Protein AF-A0A974Z2E8-F1 (afdb_monomer_lite)

Radius of gyration: 30.6 Å; chains: 1; bounding box: 86×84×100 Å

pLDDT: mean 78.88, std 25.51, range [20.47, 98.88]

Secondary structure (DSSP, 8-state):
-----PPPPHHHHHHHHHHHHHHHHHHHHHHHTTB-TTSPBTTTTT----TTHHHHHHHHT-HHHHHHHHHHHHHHTB-TTSPBPSSHHHHTTSSS-THHHHHHHHHHHHHTT-HHHHHHHHHHIIIIIB-TTT-PBBSS-GGG----EEHHHHHHHHHHHHHTT-HHHHHHHHHHHHHHHHT-SSTTTEEE-EEETTEE--S--GGGHHHHEEETTSSS--THHHHHHHHHHHHHHHHH--HHHHHHHHHHHHHHHHS-GGGG-TTT--GGGHHHHHHHHHHHH-TTSTHHHHHHHHHHHHHHTS-TTS-----TTT-SS--HHHHHHHHHHHHHHHHHHHHHHHHHHHT----TT------TTSSTTTTTS-PEEEEEEEETTEEEEEEEEGGGTEEEEEEE-SS--HHHHHHHHHHHHHHHHTPPPPGGGGTTSSTTS--S------------------------------HHHHHHHHTTS----SPPPEEEEEEEEETTTTEEEEEEEEE-SS-EEEEEEEE-TTS-EEEEEEE-----PPPPPPPP---

Sequence (555 aa):
MGVDQALVPEQEIRAAQESLRKVRARGVRWLLDRVADDGKPGAADIRNGYYRMPWVFAVVGEREVAARVLSWIERTTLTAEGDLREGVPREAFVHRWATYPHSLLAQGAWALERYDTALALVNTMRTTFQDPETGGSYMERPEARSRRQFIFPTAQMGLAALASGQSDVAEGAFGWFDRLWAAQPELPDVLYASGGPQGLRTVADHDDEFIGKVDFRQPRQAFYNPGISAAFLSRCYMVTRNERAKEIATGILKLSAGGTQDQYSWWESRQICKFGWGSAMAAEIDPAGDHIRHVLRMARWYVESQREDGSWVPSGFLVPEPDDSHAIEKTTEHTLWVSLMLTTLAGATGRGPVAAGRRPEPRHDHFGRVARRARRVSHSGGTGGFSAGVTVGHHRGRAVAMLVSNQGSPAFSFRLGHAARLVLGRRRPPARERAGTVASLAHRRRRDRPRISGRARRAGARPAGPGRLAAKITEHHLGRVWTPRLQPTGPAPDITVVHHEIAASGAVVADVAITFTATTQRVRMIVLPSGELGGRWGTGRARRRRAAACTPQAR

Foldseek 3Di:
DDDPPPDDDLVLLVVLLVLLVVLLVLLVVLQVVQADPQLDGHCNQPAPLCLQVLVLCLLVVVLVSSVSVLVVCVVPFADQLQAGDDDRHQPVQAQFLRLVSLLNNLNSCLSNVVLSNNVSSLVCQVPFFQDPQQLFGFGHGPVNGPQKGFQQSLLSSLVSCLSSVVVVSVVSSVSNLLQQVVPDDDPPQKRQGMAGPVGTDPDDDPVCPQRGMAGLADAPHLLLRLLSLLLSLLSVCVVPVPVSSLVSLVRSLVSNVPGDPNCLVLQQAPNNLSSLLSLLSNCVVVVVDPSVVSVSSSSVSSSVQADPSSWHAGHCVVPVPTDVSRRSSRSSVNSRSSSSSSVSSVVNSVVPPPPPPDPPPPPPPDPVVCVPPWDKDKDWWFDAFKTKIWIDGPVVRDIDIDIDGDGGDRVVRVVRSVVRVCVVVPDDPPPVVVPPDPPPPDDDDDDDDDDDDDDDDDDDDDDDDDDDDDDDPDPVVVCVVPPPPDDPPFDAWDWDWDWDAPVVFRKIWIWIWTGTPQAIWIKIWIQGPVRDIDTDGDGDHDDDDDDDDDDDDDD

Structure (mmCIF, N/CA/C/O backbone):
data_AF-A0A974Z2E8-F1
#
_entry.id   AF-A0A974Z2E8-F1
#
loop_
_atom_site.group_PDB
_atom_site.id
_atom_site.type_symbol
_atom_site.label_atom_id
_atom_site.label_alt_id
_atom_site.label_comp_id
_atom_site.label_asym_id
_atom_site.label_entity_id
_atom_site.label_seq_id
_atom_site.pdbx_PDB_ins_code
_atom_site.Cartn_x
_atom_site.Cartn_y
_atom_site.Cartn_z
_atom_site.occupancy
_atom_site.B_iso_or_equiv
_atom_site.auth_seq_id
_atom_site.auth_comp_id
_atom_site.auth_asym_id
_atom_site.auth_atom_id
_atom_site.pdbx_PDB_model_num
ATOM 1 N N . MET A 1 1 ? -33.758 8.779 11.198 1.00 37.53 1 MET A N 1
ATOM 2 C CA . MET A 1 1 ? -34.318 7.860 10.186 1.00 37.53 1 MET A CA 1
ATOM 3 C C . MET A 1 1 ? -33.263 6.811 9.876 1.00 37.53 1 MET A C 1
ATOM 5 O O . MET A 1 1 ? -32.262 7.145 9.258 1.00 37.53 1 MET A O 1
ATOM 9 N N . GLY A 1 2 ? -33.403 5.598 10.417 1.00 46.25 2 GLY A N 1
ATOM 10 C CA . GLY A 1 2 ? -32.494 4.495 10.103 1.00 46.25 2 GLY A CA 1
ATOM 11 C C . GLY A 1 2 ? -32.883 3.921 8.751 1.00 46.25 2 GLY A C 1
ATOM 12 O O . GLY A 1 2 ? -33.928 3.290 8.649 1.00 46.25 2 GLY A O 1
ATOM 13 N N . VAL A 1 3 ? -32.093 4.196 7.714 1.00 48.66 3 VAL A N 1
ATOM 14 C CA . VAL A 1 3 ? -32.220 3.473 6.448 1.00 48.66 3 VAL A CA 1
ATOM 15 C C . VAL A 1 3 ? -31.858 2.029 6.762 1.00 48.66 3 VAL A C 1
ATOM 17 O O . VAL A 1 3 ? -30.734 1.765 7.189 1.00 48.66 3 VAL A O 1
ATOM 20 N N . ASP A 1 4 ? -32.824 1.128 6.622 1.00 56.56 4 ASP A N 1
ATOM 21 C CA . ASP A 1 4 ? -32.619 -0.306 6.774 1.00 56.56 4 ASP A CA 1
ATOM 22 C C . ASP A 1 4 ? -31.625 -0.739 5.687 1.00 56.56 4 ASP A C 1
ATOM 24 O O . ASP A 1 4 ? -31.966 -0.876 4.509 1.00 56.56 4 ASP A O 1
ATOM 28 N N . GLN A 1 5 ? -30.336 -0.792 6.035 1.00 65.81 5 GLN A N 1
ATOM 29 C CA . GLN A 1 5 ? -29.296 -1.170 5.090 1.00 65.81 5 GLN A CA 1
ATOM 30 C C . GLN A 1 5 ? -29.429 -2.668 4.845 1.00 65.81 5 GLN A C 1
ATOM 32 O O . GLN A 1 5 ? -28.865 -3.479 5.575 1.00 65.81 5 GLN A O 1
ATOM 37 N N . ALA A 1 6 ? -30.187 -3.018 3.803 1.00 73.12 6 ALA A N 1
ATOM 38 C CA . ALA A 1 6 ? -30.338 -4.393 3.360 1.00 73.12 6 ALA A CA 1
ATOM 39 C C . ALA A 1 6 ? -28.959 -5.062 3.252 1.00 73.12 6 ALA A C 1
ATOM 41 O O . ALA A 1 6 ? -28.052 -4.544 2.587 1.00 73.12 6 ALA A O 1
ATOM 42 N N . LEU A 1 7 ? -28.801 -6.196 3.936 1.00 83.88 7 LEU A N 1
ATOM 43 C CA . LEU A 1 7 ? -27.583 -6.996 3.876 1.00 83.88 7 LEU A CA 1
ATOM 44 C C . LEU A 1 7 ? -27.275 -7.339 2.415 1.00 83.88 7 LEU A C 1
ATOM 46 O O . LEU A 1 7 ? -28.173 -7.679 1.646 1.00 83.88 7 LEU A O 1
ATOM 50 N N . VAL A 1 8 ? -25.999 -7.261 2.038 1.00 90.06 8 VAL A N 1
ATOM 51 C CA . VAL A 1 8 ? -25.559 -7.691 0.708 1.00 90.06 8 VAL A CA 1
ATOM 52 C C . VAL A 1 8 ? -25.854 -9.189 0.550 1.00 90.06 8 VAL A C 1
ATOM 54 O O . VAL A 1 8 ? -25.394 -9.975 1.387 1.00 90.06 8 VAL A O 1
ATOM 57 N N . PRO A 1 9 ? -26.561 -9.615 -0.513 1.00 92.62 9 PRO A N 1
ATOM 58 C CA . PRO A 1 9 ? -26.794 -11.028 -0.777 1.00 92.62 9 PRO A CA 1
ATOM 59 C C . PRO A 1 9 ? -25.480 -11.808 -0.918 1.00 92.62 9 PRO A C 1
ATOM 61 O O . PRO A 1 9 ? -24.577 -11.411 -1.655 1.00 92.62 9 PRO A O 1
ATOM 64 N N . GLU A 1 10 ? -25.379 -12.970 -0.266 1.00 93.44 10 GLU A N 1
ATOM 65 C CA . GLU A 1 10 ? -24.178 -13.822 -0.320 1.00 93.44 10 GLU A CA 1
ATOM 66 C C . GLU A 1 10 ? -23.791 -14.204 -1.762 1.00 93.44 10 GLU A C 1
ATOM 68 O O . GLU A 1 10 ? -22.608 -14.309 -2.094 1.00 93.44 10 GLU A O 1
ATOM 73 N N . GLN A 1 11 ? -24.785 -14.358 -2.641 1.00 95.50 11 GLN A N 1
ATOM 74 C CA . GLN A 1 11 ? -24.581 -14.633 -4.061 1.00 95.50 11 GLN A CA 1
ATOM 75 C C . GLN A 1 11 ? -23.788 -13.522 -4.767 1.00 95.50 11 GLN A C 1
ATOM 77 O O . GLN A 1 11 ? -22.919 -13.832 -5.581 1.00 95.50 11 GLN A O 1
ATOM 82 N N . GLU A 1 12 ? -24.018 -12.248 -4.425 1.00 96.50 12 GLU A N 1
ATOM 83 C CA . GLU A 1 12 ? -23.267 -11.122 -4.995 1.00 96.50 12 GLU A CA 1
ATOM 84 C C . GLU A 1 12 ? -21.796 -11.172 -4.556 1.00 96.50 12 GLU A C 1
ATOM 86 O O . GLU A 1 12 ? -20.887 -11.002 -5.371 1.00 96.50 12 GLU A O 1
ATOM 91 N N . ILE A 1 13 ? -21.548 -11.503 -3.283 1.00 96.50 13 ILE A N 1
ATOM 92 C CA . ILE A 1 13 ? -20.191 -11.674 -2.747 1.00 96.50 13 ILE A CA 1
ATOM 93 C C . ILE A 1 13 ? -19.462 -12.811 -3.473 1.00 96.50 13 ILE A C 1
ATOM 95 O O . ILE A 1 13 ? -18.313 -12.643 -3.886 1.00 96.50 13 ILE A O 1
ATOM 99 N N . ARG A 1 14 ? -20.121 -13.961 -3.666 1.00 96.94 14 ARG A N 1
ATOM 100 C CA . ARG A 1 14 ? -19.540 -15.115 -4.373 1.00 96.94 14 ARG A CA 1
ATOM 101 C C . ARG A 1 14 ? -19.240 -14.803 -5.839 1.00 96.94 14 ARG A C 1
ATOM 103 O O . ARG A 1 14 ? -18.153 -15.142 -6.308 1.00 96.94 14 ARG A O 1
ATOM 110 N N . ALA A 1 15 ? -20.144 -14.110 -6.533 1.00 97.94 15 ALA A N 1
ATOM 111 C CA . ALA A 1 15 ? -19.923 -13.671 -7.910 1.00 97.94 15 ALA A CA 1
ATOM 112 C C . ALA A 1 15 ? -18.715 -12.722 -8.012 1.00 97.94 15 ALA A C 1
ATOM 114 O O . ALA A 1 15 ? -17.836 -12.915 -8.854 1.00 97.94 15 ALA A O 1
ATOM 115 N N . ALA A 1 16 ? -18.604 -11.750 -7.100 1.00 98.25 16 ALA A N 1
ATOM 116 C CA . ALA A 1 16 ? -17.451 -10.855 -7.044 1.00 98.25 16 ALA A CA 1
ATOM 117 C C . ALA A 1 16 ? -16.140 -11.610 -6.771 1.00 98.25 16 ALA A C 1
ATOM 119 O O . ALA A 1 16 ? -15.129 -11.337 -7.417 1.00 98.25 16 ALA A O 1
ATOM 120 N N . GLN A 1 17 ? -16.141 -12.593 -5.862 1.00 98.38 17 GLN A N 1
ATOM 121 C CA . GLN A 1 17 ? -14.969 -13.437 -5.615 1.00 98.38 17 GLN A CA 1
ATOM 122 C C . GLN A 1 17 ? -14.534 -14.209 -6.862 1.00 98.38 17 GLN A C 1
ATOM 124 O O . GLN A 1 17 ? -13.339 -14.307 -7.132 1.00 98.38 17 GLN A O 1
ATOM 129 N N . GLU A 1 18 ? -15.472 -14.792 -7.607 1.00 98.56 18 GLU A N 1
ATOM 130 C CA . GLU A 1 18 ? -15.153 -15.528 -8.829 1.00 98.56 18 GLU A CA 1
ATOM 131 C C . GLU A 1 18 ? -14.499 -14.616 -9.874 1.00 98.56 18 GLU A C 1
ATOM 133 O O . GLU A 1 18 ? -13.415 -14.928 -10.377 1.00 98.56 18 GLU A O 1
ATOM 138 N N . SER A 1 19 ? -15.101 -13.454 -10.134 1.00 98.62 19 SER A N 1
ATOM 139 C CA . SER A 1 19 ? -14.561 -12.459 -11.065 1.00 98.62 19 SER A CA 1
ATOM 140 C C . SER A 1 19 ? -13.180 -11.960 -10.637 1.00 98.62 19 SER A C 1
ATOM 142 O O . SER A 1 19 ? -12.258 -11.908 -11.453 1.00 98.62 19 SER A O 1
ATOM 144 N N . LEU A 1 20 ? -12.990 -11.682 -9.342 1.00 98.75 20 LEU A N 1
ATOM 145 C CA . LEU A 1 20 ? -11.698 -11.260 -8.804 1.00 98.75 20 LEU A CA 1
ATOM 146 C C . LEU A 1 20 ? -10.622 -12.352 -8.907 1.00 98.75 20 LEU A C 1
ATOM 148 O O . LEU A 1 20 ? -9.468 -12.051 -9.210 1.00 98.75 20 LEU A O 1
ATOM 152 N N . ARG A 1 21 ? -10.971 -13.631 -8.706 1.00 98.75 21 ARG A N 1
ATOM 153 C CA . ARG A 1 21 ? -10.028 -14.747 -8.912 1.00 98.75 21 ARG A CA 1
ATOM 154 C C . ARG A 1 21 ? -9.573 -14.830 -10.368 1.00 98.75 21 ARG A C 1
ATOM 156 O O . ARG A 1 21 ? -8.383 -15.041 -10.598 1.00 98.75 21 ARG A O 1
ATOM 163 N N . LYS A 1 22 ? -10.487 -14.634 -11.326 1.00 98.75 22 LYS A N 1
ATOM 164 C CA . LYS A 1 22 ? -10.184 -14.642 -12.768 1.00 98.75 22 LYS A CA 1
ATOM 165 C C . LYS A 1 22 ? -9.212 -13.519 -13.147 1.00 98.75 22 LYS A C 1
ATOM 167 O O . LYS A 1 22 ? -8.175 -13.802 -13.744 1.00 98.75 22 LYS A O 1
ATOM 172 N N . VAL A 1 23 ? -9.487 -12.271 -12.752 1.00 98.75 23 VAL A N 1
ATOM 173 C CA . VAL A 1 23 ? -8.599 -11.131 -13.076 1.00 98.75 23 VAL A CA 1
ATOM 174 C C . VAL A 1 23 ? -7.251 -11.242 -12.363 1.00 98.75 23 VAL A C 1
ATOM 176 O O . VAL A 1 23 ? -6.219 -10.981 -12.979 1.00 98.75 23 VAL A O 1
ATOM 179 N N . ARG A 1 24 ? -7.226 -11.719 -11.107 1.00 98.81 24 ARG A N 1
ATOM 180 C CA . ARG A 1 24 ? -5.980 -12.005 -10.381 1.00 98.81 24 ARG A CA 1
ATOM 181 C C . ARG A 1 24 ? -5.141 -13.034 -11.127 1.00 98.81 24 ARG A C 1
ATOM 183 O O . ARG A 1 24 ? -3.955 -12.813 -11.304 1.00 98.81 24 ARG A O 1
ATOM 190 N N . ALA A 1 25 ? -5.740 -14.143 -11.565 1.00 98.81 25 ALA A N 1
ATOM 191 C CA . ALA A 1 25 ? -5.017 -15.200 -12.270 1.00 98.81 25 ALA A CA 1
ATOM 192 C C . ALA A 1 25 ? -4.382 -14.697 -13.577 1.00 98.81 25 ALA A C 1
ATOM 194 O O . ALA A 1 25 ? -3.235 -15.034 -13.860 1.00 98.81 25 ALA A O 1
ATOM 195 N N . ARG A 1 26 ? -5.090 -13.850 -14.340 1.00 98.81 26 ARG A N 1
ATOM 196 C CA . ARG A 1 26 ? -4.527 -13.209 -15.539 1.00 98.81 26 ARG A CA 1
ATOM 197 C C . ARG A 1 26 ? -3.375 -12.262 -15.207 1.00 98.81 26 ARG A C 1
ATOM 199 O O . ARG A 1 26 ? -2.328 -12.364 -15.833 1.00 98.81 26 ARG A O 1
ATOM 206 N N . GLY A 1 27 ? -3.540 -11.408 -14.194 1.00 98.81 27 GLY A N 1
ATOM 207 C CA . GLY A 1 27 ? -2.489 -10.486 -13.753 1.00 98.81 27 GLY A CA 1
ATOM 208 C C . GLY A 1 27 ? -1.241 -11.209 -13.248 1.00 98.81 27 GLY A C 1
ATOM 209 O O . GLY A 1 27 ? -0.130 -10.841 -13.609 1.00 98.81 27 GLY A O 1
ATOM 210 N N . VAL A 1 28 ? -1.416 -12.287 -12.474 1.00 98.88 28 VAL A N 1
ATOM 211 C CA . VAL A 1 28 ? -0.308 -13.142 -12.021 1.00 98.88 28 VAL A CA 1
ATOM 212 C C . VAL A 1 28 ? 0.415 -13.762 -13.209 1.00 98.88 28 VAL A C 1
ATOM 214 O O . VAL A 1 28 ? 1.629 -13.631 -13.281 1.00 98.88 28 VAL A O 1
ATOM 217 N N . ARG A 1 29 ? -0.302 -14.379 -14.159 1.00 98.81 29 ARG A N 1
ATOM 218 C CA . ARG A 1 29 ? 0.317 -14.972 -15.357 1.00 98.81 29 ARG A CA 1
ATOM 219 C C . ARG A 1 29 ? 1.151 -13.946 -16.124 1.00 98.81 29 ARG A C 1
ATOM 221 O O . ARG A 1 29 ? 2.324 -14.182 -16.367 1.00 98.81 29 ARG A O 1
ATOM 228 N N . TRP A 1 30 ? 0.567 -12.783 -16.401 1.00 98.75 30 TRP A N 1
ATOM 229 C CA . TRP A 1 30 ? 1.244 -11.704 -17.117 1.00 98.75 30 TRP A CA 1
ATOM 230 C C . TRP A 1 30 ? 2.523 -11.220 -16.407 1.00 98.75 30 TRP A C 1
ATOM 232 O O . TRP A 1 30 ? 3.504 -10.872 -17.067 1.00 98.75 30 TRP A O 1
ATOM 242 N N . LEU A 1 31 ? 2.529 -11.201 -15.065 1.00 98.75 31 LEU A N 1
ATOM 243 C CA . LEU A 1 31 ? 3.706 -10.856 -14.258 1.00 98.75 31 LEU A CA 1
ATOM 244 C C . LEU A 1 31 ? 4.760 -11.968 -14.249 1.00 98.75 31 LEU A C 1
ATOM 246 O O . LEU A 1 31 ? 5.948 -11.659 -14.261 1.00 98.75 31 LEU A O 1
ATOM 250 N N . LEU A 1 32 ? 4.345 -13.238 -14.207 1.00 98.75 32 LEU A N 1
ATOM 251 C CA . LEU A 1 32 ? 5.256 -14.387 -14.237 1.00 98.75 32 LEU A CA 1
ATOM 252 C C . LEU A 1 32 ? 6.060 -14.428 -15.539 1.00 98.75 32 LEU A C 1
ATOM 254 O O . LEU A 1 32 ? 7.265 -14.654 -15.488 1.00 98.75 32 LEU A O 1
ATOM 258 N N . ASP A 1 33 ? 5.433 -14.088 -16.667 1.00 98.50 33 ASP A N 1
ATOM 259 C CA . ASP A 1 33 ? 6.089 -13.997 -17.981 1.00 98.50 33 ASP A CA 1
ATOM 260 C C . ASP A 1 33 ? 7.155 -12.878 -18.057 1.00 98.50 33 ASP A C 1
ATOM 262 O O . ASP A 1 33 ? 7.867 -12.745 -19.051 1.00 98.50 33 ASP A O 1
ATOM 266 N N . ARG A 1 34 ? 7.271 -12.053 -17.008 1.00 98.31 34 ARG A N 1
ATOM 267 C CA . ARG A 1 34 ? 8.210 -10.925 -16.890 1.00 98.31 34 ARG A CA 1
ATOM 268 C C . ARG A 1 34 ? 9.212 -11.097 -15.756 1.00 98.31 34 ARG A C 1
ATOM 270 O O . ARG A 1 34 ? 9.825 -10.121 -15.331 1.00 98.31 34 ARG A O 1
ATOM 277 N N . VAL A 1 35 ? 9.384 -12.308 -15.242 1.00 98.62 35 VAL A N 1
ATOM 278 C CA . VAL A 1 35 ? 10.438 -12.622 -14.276 1.00 98.62 35 VAL A CA 1
ATOM 279 C C . VAL A 1 35 ? 11.363 -13.652 -14.902 1.00 98.62 35 VAL A C 1
ATOM 281 O O . VAL A 1 35 ? 10.932 -14.750 -15.236 1.00 98.62 35 VAL A O 1
ATOM 284 N N . ALA A 1 36 ? 12.638 -13.299 -15.054 1.00 98.56 36 ALA A N 1
ATOM 285 C CA . ALA A 1 36 ? 13.648 -14.225 -15.548 1.00 98.56 36 ALA A CA 1
ATOM 286 C C . ALA A 1 36 ? 13.915 -15.361 -14.543 1.00 98.56 36 ALA A C 1
ATOM 288 O O . ALA A 1 36 ? 13.609 -15.256 -13.350 1.00 98.56 36 ALA A O 1
ATOM 289 N N . ASP A 1 37 ? 14.548 -16.438 -15.010 1.00 98.19 37 ASP A N 1
ATOM 290 C CA . ASP A 1 37 ? 14.834 -17.625 -14.193 1.00 98.19 37 ASP A CA 1
ATOM 291 C C . ASP A 1 37 ? 15.663 -17.312 -12.936 1.00 98.19 37 ASP A C 1
ATOM 293 O O . ASP A 1 37 ? 15.442 -17.908 -11.880 1.00 98.19 37 ASP A O 1
ATOM 297 N N . ASP A 1 38 ? 16.571 -16.334 -13.009 1.00 98.19 38 ASP A N 1
ATOM 298 C CA . ASP A 1 38 ? 17.417 -15.888 -11.893 1.00 98.19 38 ASP A CA 1
ATOM 299 C C . ASP A 1 38 ? 16.704 -14.950 -10.896 1.00 98.19 38 ASP A C 1
ATOM 301 O O . ASP A 1 38 ? 17.294 -14.532 -9.889 1.00 98.19 38 ASP A O 1
ATOM 305 N N . GLY A 1 39 ? 15.434 -14.635 -11.170 1.00 98.50 39 GLY A N 1
ATOM 306 C CA . GLY A 1 39 ? 14.597 -13.724 -10.404 1.00 98.50 39 GLY A CA 1
ATOM 307 C C . GLY A 1 39 ? 14.635 -12.272 -10.873 1.00 98.50 39 GLY A C 1
ATOM 308 O O . GLY A 1 39 ? 13.935 -11.460 -10.269 1.00 98.50 39 GLY A O 1
ATOM 309 N N . LYS A 1 40 ? 15.407 -11.914 -11.910 1.00 98.38 40 LYS A N 1
ATOM 310 C CA . LYS A 1 40 ? 15.447 -10.541 -12.426 1.00 98.38 40 LYS A CA 1
ATOM 311 C C . LYS A 1 40 ? 14.073 -10.130 -12.980 1.00 98.38 40 LYS A C 1
ATOM 313 O O . LYS A 1 40 ? 13.577 -10.773 -13.909 1.00 98.38 40 LYS A O 1
ATOM 318 N N . PRO A 1 41 ? 13.461 -9.052 -12.464 1.00 98.00 41 PRO A N 1
ATOM 319 C CA . PRO A 1 41 ? 12.234 -8.507 -13.033 1.00 98.00 41 PRO A CA 1
ATOM 320 C C . PRO A 1 41 ? 12.458 -7.869 -14.408 1.00 98.00 41 PRO A C 1
ATOM 322 O O . PRO A 1 41 ? 13.507 -7.279 -14.677 1.00 98.00 41 PRO A O 1
ATOM 325 N N . GLY A 1 42 ? 11.434 -7.908 -15.256 1.00 96.94 42 GLY A N 1
ATOM 326 C CA . GLY A 1 42 ? 11.379 -7.148 -16.499 1.00 96.94 42 GLY A CA 1
ATOM 327 C C . GLY A 1 42 ? 11.547 -5.648 -16.243 1.00 96.94 42 GLY A C 1
ATOM 328 O O . GLY A 1 42 ? 11.092 -5.124 -15.224 1.00 96.94 42 GLY A O 1
ATOM 329 N N . ALA A 1 43 ? 12.238 -4.967 -17.160 1.00 96.12 43 ALA A N 1
ATOM 330 C CA . ALA A 1 43 ? 12.554 -3.537 -17.083 1.00 96.12 43 ALA A CA 1
ATOM 331 C C . ALA A 1 43 ? 13.313 -3.083 -15.813 1.00 96.12 43 ALA A C 1
ATOM 333 O O . ALA A 1 43 ? 13.389 -1.883 -15.543 1.00 96.12 43 ALA A O 1
ATOM 334 N N . ALA A 1 44 ? 13.915 -4.006 -15.051 1.00 96.44 44 ALA A N 1
ATOM 335 C CA . ALA A 1 44 ? 14.633 -3.669 -13.820 1.00 96.44 44 ALA A CA 1
ATOM 336 C C . ALA A 1 44 ? 15.842 -2.740 -14.036 1.00 96.44 44 ALA A C 1
ATOM 338 O O . ALA A 1 44 ? 16.208 -2.007 -13.121 1.00 96.44 44 ALA A O 1
ATOM 339 N N . ASP A 1 45 ? 16.425 -2.735 -15.240 1.00 95.00 45 ASP A N 1
ATOM 340 C CA . ASP A 1 45 ? 17.535 -1.842 -15.605 1.00 95.00 45 ASP A CA 1
ATOM 341 C C . ASP A 1 45 ? 17.072 -0.416 -15.946 1.00 95.00 45 ASP A C 1
ATOM 343 O O . ASP A 1 45 ? 17.897 0.478 -16.084 1.00 95.00 45 ASP A O 1
ATOM 347 N N . ILE A 1 46 ? 15.763 -0.199 -16.111 1.00 93.94 46 ILE A N 1
ATOM 348 C CA . ILE A 1 46 ? 15.181 1.084 -16.537 1.00 93.94 46 ILE A CA 1
ATOM 349 C C . ILE A 1 46 ? 14.486 1.766 -15.360 1.00 93.94 46 ILE A C 1
ATOM 351 O O . ILE A 1 46 ? 14.551 2.984 -15.205 1.00 93.94 46 ILE A O 1
ATOM 355 N N . ARG A 1 47 ? 13.804 0.983 -14.516 1.00 93.00 47 ARG A N 1
ATOM 356 C CA . ARG A 1 47 ? 13.008 1.511 -13.408 1.00 93.00 47 ARG A CA 1
ATOM 357 C C . ARG A 1 47 ? 12.876 0.503 -12.278 1.00 93.00 47 ARG A C 1
ATOM 359 O O . ARG A 1 47 ? 12.706 -0.696 -12.489 1.00 93.00 47 ARG A O 1
ATOM 366 N N . ASN A 1 48 ? 12.776 1.021 -11.059 1.00 90.75 48 ASN A N 1
ATOM 367 C CA . ASN A 1 48 ? 12.323 0.252 -9.905 1.00 90.75 48 ASN A CA 1
ATOM 368 C C . ASN A 1 48 ? 10.799 0.020 -9.944 1.00 90.75 48 ASN A C 1
ATOM 370 O O . ASN A 1 48 ? 10.068 0.535 -9.110 1.00 90.75 48 ASN A O 1
ATOM 374 N N . GLY A 1 49 ? 10.277 -0.702 -10.937 1.00 90.88 49 GLY A N 1
ATOM 375 C CA . GLY A 1 49 ? 8.852 -1.074 -10.998 1.00 90.88 49 GLY A CA 1
ATOM 376 C C . GLY A 1 49 ? 8.503 -2.300 -10.141 1.00 90.88 49 GLY A C 1
ATOM 377 O O . GLY A 1 49 ? 7.334 -2.642 -9.963 1.00 90.88 49 GLY A O 1
ATOM 378 N N . TYR A 1 50 ? 9.523 -2.972 -9.602 1.00 95.19 50 TYR A N 1
ATOM 379 C CA . TYR A 1 50 ? 9.445 -4.331 -9.073 1.00 95.19 50 TYR A CA 1
ATOM 380 C C . TYR A 1 50 ? 9.420 -4.426 -7.542 1.00 95.19 50 TYR A C 1
ATOM 382 O O . TYR A 1 50 ? 9.240 -5.518 -7.009 1.00 95.19 50 TYR A O 1
ATOM 390 N N . TYR A 1 51 ? 9.557 -3.323 -6.797 1.00 96.88 51 TYR A N 1
ATOM 391 C CA . TYR A 1 51 ? 9.650 -3.340 -5.324 1.00 96.88 51 TYR A CA 1
ATOM 392 C C . TYR A 1 51 ? 8.438 -3.970 -4.603 1.00 96.88 51 TYR A C 1
ATOM 394 O O . TYR A 1 51 ? 8.523 -4.324 -3.429 1.00 96.88 51 TYR A O 1
ATOM 402 N N . ARG A 1 52 ? 7.300 -4.146 -5.291 1.00 97.81 52 ARG A N 1
ATOM 403 C CA . ARG A 1 52 ? 6.120 -4.872 -4.778 1.00 97.81 52 ARG A CA 1
ATOM 404 C C . ARG A 1 52 ? 6.085 -6.356 -5.150 1.00 97.81 52 ARG A C 1
ATOM 406 O O . ARG A 1 52 ? 5.287 -7.089 -4.568 1.00 97.81 52 ARG A O 1
ATOM 413 N N . MET A 1 53 ? 6.899 -6.804 -6.107 1.00 98.62 53 MET A N 1
ATOM 414 C CA . MET A 1 53 ? 6.828 -8.161 -6.658 1.00 98.62 53 MET A CA 1
ATOM 415 C C . MET A 1 53 ? 7.004 -9.258 -5.602 1.00 98.62 53 MET A C 1
ATOM 417 O O . MET A 1 53 ? 6.168 -10.163 -5.571 1.00 98.62 53 MET A O 1
ATOM 421 N N . PRO A 1 54 ? 7.986 -9.178 -4.676 1.00 98.81 54 PRO A N 1
ATOM 422 C CA . PRO A 1 54 ? 8.094 -10.173 -3.611 1.00 98.81 54 PRO A CA 1
ATOM 423 C C . PRO A 1 54 ? 6.808 -10.292 -2.789 1.00 98.81 54 PRO A C 1
ATOM 425 O O . PRO A 1 54 ? 6.372 -11.394 -2.465 1.00 98.81 54 PRO A O 1
ATOM 428 N N . TRP A 1 55 ? 6.162 -9.160 -2.493 1.00 98.69 55 TRP A N 1
ATOM 429 C CA . TRP A 1 55 ? 4.938 -9.149 -1.704 1.00 98.69 55 TRP A CA 1
ATOM 430 C C . TRP A 1 55 ? 3.751 -9.733 -2.469 1.00 98.69 55 TRP A C 1
ATOM 432 O O . TRP A 1 55 ? 3.059 -10.601 -1.934 1.00 98.69 55 TRP A O 1
ATOM 442 N N . VAL A 1 56 ? 3.526 -9.316 -3.721 1.00 98.69 56 VAL A N 1
ATOM 443 C CA . VAL A 1 56 ? 2.391 -9.837 -4.495 1.00 98.69 56 VAL A CA 1
ATOM 444 C C . VAL A 1 56 ? 2.521 -11.337 -4.726 1.00 98.69 56 VAL A C 1
ATOM 446 O O . VAL A 1 56 ? 1.564 -12.061 -4.459 1.00 98.69 56 VAL A O 1
ATOM 449 N N . PHE A 1 57 ? 3.700 -11.823 -5.128 1.00 98.88 57 PHE A N 1
ATOM 450 C CA . PHE A 1 57 ? 3.916 -13.243 -5.395 1.00 98.88 57 PHE A CA 1
ATOM 451 C C . PHE A 1 57 ? 3.775 -14.080 -4.120 1.00 98.88 57 PHE A C 1
ATOM 453 O O . PHE A 1 57 ? 3.125 -15.124 -4.146 1.00 98.88 57 PHE A O 1
ATOM 460 N N . ALA A 1 58 ? 4.262 -13.587 -2.975 1.00 98.69 58 ALA A N 1
ATOM 461 C CA . ALA A 1 58 ? 4.046 -14.253 -1.693 1.00 98.69 58 ALA A CA 1
ATOM 462 C C . ALA A 1 58 ? 2.552 -14.366 -1.334 1.00 98.69 58 ALA A C 1
ATOM 464 O O . ALA A 1 58 ? 2.111 -15.423 -0.884 1.00 98.69 58 ALA A O 1
ATOM 465 N N . VAL A 1 59 ? 1.770 -13.302 -1.555 1.00 98.12 59 VAL A N 1
ATOM 466 C CA . VAL A 1 59 ? 0.328 -13.262 -1.250 1.00 98.12 59 VAL A CA 1
ATOM 467 C C . VAL A 1 59 ? -0.489 -14.146 -2.194 1.00 98.12 59 VAL A C 1
ATOM 469 O O . VAL A 1 59 ? -1.465 -14.758 -1.757 1.00 98.12 59 VAL A O 1
ATOM 472 N N . VAL A 1 60 ? -0.118 -14.236 -3.474 1.00 98.50 60 VAL A N 1
ATOM 473 C CA . VAL A 1 60 ? -0.848 -15.071 -4.445 1.00 98.50 60 VAL A CA 1
ATOM 474 C C . VAL A 1 60 ? -0.458 -16.549 -4.409 1.00 98.50 60 VAL A C 1
ATOM 476 O O . VAL A 1 60 ? -1.146 -17.357 -5.028 1.00 98.50 60 VAL A O 1
ATOM 479 N N . GLY A 1 61 ? 0.581 -16.910 -3.651 1.00 98.38 61 GLY A N 1
ATOM 480 C CA . GLY A 1 61 ? 1.044 -18.290 -3.481 1.00 98.38 61 GLY A CA 1
ATOM 481 C C . GLY A 1 61 ? 2.242 -18.680 -4.352 1.00 98.38 61 GLY A C 1
ATOM 482 O O . GLY A 1 61 ? 2.764 -19.778 -4.185 1.00 98.38 61 GLY A O 1
ATOM 483 N N . GLU A 1 62 ? 2.746 -17.774 -5.191 1.00 98.69 62 GLU A N 1
ATOM 484 C CA . GLU A 1 62 ? 3.925 -17.959 -6.052 1.00 98.69 62 GLU A CA 1
ATOM 485 C C . GLU A 1 62 ? 5.236 -17.781 -5.260 1.00 98.69 62 GLU A C 1
ATOM 487 O O . GLU A 1 62 ? 6.099 -16.962 -5.585 1.00 98.69 62 GLU A O 1
ATOM 492 N N . ARG A 1 63 ? 5.377 -18.519 -4.150 1.00 98.56 63 ARG A N 1
ATOM 493 C CA . ARG A 1 63 ? 6.437 -18.299 -3.146 1.00 98.56 63 ARG A CA 1
ATOM 494 C C . ARG A 1 63 ? 7.848 -18.516 -3.690 1.00 98.56 63 ARG A C 1
ATOM 496 O O . ARG A 1 63 ? 8.760 -17.809 -3.275 1.00 98.56 63 ARG A O 1
ATOM 503 N N . GLU A 1 64 ? 8.036 -19.464 -4.604 1.00 98.69 64 GLU A N 1
ATOM 504 C CA . GLU A 1 64 ? 9.348 -19.724 -5.208 1.00 98.69 64 GLU A CA 1
ATOM 505 C C . GLU A 1 64 ? 9.798 -18.560 -6.094 1.00 98.69 64 GLU A C 1
ATOM 507 O O . GLU A 1 64 ? 10.931 -18.098 -5.975 1.00 98.69 64 GLU A O 1
ATOM 512 N N . VAL A 1 65 ? 8.897 -18.031 -6.927 1.00 98.81 65 VAL A N 1
ATOM 513 C CA . VAL A 1 65 ? 9.162 -16.848 -7.760 1.00 98.81 65 VAL A CA 1
ATOM 514 C C . VAL A 1 65 ? 9.419 -15.635 -6.870 1.00 98.81 65 VAL A C 1
ATOM 516 O O . VAL A 1 65 ? 10.407 -14.930 -7.058 1.00 98.81 65 VAL A O 1
ATOM 519 N N . ALA A 1 66 ? 8.587 -15.435 -5.844 1.00 98.81 66 ALA A N 1
ATOM 520 C CA . ALA A 1 66 ? 8.755 -14.368 -4.863 1.00 98.81 66 ALA A CA 1
ATOM 521 C C . ALA A 1 66 ? 10.143 -14.404 -4.198 1.00 98.81 66 ALA A C 1
ATOM 523 O O . ALA A 1 66 ? 10.798 -13.368 -4.076 1.00 98.81 66 ALA A O 1
ATOM 524 N N . ALA A 1 67 ? 10.597 -15.597 -3.796 1.00 98.81 67 ALA A N 1
ATOM 525 C CA . ALA A 1 67 ? 11.907 -15.801 -3.194 1.00 98.81 67 ALA A CA 1
ATOM 526 C C . ALA A 1 67 ? 13.042 -15.503 -4.181 1.00 98.81 67 ALA A C 1
ATOM 528 O O . ALA A 1 67 ? 13.981 -14.806 -3.805 1.00 98.81 67 ALA A O 1
ATOM 529 N N . ARG A 1 68 ? 12.946 -15.950 -5.443 1.00 98.81 68 ARG A N 1
ATOM 530 C CA . ARG A 1 68 ? 13.949 -15.631 -6.475 1.00 98.81 68 ARG A CA 1
ATOM 531 C C . ARG A 1 68 ? 14.047 -14.130 -6.727 1.00 98.81 68 ARG A C 1
ATOM 533 O O . ARG A 1 68 ? 15.155 -13.595 -6.709 1.00 98.81 68 ARG A O 1
ATOM 540 N N . VAL A 1 69 ? 12.909 -13.448 -6.879 1.00 98.88 69 VAL A N 1
ATOM 541 C CA . VAL A 1 69 ? 12.865 -11.988 -7.058 1.00 98.88 69 VAL A CA 1
ATOM 542 C C . VAL A 1 69 ? 13.488 -11.280 -5.858 1.00 98.88 69 VAL A C 1
ATOM 544 O O . VAL A 1 69 ? 14.363 -10.438 -6.036 1.00 98.88 69 VAL A O 1
ATOM 547 N N . LEU A 1 70 ? 13.106 -11.639 -4.628 1.00 98.81 70 LEU A N 1
ATOM 548 C CA . LEU A 1 70 ? 13.693 -11.031 -3.432 1.00 98.81 70 LEU A CA 1
ATOM 549 C C . LEU A 1 70 ? 15.203 -11.287 -3.338 1.00 98.81 70 LEU A C 1
ATOM 551 O O . LEU A 1 70 ? 15.957 -10.364 -3.056 1.00 98.81 70 LEU A O 1
ATOM 555 N N . SER A 1 71 ? 15.662 -12.505 -3.623 1.00 98.81 71 SER A N 1
ATOM 556 C CA . SER A 1 71 ? 17.092 -12.817 -3.636 1.00 98.81 71 SER A CA 1
ATOM 557 C C . SER A 1 71 ? 17.850 -12.037 -4.709 1.00 98.81 71 SER A C 1
ATOM 559 O O . SER A 1 71 ? 18.990 -11.646 -4.471 1.00 98.81 71 SER A O 1
ATOM 561 N N . TRP A 1 72 ? 17.256 -11.796 -5.880 1.00 98.75 72 TRP A N 1
ATOM 562 C CA . TRP A 1 72 ? 17.845 -10.908 -6.882 1.00 98.75 72 TRP A CA 1
ATOM 563 C C . TRP A 1 72 ? 17.957 -9.475 -6.339 1.00 98.75 72 TRP A C 1
ATOM 565 O O . TRP A 1 72 ? 19.047 -8.909 -6.363 1.00 98.75 72 TRP A O 1
ATOM 575 N N . ILE A 1 73 ? 16.889 -8.939 -5.737 1.00 98.62 73 ILE A N 1
ATOM 576 C CA . ILE A 1 73 ? 16.863 -7.600 -5.117 1.00 98.62 73 ILE A CA 1
ATOM 577 C C . ILE A 1 73 ? 17.939 -7.461 -4.029 1.00 98.62 73 ILE A C 1
ATOM 579 O O . ILE A 1 73 ? 18.660 -6.467 -4.000 1.00 98.62 73 ILE A O 1
ATOM 583 N N . GLU A 1 74 ? 18.106 -8.456 -3.158 1.00 98.56 74 GLU A N 1
ATOM 584 C CA . GLU A 1 74 ? 19.158 -8.471 -2.130 1.00 98.56 74 GLU A CA 1
ATOM 585 C C . GLU A 1 74 ? 20.564 -8.406 -2.748 1.00 98.56 74 GLU A C 1
ATOM 587 O O . GLU A 1 74 ? 21.435 -7.666 -2.285 1.00 98.56 74 GLU A O 1
ATOM 592 N N . ARG A 1 75 ? 20.792 -9.153 -3.835 1.00 98.12 75 ARG A N 1
ATOM 593 C CA . ARG A 1 75 ? 22.096 -9.205 -4.506 1.00 98.12 75 ARG A CA 1
ATOM 594 C C . ARG A 1 75 ? 22.406 -7.967 -5.330 1.00 98.12 75 ARG A C 1
ATOM 596 O O . ARG A 1 75 ? 23.586 -7.651 -5.445 1.00 98.12 75 ARG A O 1
ATOM 603 N N . THR A 1 76 ? 21.414 -7.286 -5.904 1.00 97.75 76 THR A N 1
ATOM 604 C CA . THR A 1 76 ? 21.637 -6.210 -6.893 1.00 97.75 76 THR A CA 1
ATOM 605 C C . THR A 1 76 ? 21.219 -4.828 -6.406 1.00 97.75 76 THR A C 1
ATOM 607 O O . THR A 1 76 ? 21.884 -3.851 -6.730 1.00 97.75 76 THR A O 1
ATOM 610 N N . THR A 1 77 ? 20.163 -4.742 -5.599 1.00 97.75 77 THR A N 1
ATOM 611 C CA . THR A 1 77 ? 19.452 -3.491 -5.308 1.00 97.75 77 THR A CA 1
ATOM 612 C C . THR A 1 77 ? 19.660 -2.996 -3.876 1.00 97.75 77 THR A C 1
ATOM 614 O O . THR A 1 77 ? 19.688 -1.787 -3.668 1.00 97.75 77 THR A O 1
ATOM 617 N N . LEU A 1 78 ? 19.801 -3.886 -2.888 1.00 98.44 78 LEU A N 1
ATOM 618 C CA . LEU A 1 78 ? 19.862 -3.505 -1.468 1.00 98.44 78 LEU A CA 1
ATOM 619 C C . LEU A 1 78 ? 21.283 -3.489 -0.898 1.00 98.44 78 LEU A C 1
ATOM 621 O O . LEU A 1 78 ? 22.086 -4.379 -1.166 1.00 98.44 78 LEU A O 1
ATOM 625 N N . THR A 1 79 ? 21.604 -2.510 -0.058 1.00 98.38 79 THR A N 1
ATOM 626 C CA . THR A 1 79 ? 22.771 -2.571 0.833 1.00 98.38 79 THR A CA 1
ATOM 627 C C . THR A 1 79 ? 22.552 -3.621 1.929 1.00 98.38 79 THR A C 1
ATOM 629 O O . THR A 1 79 ? 21.438 -4.116 2.118 1.00 98.38 79 THR A O 1
ATOM 632 N N . ALA A 1 80 ? 23.606 -3.968 2.673 1.00 96.56 80 ALA A N 1
ATOM 633 C CA . ALA A 1 80 ? 23.494 -4.907 3.794 1.00 96.56 80 ALA A CA 1
ATOM 634 C C . ALA A 1 80 ? 22.586 -4.366 4.919 1.00 96.56 80 ALA A C 1
ATOM 636 O O . ALA A 1 80 ? 21.928 -5.131 5.619 1.00 96.56 80 ALA A O 1
ATOM 637 N N . GLU A 1 81 ? 22.509 -3.044 5.052 1.00 97.94 81 GLU A N 1
ATOM 638 C CA . GLU A 1 81 ? 21.669 -2.320 6.009 1.00 97.94 81 GLU A CA 1
ATOM 639 C C . GLU A 1 81 ? 20.208 -2.211 5.541 1.00 97.94 81 GLU A C 1
ATOM 641 O O . GLU A 1 81 ? 19.347 -1.749 6.289 1.00 97.94 81 GLU A O 1
ATOM 646 N N . GLY A 1 82 ? 19.904 -2.660 4.320 1.00 97.69 82 GLY A N 1
ATOM 647 C CA . GLY A 1 82 ? 18.560 -2.633 3.755 1.00 97.69 82 GLY A CA 1
ATOM 648 C C . GLY A 1 82 ? 18.156 -1.286 3.153 1.00 97.69 82 GLY A C 1
ATOM 649 O O . GLY A 1 82 ? 16.961 -1.032 3.041 1.00 97.69 82 GLY A O 1
ATOM 650 N N . ASP A 1 83 ? 19.105 -0.431 2.768 1.00 98.06 83 ASP A N 1
ATOM 651 C CA . ASP A 1 83 ? 18.833 0.745 1.927 1.00 98.06 83 ASP A CA 1
ATOM 652 C C . ASP A 1 83 ? 18.991 0.392 0.439 1.00 98.06 83 ASP A C 1
ATOM 654 O O . ASP A 1 83 ? 19.559 -0.638 0.082 1.00 98.06 83 ASP A O 1
ATOM 658 N N . LEU A 1 84 ? 18.496 1.244 -0.454 1.00 97.62 84 LEU A N 1
ATOM 659 C CA . LEU A 1 84 ? 18.707 1.118 -1.894 1.00 97.62 84 LEU A CA 1
ATOM 660 C C . LEU A 1 84 ? 20.126 1.568 -2.276 1.00 97.62 84 LEU A C 1
ATOM 662 O O . LEU A 1 84 ? 20.560 2.673 -1.928 1.00 97.62 84 LEU A O 1
ATOM 666 N N . ARG A 1 85 ? 20.827 0.728 -3.044 1.00 97.06 85 ARG A N 1
ATOM 667 C CA . ARG A 1 85 ? 22.103 1.070 -3.687 1.00 97.06 85 ARG A CA 1
ATOM 668 C C . ARG A 1 85 ? 21.911 2.163 -4.734 1.00 97.06 85 ARG A C 1
ATOM 670 O O . ARG A 1 85 ? 20.815 2.343 -5.259 1.00 97.06 85 ARG A O 1
ATOM 677 N N . GLU A 1 86 ? 22.991 2.881 -5.025 1.00 95.69 86 GLU A N 1
ATOM 678 C CA . GLU A 1 86 ? 23.026 3.882 -6.093 1.00 95.69 86 GLU A CA 1
ATOM 679 C C . GLU A 1 86 ? 22.644 3.297 -7.459 1.00 95.69 86 GLU A C 1
ATOM 681 O O . GLU A 1 86 ? 22.760 2.092 -7.701 1.00 95.69 86 GLU A O 1
ATOM 686 N N . GLY A 1 87 ? 22.170 4.177 -8.340 1.00 94.50 87 GLY A N 1
ATOM 687 C CA . GLY A 1 87 ? 21.641 3.843 -9.655 1.00 94.50 87 GLY A CA 1
ATOM 688 C C . GLY A 1 87 ? 20.115 3.868 -9.715 1.00 94.50 87 GLY A C 1
ATOM 689 O O . GLY A 1 87 ? 19.423 4.342 -8.805 1.00 94.50 87 GLY A O 1
ATOM 690 N N . VAL A 1 88 ? 19.595 3.296 -10.801 1.00 93.56 88 VAL A N 1
ATOM 691 C CA . VAL A 1 88 ? 18.172 3.284 -11.176 1.00 93.56 88 VAL A CA 1
ATOM 692 C C . VAL A 1 88 ? 17.220 2.965 -10.015 1.00 93.56 88 VAL A C 1
ATOM 694 O O . VAL A 1 88 ? 16.203 3.655 -9.883 1.00 93.56 88 VAL A O 1
ATOM 697 N N . PRO A 1 89 ? 17.503 1.984 -9.127 1.00 91.25 89 PRO A N 1
ATOM 698 C CA . PRO A 1 89 ? 16.583 1.674 -8.047 1.00 91.25 89 PRO A CA 1
ATOM 699 C C . PRO A 1 89 ? 16.372 2.807 -7.045 1.00 91.25 89 PRO A C 1
ATOM 701 O O . PRO A 1 89 ? 15.280 2.889 -6.483 1.00 91.25 89 PRO A O 1
ATOM 704 N N . ARG A 1 90 ? 17.395 3.643 -6.815 1.00 95.12 90 ARG A N 1
ATOM 705 C CA . ARG A 1 90 ? 17.420 4.732 -5.826 1.00 95.12 90 ARG A CA 1
ATOM 706 C C . ARG A 1 90 ? 17.085 6.085 -6.438 1.00 95.12 90 ARG A C 1
ATOM 708 O O . ARG A 1 90 ? 16.350 6.845 -5.812 1.00 95.12 90 ARG A O 1
ATOM 715 N N . GLU A 1 91 ? 17.601 6.382 -7.628 1.00 94.62 91 GLU A N 1
ATOM 716 C CA . GLU A 1 91 ? 17.499 7.700 -8.278 1.00 94.62 91 GLU A CA 1
ATOM 717 C C . GLU A 1 91 ? 16.050 8.175 -8.428 1.00 94.62 91 GLU A C 1
ATOM 719 O O . GLU A 1 91 ? 15.728 9.317 -8.098 1.00 94.62 91 GLU A O 1
ATOM 724 N N . ALA A 1 92 ? 15.142 7.265 -8.794 1.00 90.62 92 ALA A N 1
ATOM 725 C CA . ALA A 1 92 ? 13.714 7.557 -8.928 1.00 90.62 92 ALA A CA 1
ATOM 726 C C . ALA A 1 92 ? 13.043 8.037 -7.624 1.00 90.62 92 ALA A C 1
ATOM 728 O O . ALA A 1 92 ? 11.950 8.611 -7.672 1.00 90.62 92 ALA A O 1
ATOM 729 N N . PHE A 1 93 ? 13.683 7.810 -6.471 1.00 94.88 93 PHE A N 1
ATOM 730 C CA . PHE A 1 93 ? 13.131 8.083 -5.147 1.00 94.88 93 PHE A CA 1
ATOM 731 C C . PHE A 1 93 ? 13.927 9.096 -4.319 1.00 94.88 93 PHE A C 1
ATOM 733 O O . PHE A 1 93 ? 13.654 9.256 -3.129 1.00 94.88 93 PHE A O 1
ATOM 740 N N . VAL A 1 94 ? 14.910 9.785 -4.911 1.00 96.12 94 VAL A N 1
ATOM 741 C CA . VAL A 1 94 ? 15.717 10.789 -4.193 1.00 96.12 94 VAL A CA 1
ATOM 742 C C . VAL A 1 94 ? 14.837 11.938 -3.705 1.00 96.12 94 VAL A C 1
ATOM 744 O O . VAL A 1 94 ? 14.809 12.238 -2.512 1.00 96.12 94 VAL A O 1
ATOM 747 N N . HIS A 1 95 ? 14.063 12.526 -4.615 1.00 94.81 95 HIS A N 1
ATOM 748 C CA . HIS A 1 95 ? 13.254 13.721 -4.354 1.00 94.81 95 HIS A CA 1
ATOM 749 C C . HIS A 1 95 ? 11.803 13.419 -3.961 1.00 94.81 95 HIS A C 1
ATOM 751 O O . HIS A 1 95 ? 11.038 14.338 -3.681 1.00 94.81 95 HIS A O 1
ATOM 757 N N . ARG A 1 96 ? 11.390 12.145 -3.978 1.00 93.38 96 ARG A N 1
ATOM 758 C CA . ARG A 1 96 ? 10.020 11.736 -3.649 1.00 93.38 96 ARG A CA 1
ATOM 759 C C . ARG A 1 96 ? 9.912 10.261 -3.302 1.00 93.38 96 ARG A C 1
ATOM 761 O O . ARG A 1 96 ? 10.602 9.432 -3.874 1.00 93.38 96 ARG A O 1
ATOM 768 N N . TRP A 1 97 ? 8.958 9.931 -2.437 1.00 93.62 97 TRP A N 1
ATOM 769 C CA . TRP A 1 97 ? 8.541 8.556 -2.135 1.00 93.62 97 TRP A CA 1
ATOM 770 C C . TRP A 1 97 ? 9.663 7.663 -1.590 1.00 93.62 97 TRP A C 1
ATOM 772 O O . TRP A 1 97 ? 9.607 6.447 -1.755 1.00 93.62 97 TRP A O 1
ATOM 782 N N . ALA A 1 98 ? 10.654 8.239 -0.909 1.00 95.44 98 ALA A N 1
ATOM 783 C CA . ALA A 1 98 ? 11.871 7.538 -0.505 1.00 95.44 98 ALA A CA 1
ATOM 784 C C . ALA A 1 98 ? 11.626 6.272 0.341 1.00 95.44 98 ALA A C 1
ATOM 786 O O . ALA A 1 98 ? 12.265 5.239 0.133 1.00 95.44 98 ALA A O 1
ATOM 787 N N . THR A 1 99 ? 10.658 6.301 1.260 1.00 96.56 99 THR A N 1
ATOM 788 C CA . THR A 1 99 ? 10.296 5.140 2.100 1.00 96.56 99 THR A CA 1
ATOM 789 C C . THR A 1 99 ? 9.464 4.091 1.404 1.00 96.56 99 THR A C 1
ATOM 791 O O . THR A 1 99 ? 9.413 2.944 1.843 1.00 96.56 99 THR A O 1
ATOM 794 N N . TYR A 1 100 ? 8.789 4.472 0.332 1.00 96.56 100 TYR A N 1
ATOM 795 C CA . TYR A 1 100 ? 7.755 3.665 -0.276 1.00 96.56 100 TYR A CA 1
ATOM 796 C C . TYR A 1 100 ? 8.261 2.299 -0.783 1.00 96.56 100 TYR A C 1
ATOM 798 O O . TYR A 1 100 ? 7.665 1.286 -0.397 1.00 96.56 100 TYR A O 1
ATOM 806 N N . PRO A 1 101 ? 9.377 2.200 -1.543 1.00 97.62 101 PRO A N 1
ATOM 807 C CA . PRO A 1 101 ? 9.936 0.898 -1.909 1.00 97.62 101 PRO A CA 1
ATOM 808 C C . PRO A 1 101 ? 10.374 0.085 -0.681 1.00 97.62 101 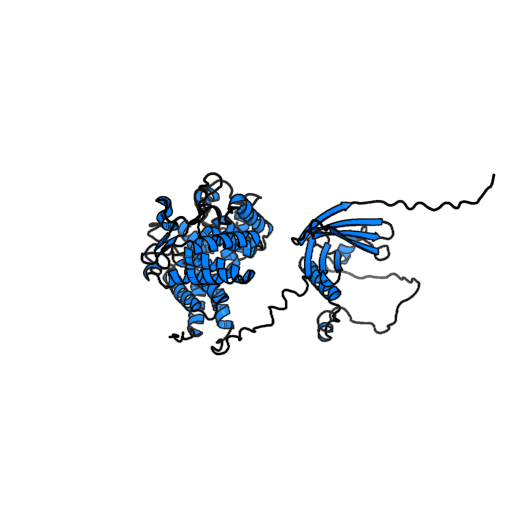PRO A C 1
ATOM 810 O O . PRO A 1 101 ? 10.101 -1.114 -0.626 1.00 97.62 101 PRO A O 1
ATOM 813 N N . HIS A 1 102 ? 10.963 0.721 0.340 1.00 98.44 102 HIS A N 1
ATOM 814 C CA . HIS A 1 102 ? 11.405 0.047 1.567 1.00 98.44 102 HIS A CA 1
ATOM 815 C C . HIS A 1 102 ? 10.241 -0.628 2.301 1.00 98.44 102 HIS A C 1
ATOM 817 O O . HIS A 1 102 ? 10.336 -1.794 2.681 1.00 98.44 102 HIS A O 1
ATOM 823 N N . SER A 1 103 ? 9.110 0.069 2.450 1.00 98.38 103 SER A N 1
ATOM 824 C CA . SER A 1 103 ? 7.925 -0.466 3.132 1.00 98.38 103 SER A CA 1
ATOM 825 C C . SER A 1 103 ? 7.337 -1.693 2.434 1.00 98.38 103 SER A C 1
ATOM 827 O O . SER A 1 103 ? 6.817 -2.604 3.078 1.00 98.38 103 SER A O 1
ATOM 829 N N . LEU A 1 104 ? 7.390 -1.720 1.105 1.00 98.44 104 LEU A N 1
ATOM 830 C CA . LEU A 1 104 ? 6.795 -2.781 0.293 1.00 98.44 104 LEU A CA 1
ATOM 831 C C . LEU A 1 104 ? 7.711 -4.001 0.210 1.00 98.44 104 LEU A C 1
ATOM 833 O O . LEU A 1 104 ? 7.241 -5.132 0.353 1.00 98.44 104 LEU A O 1
ATOM 837 N N . LEU A 1 105 ? 9.019 -3.765 0.097 1.00 98.62 105 LEU A N 1
ATOM 838 C CA . LEU A 1 105 ? 10.030 -4.809 0.217 1.00 98.62 105 LEU A CA 1
ATOM 839 C C . LEU A 1 105 ? 10.011 -5.443 1.608 1.00 98.62 105 LEU A C 1
ATOM 841 O O . LEU A 1 105 ? 10.066 -6.665 1.704 1.00 98.62 105 LEU A O 1
ATOM 845 N N . ALA A 1 106 ? 9.857 -4.651 2.674 1.00 98.75 106 ALA A N 1
ATOM 846 C CA . ALA A 1 106 ? 9.792 -5.170 4.039 1.00 98.75 106 ALA A CA 1
ATOM 847 C C . ALA A 1 106 ? 8.604 -6.125 4.224 1.00 98.75 106 ALA A C 1
ATOM 849 O O . ALA A 1 106 ? 8.760 -7.205 4.792 1.00 98.75 106 ALA A O 1
ATOM 850 N N . GLN A 1 107 ? 7.429 -5.769 3.693 1.00 98.69 107 GLN A N 1
ATOM 851 C CA . GLN A 1 107 ? 6.242 -6.631 3.728 1.00 98.69 107 GLN A CA 1
ATOM 852 C C . GLN A 1 107 ? 6.436 -7.916 2.913 1.00 98.69 107 GLN A C 1
ATOM 854 O O . GLN A 1 107 ? 6.069 -8.998 3.376 1.00 98.69 107 GLN A O 1
ATOM 859 N N . GLY A 1 108 ? 7.053 -7.822 1.732 1.00 98.62 108 GLY A N 1
ATOM 860 C CA . GLY A 1 108 ? 7.382 -8.990 0.916 1.00 98.62 108 GLY A CA 1
ATOM 861 C C . GLY A 1 108 ? 8.389 -9.925 1.586 1.00 98.62 108 GLY A C 1
ATOM 862 O O . GLY A 1 108 ? 8.146 -11.127 1.671 1.00 98.62 108 GLY A O 1
ATOM 863 N N . ALA A 1 109 ? 9.477 -9.378 2.130 1.00 98.75 109 ALA A N 1
ATOM 864 C CA . ALA A 1 109 ? 10.484 -10.132 2.870 1.00 98.75 109 ALA A CA 1
ATOM 865 C C . ALA A 1 109 ? 9.892 -10.811 4.110 1.00 98.75 109 ALA A C 1
ATOM 867 O O . ALA A 1 109 ? 10.142 -11.994 4.344 1.00 98.75 109 ALA A O 1
ATOM 868 N N . TRP A 1 110 ? 9.029 -10.109 4.851 1.00 98.62 110 TRP A N 1
ATOM 869 C CA . TRP A 1 110 ? 8.329 -10.682 5.998 1.00 98.62 110 TRP A CA 1
ATOM 870 C C . TRP A 1 110 ? 7.419 -11.851 5.598 1.00 98.62 110 TRP A C 1
ATOM 872 O O . TRP A 1 110 ? 7.466 -12.910 6.220 1.00 98.62 110 TRP A O 1
ATOM 882 N N . ALA A 1 111 ? 6.633 -11.708 4.524 1.00 98.12 111 ALA A N 1
ATOM 883 C CA . ALA A 1 111 ? 5.752 -12.769 4.020 1.00 98.12 111 ALA A CA 1
ATOM 884 C C . ALA A 1 111 ? 6.511 -14.021 3.523 1.00 98.12 111 ALA A C 1
ATOM 886 O O . ALA A 1 111 ? 5.945 -15.121 3.460 1.00 98.12 111 ALA A O 1
ATOM 887 N N . LEU A 1 112 ? 7.791 -13.857 3.181 1.00 98.38 112 LEU A N 1
ATOM 888 C CA . LEU A 1 112 ? 8.713 -14.920 2.777 1.00 98.38 112 LEU A CA 1
ATOM 889 C C . LEU A 1 112 ? 9.592 -15.435 3.920 1.00 98.38 112 LEU A C 1
ATOM 891 O O . LEU A 1 112 ? 10.457 -16.270 3.679 1.00 98.38 112 LEU A O 1
ATOM 895 N N . GLU A 1 113 ? 9.367 -14.966 5.150 1.00 98.31 113 GLU A N 1
ATOM 896 C CA . GLU A 1 113 ? 10.138 -15.352 6.339 1.00 98.31 113 GLU A CA 1
ATOM 897 C C . GLU A 1 113 ? 11.635 -14.987 6.248 1.00 98.31 113 GLU A C 1
ATOM 899 O O . GLU A 1 113 ? 12.478 -15.537 6.956 1.00 98.31 113 GLU A O 1
ATOM 904 N N . ARG A 1 114 ? 11.973 -14.003 5.403 1.00 98.12 114 ARG A N 1
ATOM 905 C CA . ARG A 1 114 ? 13.303 -13.381 5.297 1.00 98.12 114 ARG A CA 1
ATOM 906 C C . ARG A 1 114 ? 13.414 -12.242 6.307 1.00 98.12 114 ARG A C 1
ATOM 908 O O . ARG A 1 114 ? 13.454 -11.061 5.959 1.00 98.12 114 ARG A O 1
ATOM 915 N N . TYR A 1 115 ? 13.333 -12.611 7.585 1.00 98.38 115 TYR A N 1
ATOM 916 C CA . TYR A 1 115 ? 13.192 -11.663 8.691 1.00 98.38 115 TYR A CA 1
ATOM 917 C C . TYR A 1 115 ? 14.400 -10.738 8.852 1.00 98.38 115 TYR A C 1
ATOM 919 O O . TYR A 1 115 ? 14.227 -9.593 9.249 1.00 98.38 115 TYR A O 1
ATOM 927 N N . ASP A 1 116 ? 15.600 -11.211 8.527 1.00 98.25 116 ASP A N 1
ATOM 928 C CA . ASP A 1 116 ? 16.823 -10.409 8.477 1.00 98.25 116 ASP A CA 1
ATOM 929 C C . ASP A 1 116 ? 16.672 -9.222 7.517 1.00 98.25 116 ASP A C 1
ATOM 931 O O . ASP A 1 116 ? 16.800 -8.069 7.932 1.00 98.25 116 ASP A O 1
ATOM 935 N N . THR A 1 117 ? 16.284 -9.494 6.271 1.00 98.62 117 THR A N 1
ATOM 936 C CA . THR A 1 117 ? 16.053 -8.468 5.249 1.00 98.62 117 THR A CA 1
ATOM 937 C C . THR A 1 117 ? 14.892 -7.552 5.634 1.00 98.62 117 THR A C 1
ATOM 939 O O . THR A 1 117 ? 15.002 -6.329 5.543 1.00 98.62 117 THR A O 1
ATOM 942 N N . ALA A 1 118 ? 13.781 -8.122 6.114 1.00 98.62 118 ALA A N 1
ATOM 943 C CA . ALA A 1 118 ? 12.616 -7.345 6.532 1.00 98.62 118 ALA A CA 1
ATOM 944 C C . ALA A 1 118 ? 12.952 -6.359 7.663 1.00 98.62 118 ALA A C 1
ATOM 946 O O . ALA A 1 118 ? 12.562 -5.193 7.602 1.00 98.62 118 ALA A O 1
ATOM 947 N N . LEU A 1 119 ? 13.693 -6.805 8.681 1.00 98.38 119 LEU A N 1
ATOM 948 C CA . LEU A 1 119 ? 14.082 -5.966 9.812 1.00 98.38 119 LEU A CA 1
ATOM 949 C C . LEU A 1 119 ? 15.137 -4.924 9.426 1.00 98.38 119 LEU A C 1
ATOM 951 O O . LEU A 1 119 ? 15.060 -3.806 9.927 1.00 98.38 119 LEU A O 1
ATOM 955 N N . ALA A 1 120 ? 16.065 -5.236 8.516 1.00 98.69 120 ALA A N 1
ATOM 956 C CA . ALA A 1 120 ? 17.014 -4.257 7.981 1.00 98.69 120 ALA A CA 1
ATOM 957 C C . ALA A 1 120 ? 16.288 -3.104 7.259 1.00 98.69 120 ALA A C 1
ATOM 959 O O . ALA A 1 120 ? 16.492 -1.933 7.581 1.00 98.69 120 ALA A O 1
ATOM 960 N N . LEU A 1 121 ? 15.337 -3.431 6.377 1.00 98.69 121 LEU A N 1
ATOM 961 C CA . LEU A 1 121 ? 14.490 -2.450 5.686 1.00 98.69 121 LEU A CA 1
ATOM 962 C C . LEU A 1 121 ? 13.684 -1.584 6.668 1.00 98.69 121 LEU A C 1
ATOM 964 O O . LEU A 1 121 ? 13.623 -0.363 6.520 1.00 98.69 121 LEU A O 1
ATOM 968 N N . VAL A 1 122 ? 13.074 -2.195 7.690 1.00 98.56 122 VAL A N 1
ATOM 969 C CA . VAL A 1 122 ? 12.305 -1.453 8.705 1.00 98.56 122 VAL A CA 1
ATOM 970 C C . VAL A 1 122 ? 13.202 -0.575 9.569 1.00 98.56 122 VAL A C 1
ATOM 972 O O . VAL A 1 122 ? 12.831 0.560 9.871 1.00 98.56 122 VAL A O 1
ATOM 975 N N . ASN A 1 123 ? 14.399 -1.042 9.916 1.00 98.56 123 ASN A N 1
ATOM 976 C CA . ASN A 1 123 ? 15.372 -0.234 10.639 1.00 98.56 123 ASN A CA 1
ATOM 977 C C . ASN A 1 123 ? 15.826 0.979 9.814 1.00 98.56 123 ASN A C 1
ATOM 979 O O . ASN A 1 123 ? 15.910 2.080 10.353 1.00 98.56 123 ASN A O 1
ATOM 983 N N . THR A 1 124 ? 16.046 0.815 8.508 1.00 98.56 124 THR A N 1
ATOM 984 C CA . THR A 1 124 ? 16.343 1.934 7.603 1.00 98.56 124 THR A CA 1
ATOM 985 C C . THR A 1 124 ? 15.175 2.924 7.532 1.00 98.56 124 THR A C 1
ATOM 987 O O . THR A 1 124 ? 15.390 4.129 7.662 1.00 98.56 124 THR A O 1
ATOM 990 N N . MET A 1 125 ? 13.924 2.453 7.440 1.00 98.25 125 MET A N 1
ATOM 991 C CA . MET A 1 125 ? 12.741 3.328 7.537 1.00 98.25 125 MET A CA 1
ATOM 992 C C . MET A 1 125 ? 12.723 4.141 8.830 1.00 98.25 125 MET A C 1
ATOM 994 O O . MET A 1 125 ? 12.597 5.362 8.783 1.00 98.25 125 MET A O 1
ATOM 998 N N . ARG A 1 126 ? 12.910 3.476 9.971 1.00 98.12 126 ARG A N 1
ATOM 999 C CA . ARG A 1 126 ? 12.897 4.101 11.296 1.00 98.12 126 ARG A CA 1
ATOM 1000 C C . ARG A 1 126 ? 13.999 5.143 11.466 1.00 98.12 126 ARG A C 1
ATOM 1002 O O . ARG A 1 126 ? 13.728 6.236 11.941 1.00 98.12 126 ARG A O 1
ATOM 1009 N N . THR A 1 127 ? 15.236 4.805 11.108 1.00 97.94 127 THR A N 1
ATOM 1010 C CA . THR A 1 127 ? 16.402 5.654 11.404 1.00 97.94 127 THR A CA 1
ATOM 1011 C C . THR A 1 127 ? 16.610 6.755 10.377 1.00 97.94 127 THR A C 1
ATOM 1013 O O . THR A 1 127 ? 17.074 7.838 10.723 1.00 97.94 127 THR A O 1
ATOM 1016 N N . THR A 1 128 ? 16.274 6.496 9.113 1.00 97.81 128 THR A N 1
ATOM 1017 C CA . THR A 1 128 ? 16.558 7.435 8.027 1.00 97.81 128 THR A CA 1
ATOM 1018 C C . THR A 1 128 ? 15.345 8.267 7.673 1.00 97.81 128 THR A C 1
ATOM 1020 O O . THR A 1 128 ? 15.501 9.448 7.365 1.00 97.81 128 THR A O 1
ATOM 1023 N N . PHE A 1 129 ? 14.145 7.690 7.698 1.00 98.00 129 PHE A N 1
ATOM 1024 C CA . PHE A 1 129 ? 13.009 8.289 7.013 1.00 98.00 129 PHE A CA 1
ATOM 1025 C C . PHE A 1 129 ? 11.800 8.626 7.881 1.00 98.00 129 PHE A C 1
ATOM 1027 O O . PHE A 1 129 ? 10.968 9.419 7.444 1.00 98.00 129 PHE A O 1
ATOM 1034 N N . GLN A 1 130 ? 11.680 8.075 9.083 1.00 98.25 130 GLN A N 1
ATOM 1035 C CA . GLN A 1 130 ? 10.685 8.549 10.032 1.00 98.25 130 GLN A CA 1
ATOM 1036 C C . GLN A 1 130 ? 11.186 9.837 10.686 1.00 98.25 130 GLN A C 1
ATOM 1038 O O . GLN A 1 130 ? 12.322 9.919 11.150 1.00 98.25 130 GLN A O 1
ATOM 1043 N N . ASP A 1 131 ? 10.337 10.854 10.728 1.00 98.12 131 ASP A N 1
ATOM 1044 C CA . ASP A 1 131 ? 10.594 12.037 11.533 1.00 98.12 131 ASP A CA 1
ATOM 1045 C C . ASP A 1 131 ? 10.387 11.697 13.016 1.00 98.12 131 ASP A C 1
ATOM 1047 O O . ASP A 1 131 ? 9.270 11.332 13.387 1.00 98.12 131 ASP A O 1
ATOM 1051 N N . PRO A 1 132 ? 11.408 11.810 13.883 1.00 97.19 132 PRO A N 1
ATOM 1052 C CA . PRO A 1 132 ? 11.256 11.491 15.301 1.00 97.19 132 PRO A CA 1
ATOM 1053 C C . PRO A 1 132 ? 10.309 12.446 16.041 1.00 97.19 132 PRO A C 1
ATOM 1055 O O . PRO A 1 132 ? 9.776 12.075 17.082 1.00 97.19 132 PRO A O 1
ATOM 1058 N N . GLU A 1 133 ? 10.095 13.663 15.531 1.00 97.31 133 GLU A N 1
ATOM 1059 C CA . GLU A 1 133 ? 9.240 14.667 16.176 1.00 97.31 133 GLU A CA 1
ATOM 1060 C C . GLU A 1 133 ? 7.757 14.380 15.927 1.00 97.31 133 GLU A C 1
ATOM 1062 O O . GLU A 1 133 ? 6.922 14.423 16.830 1.00 97.31 133 GLU A O 1
ATOM 1067 N N . THR A 1 134 ? 7.423 14.059 14.680 1.00 98.19 134 THR A N 1
ATOM 1068 C CA . THR A 1 134 ? 6.033 13.902 14.254 1.00 98.19 134 THR A CA 1
ATOM 1069 C C . THR A 1 134 ? 5.630 12.440 14.048 1.00 98.19 134 THR A C 1
ATOM 1071 O O . THR A 1 134 ? 4.444 12.122 14.053 1.00 98.19 134 THR A O 1
ATOM 1074 N N . GLY A 1 135 ? 6.573 11.526 13.850 1.00 98.38 135 GLY A N 1
ATOM 1075 C CA . GLY A 1 135 ? 6.307 10.140 13.466 1.00 98.38 135 GLY A CA 1
ATOM 1076 C C . GLY A 1 135 ? 5.887 9.953 12.001 1.00 98.38 135 GLY A C 1
ATOM 1077 O O . GLY A 1 135 ? 5.711 8.810 11.571 1.00 98.38 135 GLY A O 1
ATOM 1078 N N . GLY A 1 136 ? 5.750 11.038 11.228 1.00 98.31 136 GLY A N 1
ATOM 1079 C CA . GLY A 1 136 ? 5.466 10.993 9.794 1.00 98.31 136 GLY A CA 1
ATOM 1080 C C . GLY A 1 136 ? 6.671 10.519 8.983 1.00 98.31 136 GLY A C 1
ATOM 1081 O O . GLY A 1 136 ? 7.816 10.634 9.415 1.00 98.31 136 GLY A O 1
ATOM 1082 N N . SER A 1 137 ? 6.428 9.980 7.790 1.00 98.19 137 SER A N 1
ATOM 1083 C CA . SER A 1 137 ? 7.503 9.599 6.869 1.00 98.19 137 SER A CA 1
ATOM 1084 C C . SER A 1 137 ? 7.936 10.796 6.037 1.00 98.19 137 SER A C 1
ATOM 1086 O O . SER A 1 137 ? 7.112 11.363 5.317 1.00 98.19 137 SER A O 1
ATOM 1088 N N . TYR A 1 138 ? 9.232 11.105 6.038 1.00 97.12 138 TYR A N 1
ATOM 1089 C CA . TYR A 1 138 ? 9.824 12.017 5.068 1.00 97.12 138 TYR A CA 1
ATOM 1090 C C . TYR A 1 138 ? 9.553 11.539 3.643 1.00 97.12 138 TYR A C 1
ATOM 1092 O O . TYR A 1 138 ? 9.556 10.338 3.349 1.00 97.12 138 TYR A O 1
ATOM 1100 N N . MET A 1 139 ? 9.297 12.506 2.770 1.00 94.00 139 MET A N 1
ATOM 1101 C CA . MET A 1 139 ? 9.055 12.283 1.355 1.00 94.00 139 MET A CA 1
ATOM 1102 C C . MET A 1 139 ? 10.355 11.993 0.602 1.00 94.00 139 MET A C 1
ATOM 1104 O O . MET A 1 139 ? 10.379 11.141 -0.285 1.00 94.00 139 MET A O 1
ATOM 1108 N N . GLU A 1 140 ? 11.430 12.684 0.972 1.00 96.12 140 GLU A N 1
ATOM 1109 C CA . GLU A 1 140 ? 12.716 12.637 0.286 1.00 96.12 140 GLU A CA 1
ATOM 1110 C C . GLU A 1 140 ? 13.789 11.894 1.081 1.00 96.12 140 GLU A C 1
ATOM 1112 O O . GLU A 1 140 ? 13.711 11.685 2.303 1.00 96.12 140 GLU A O 1
ATOM 1117 N N . ARG A 1 141 ? 14.851 11.537 0.363 1.00 96.75 141 ARG A N 1
ATOM 1118 C CA . ARG A 1 141 ? 16.082 11.031 0.962 1.00 96.75 141 ARG A CA 1
ATOM 1119 C C . ARG A 1 141 ? 16.824 12.133 1.733 1.00 96.75 141 ARG A C 1
ATOM 1121 O O . ARG A 1 141 ? 16.559 13.311 1.489 1.00 96.75 141 ARG A O 1
ATOM 1128 N N . PRO A 1 142 ? 17.702 11.784 2.698 1.00 96.50 142 PRO A N 1
ATOM 1129 C CA . PRO A 1 142 ? 18.434 12.766 3.504 1.00 96.50 142 PRO A CA 1
ATOM 1130 C C . PRO A 1 142 ? 19.090 13.883 2.684 1.00 96.50 142 PRO A C 1
ATOM 1132 O O . PRO A 1 142 ? 18.993 15.047 3.056 1.00 96.50 142 PRO A O 1
ATOM 1135 N N . GLU A 1 143 ? 19.676 13.528 1.543 1.00 95.69 143 GLU A N 1
ATOM 1136 C CA . GLU A 1 143 ? 20.359 14.429 0.615 1.00 95.69 143 GLU A CA 1
ATOM 1137 C C . GLU A 1 143 ? 19.450 15.485 -0.047 1.00 95.69 143 GLU A C 1
ATOM 1139 O O . GLU A 1 143 ? 19.947 16.510 -0.498 1.00 95.69 143 GLU A O 1
ATOM 1144 N N . ALA A 1 144 ? 18.129 15.275 -0.080 1.00 95.12 144 ALA A N 1
ATOM 1145 C CA . ALA A 1 144 ? 17.152 16.166 -0.719 1.00 95.12 144 ALA A CA 1
ATOM 1146 C C . ALA A 1 144 ? 16.016 16.596 0.233 1.00 95.12 144 ALA A C 1
ATOM 1148 O O . ALA A 1 144 ? 14.934 16.995 -0.201 1.00 95.12 144 ALA A O 1
ATOM 1149 N N . ARG A 1 145 ? 16.224 16.459 1.547 1.00 94.25 145 ARG A N 1
ATOM 1150 C CA . ARG A 1 145 ? 15.162 16.535 2.556 1.00 94.25 145 ARG A CA 1
ATOM 1151 C C . ARG A 1 145 ? 14.570 17.934 2.709 1.00 94.25 145 ARG A C 1
ATOM 1153 O O . ARG A 1 145 ? 15.245 18.853 3.159 1.00 94.25 145 ARG A O 1
ATOM 1160 N N . SER A 1 146 ? 13.258 18.044 2.495 1.00 91.62 146 SER A N 1
ATOM 1161 C CA . SER A 1 146 ? 12.482 19.277 2.730 1.00 91.62 146 SER A CA 1
ATOM 1162 C C . SER A 1 146 ? 11.663 19.252 4.034 1.00 91.62 146 SER A C 1
ATOM 1164 O O . SER A 1 146 ? 10.907 20.174 4.331 1.00 91.62 146 SER A O 1
ATOM 1166 N N . ARG A 1 147 ? 11.767 18.162 4.809 1.00 91.69 147 ARG A N 1
ATOM 1167 C CA . ARG A 1 147 ? 10.904 17.816 5.959 1.00 91.69 147 ARG A CA 1
ATOM 1168 C C . ARG A 1 147 ? 9.416 17.617 5.611 1.00 91.69 147 ARG A C 1
ATOM 1170 O O . ARG A 1 147 ? 8.613 17.446 6.527 1.00 91.69 147 ARG A O 1
ATOM 1177 N N . ARG A 1 148 ? 9.050 17.566 4.322 1.00 93.94 148 ARG A N 1
ATOM 1178 C CA . ARG A 1 148 ? 7.706 17.181 3.863 1.00 93.94 148 ARG A CA 1
ATOM 1179 C C . ARG A 1 148 ? 7.379 15.746 4.239 1.00 93.94 148 ARG A C 1
ATOM 1181 O O . ARG A 1 148 ? 8.209 14.848 4.097 1.00 93.94 148 ARG A O 1
ATOM 1188 N N . GLN A 1 149 ? 6.138 15.536 4.658 1.00 96.94 149 GLN A N 1
ATOM 1189 C CA . GLN A 1 149 ? 5.574 14.227 4.966 1.00 96.94 149 GLN A CA 1
ATOM 1190 C C . GLN A 1 149 ? 4.224 14.088 4.281 1.00 96.94 149 GLN A C 1
ATOM 1192 O O . GLN A 1 149 ? 3.466 15.053 4.198 1.00 96.94 149 GLN A O 1
ATOM 1197 N N . PHE A 1 150 ? 3.915 12.886 3.805 1.00 97.19 150 PHE A N 1
ATOM 1198 C CA . PHE A 1 150 ? 2.685 12.608 3.067 1.00 97.19 150 PHE A CA 1
ATOM 1199 C C . PHE A 1 150 ? 1.943 11.403 3.638 1.00 97.19 150 PHE A C 1
ATOM 1201 O O . PHE A 1 150 ? 2.529 10.536 4.294 1.00 97.19 150 PHE A O 1
ATOM 1208 N N . ILE A 1 151 ? 0.649 11.325 3.329 1.00 97.94 151 ILE A N 1
ATOM 1209 C CA . ILE A 1 151 ? -0.236 10.234 3.742 1.00 97.94 151 ILE A CA 1
ATOM 1210 C C . ILE A 1 151 ? 0.289 8.865 3.290 1.00 97.94 151 ILE A C 1
ATOM 1212 O O . ILE A 1 151 ? 0.475 7.971 4.115 1.00 97.94 151 ILE A O 1
ATOM 1216 N N . PHE A 1 152 ? 0.525 8.663 1.990 1.00 96.50 152 PHE A N 1
ATOM 1217 C CA . PHE A 1 152 ? 0.763 7.310 1.474 1.00 96.50 152 PHE A CA 1
ATOM 1218 C C . PHE A 1 152 ? 2.135 6.709 1.858 1.00 96.50 152 PHE A C 1
ATOM 1220 O O . PHE A 1 152 ? 2.148 5.504 2.126 1.00 96.50 152 PHE A O 1
ATOM 1227 N N . PRO A 1 153 ? 3.265 7.450 1.960 1.00 97.25 153 PRO A N 1
ATOM 1228 C CA . PRO A 1 153 ? 4.506 6.886 2.489 1.00 97.25 153 PRO A CA 1
ATOM 1229 C C . PRO A 1 153 ? 4.379 6.582 3.986 1.00 97.25 153 PRO A C 1
ATOM 1231 O O . PRO A 1 153 ? 4.775 5.506 4.426 1.00 97.25 153 PRO A O 1
ATOM 1234 N N . THR A 1 154 ? 3.737 7.470 4.758 1.00 98.69 154 THR A N 1
ATOM 1235 C CA . THR A 1 154 ? 3.521 7.270 6.201 1.00 98.69 154 THR A CA 1
ATOM 1236 C C . THR A 1 154 ? 2.640 6.050 6.476 1.00 98.69 154 THR A C 1
ATOM 1238 O O . THR A 1 154 ? 2.971 5.229 7.329 1.00 98.69 154 THR A O 1
ATOM 1241 N N . ALA A 1 155 ? 1.558 5.869 5.712 1.00 98.69 155 ALA A N 1
ATOM 1242 C CA . ALA A 1 155 ? 0.688 4.700 5.825 1.00 98.69 155 ALA A CA 1
ATOM 1243 C C . ALA A 1 155 ? 1.423 3.389 5.507 1.00 98.69 155 ALA A C 1
ATOM 1245 O O . ALA A 1 155 ? 1.262 2.410 6.234 1.00 98.69 155 ALA A O 1
ATOM 1246 N N . GLN A 1 156 ? 2.239 3.350 4.446 1.00 98.31 156 GLN A N 1
ATOM 1247 C CA . GLN A 1 156 ? 2.995 2.137 4.115 1.00 98.31 156 GLN A CA 1
ATOM 1248 C C . GLN A 1 156 ? 4.070 1.813 5.148 1.00 98.31 156 GLN A C 1
ATOM 1250 O O . GLN A 1 156 ? 4.209 0.650 5.526 1.00 98.31 156 GLN A O 1
ATOM 1255 N N . MET A 1 157 ? 4.788 2.825 5.641 1.00 98.62 157 MET A N 1
ATOM 1256 C CA . MET A 1 157 ? 5.754 2.650 6.722 1.00 98.62 157 MET A CA 1
ATOM 1257 C C . MET A 1 157 ? 5.065 2.076 7.966 1.00 98.62 157 MET A C 1
ATOM 1259 O O . MET A 1 157 ? 5.534 1.090 8.531 1.00 98.62 157 MET A O 1
ATOM 1263 N N . GLY A 1 158 ? 3.903 2.624 8.336 1.00 98.69 158 GLY A N 1
ATOM 1264 C CA . GLY A 1 158 ? 3.092 2.119 9.441 1.00 98.69 158 GLY A CA 1
ATOM 1265 C C . GLY A 1 158 ? 2.617 0.675 9.235 1.00 98.69 158 GLY A C 1
ATOM 1266 O O . GLY A 1 158 ? 2.690 -0.133 10.158 1.00 98.69 158 GLY A O 1
ATOM 1267 N N . LEU A 1 159 ? 2.184 0.304 8.026 1.00 98.62 159 LEU A N 1
ATOM 1268 C CA . LEU A 1 159 ? 1.801 -1.076 7.692 1.00 98.62 159 LEU A CA 1
ATOM 1269 C C . LEU A 1 159 ? 2.976 -2.052 7.810 1.00 98.62 159 LEU A C 1
ATOM 1271 O O . LEU A 1 159 ? 2.828 -3.115 8.413 1.00 98.62 159 LEU A O 1
ATOM 1275 N N . ALA A 1 160 ? 4.144 -1.691 7.277 1.00 98.56 160 ALA A N 1
ATOM 1276 C CA . ALA A 1 160 ? 5.348 -2.510 7.374 1.00 98.56 160 ALA A CA 1
ATOM 1277 C C . ALA A 1 160 ? 5.819 -2.669 8.831 1.00 98.56 160 ALA A C 1
ATOM 1279 O O . ALA A 1 160 ? 6.203 -3.765 9.248 1.00 98.56 160 ALA A O 1
ATOM 1280 N N . ALA A 1 161 ? 5.725 -1.603 9.627 1.00 98.56 161 ALA A N 1
ATOM 1281 C CA . ALA A 1 161 ? 6.017 -1.626 11.055 1.00 98.56 161 ALA A CA 1
ATOM 1282 C C . ALA A 1 161 ? 5.059 -2.550 11.826 1.00 98.56 161 ALA A C 1
ATOM 1284 O O . ALA A 1 161 ? 5.511 -3.390 12.602 1.00 98.56 161 ALA A O 1
ATOM 1285 N N . LEU A 1 162 ? 3.749 -2.478 11.557 1.00 98.31 162 LEU A N 1
ATOM 1286 C CA . LEU A 1 162 ? 2.765 -3.384 12.164 1.00 98.31 162 LEU A CA 1
ATOM 1287 C C . LEU A 1 162 ? 3.026 -4.846 11.785 1.00 98.31 162 LEU A C 1
ATOM 1289 O O . LEU A 1 162 ? 2.978 -5.717 12.651 1.00 98.31 162 LEU A O 1
ATOM 1293 N N . ALA A 1 163 ? 3.321 -5.119 10.510 1.00 96.69 163 ALA A N 1
ATOM 1294 C CA . ALA A 1 163 ? 3.613 -6.471 10.037 1.00 96.69 163 ALA A CA 1
ATOM 1295 C C . ALA A 1 163 ? 4.846 -7.073 10.735 1.00 96.69 163 ALA A C 1
ATOM 1297 O O . ALA A 1 163 ? 4.835 -8.251 11.080 1.00 96.69 163 ALA A O 1
ATOM 1298 N N . SER A 1 164 ? 5.870 -6.253 10.986 1.00 96.75 164 SER A N 1
ATOM 1299 C CA . SER A 1 164 ? 7.145 -6.653 11.602 1.00 96.75 164 SER A CA 1
ATOM 1300 C C . SER A 1 164 ? 7.196 -6.506 13.130 1.00 96.75 164 SER A C 1
ATOM 1302 O O . SER A 1 164 ? 8.243 -6.726 13.743 1.00 96.75 164 SER A O 1
ATOM 1304 N N . GLY A 1 165 ? 6.080 -6.132 13.763 1.00 96.44 165 GLY A N 1
ATOM 1305 C CA . GLY A 1 165 ? 5.986 -5.966 15.215 1.00 96.44 165 GLY A CA 1
ATOM 1306 C C . GLY A 1 165 ? 6.755 -4.765 15.781 1.00 96.44 165 GLY A C 1
ATOM 1307 O O . GLY A 1 165 ? 7.025 -4.739 16.979 1.00 96.44 165 GLY A O 1
ATOM 1308 N N . GLN A 1 166 ? 7.110 -3.778 14.952 1.00 97.56 166 GLN A N 1
ATOM 1309 C CA . GLN A 1 166 ? 7.743 -2.526 15.385 1.00 97.56 166 GLN A CA 1
ATOM 1310 C C . GLN A 1 166 ? 6.673 -1.520 15.825 1.00 97.56 166 GLN A C 1
ATOM 1312 O O . GLN A 1 166 ? 6.341 -0.569 15.113 1.00 97.56 166 GLN A O 1
ATOM 1317 N N . SER A 1 167 ? 6.066 -1.783 16.984 1.00 96.19 167 SER A N 1
ATOM 1318 C CA . SER A 1 167 ? 4.905 -1.028 17.469 1.00 96.19 167 SER A CA 1
ATOM 1319 C C . SER A 1 167 ? 5.175 0.465 17.631 1.00 96.19 167 SER A C 1
ATOM 1321 O O . SER A 1 167 ? 4.295 1.255 17.322 1.00 96.19 167 SER A O 1
ATOM 1323 N N . ASP A 1 168 ? 6.374 0.868 18.045 1.00 97.19 168 ASP A N 1
ATOM 1324 C CA . ASP A 1 168 ? 6.724 2.278 18.240 1.00 97.19 168 ASP A CA 1
ATOM 1325 C C . ASP A 1 168 ? 6.724 3.067 16.918 1.00 97.19 168 ASP A C 1
ATOM 1327 O O . ASP A 1 168 ? 6.184 4.171 16.850 1.00 97.19 168 ASP A O 1
ATOM 1331 N N . VAL A 1 169 ? 7.235 2.470 15.834 1.00 98.31 169 VAL A N 1
ATOM 1332 C CA . VAL A 1 169 ? 7.217 3.072 14.491 1.00 98.31 169 VAL A CA 1
ATOM 1333 C C . VAL A 1 169 ? 5.776 3.225 14.006 1.00 98.31 169 VAL A C 1
ATOM 1335 O O . VAL A 1 169 ? 5.402 4.274 13.475 1.00 98.31 169 VAL A O 1
ATOM 1338 N N . ALA A 1 170 ? 4.947 2.197 14.217 1.00 98.62 170 ALA A N 1
ATOM 1339 C CA . ALA A 1 170 ? 3.532 2.219 13.858 1.00 98.62 170 ALA A CA 1
ATOM 1340 C C . ALA A 1 170 ? 2.721 3.227 14.693 1.00 98.62 170 ALA A C 1
ATOM 1342 O O . ALA A 1 170 ? 1.846 3.903 14.152 1.00 98.62 170 ALA A O 1
ATOM 1343 N N . GLU A 1 171 ? 3.013 3.351 15.988 1.00 98.50 171 GLU A N 1
ATOM 1344 C CA . GLU A 1 171 ? 2.410 4.339 16.888 1.00 98.50 171 GLU A CA 1
ATOM 1345 C C . GLU A 1 171 ? 2.786 5.765 16.478 1.00 98.50 171 GLU A C 1
ATOM 1347 O O . GLU A 1 171 ? 1.907 6.625 16.418 1.00 98.50 171 GLU A O 1
ATOM 1352 N N . GLY A 1 172 ? 4.047 6.008 16.103 1.00 98.56 172 GLY A N 1
ATOM 1353 C CA . GLY A 1 172 ? 4.484 7.287 15.541 1.00 98.56 172 GLY A CA 1
ATOM 1354 C C . GLY A 1 172 ? 3.717 7.652 14.267 1.00 98.56 172 GLY A C 1
ATOM 1355 O O . GLY A 1 172 ? 3.169 8.751 14.163 1.00 98.56 172 GLY A O 1
ATOM 1356 N N . ALA A 1 173 ? 3.591 6.706 13.330 1.00 98.81 173 ALA A N 1
ATOM 1357 C CA . ALA A 1 173 ? 2.808 6.905 12.112 1.00 98.81 173 ALA A CA 1
ATOM 1358 C C . ALA A 1 173 ? 1.325 7.188 12.420 1.00 98.81 173 ALA A C 1
ATOM 1360 O O . ALA A 1 173 ? 0.732 8.087 11.827 1.00 98.81 173 ALA A O 1
ATOM 1361 N N . PHE A 1 174 ? 0.719 6.471 13.373 1.00 98.88 174 PHE A N 1
ATOM 1362 C CA . PHE A 1 174 ? -0.651 6.745 13.813 1.00 98.88 174 PHE A CA 1
ATOM 1363 C C . PHE A 1 174 ? -0.793 8.147 14.427 1.00 98.88 174 PHE A C 1
ATOM 1365 O O . PHE A 1 174 ? -1.715 8.875 14.063 1.00 98.88 174 PHE A O 1
ATOM 1372 N N . GLY A 1 175 ? 0.124 8.549 15.312 1.00 98.69 175 GLY A N 1
ATOM 1373 C CA . GLY A 1 175 ? 0.108 9.874 15.933 1.00 98.69 175 GLY A CA 1
ATOM 1374 C C . GLY A 1 175 ? 0.201 11.004 14.906 1.00 98.69 175 GLY A C 1
ATOM 1375 O O . GLY A 1 175 ? -0.458 12.033 15.055 1.00 98.69 175 GLY A O 1
ATOM 1376 N N . TRP A 1 176 ? 0.961 10.798 13.827 1.00 98.75 176 TRP A N 1
ATOM 1377 C CA . TRP A 1 176 ? 0.974 11.704 12.682 1.00 98.75 176 TRP A CA 1
ATOM 1378 C C . TRP A 1 176 ? -0.400 11.810 12.004 1.00 98.75 176 TRP A C 1
ATOM 1380 O O . TRP A 1 176 ? -0.891 12.920 11.800 1.00 98.75 176 TRP A O 1
ATOM 1390 N N . PHE A 1 177 ? -1.048 10.676 11.709 1.00 98.81 177 PHE A N 1
ATOM 1391 C CA . PHE A 1 177 ? -2.383 10.648 11.094 1.00 98.81 177 PHE A CA 1
ATOM 1392 C C . PHE A 1 177 ? -3.445 11.339 11.950 1.00 98.81 177 PHE A C 1
ATOM 1394 O O . PHE A 1 177 ? -4.273 12.065 11.407 1.00 98.81 177 PHE A O 1
ATOM 1401 N N . ASP A 1 178 ? -3.430 11.132 13.268 1.00 98.75 178 ASP A N 1
ATOM 1402 C CA . ASP A 1 178 ? -4.405 11.745 14.174 1.00 98.75 178 ASP A CA 1
ATOM 1403 C C . ASP A 1 178 ? -4.294 13.277 14.176 1.00 98.75 178 ASP A C 1
ATOM 1405 O O . ASP A 1 178 ? -5.301 13.971 14.024 1.00 98.75 178 ASP A O 1
ATOM 1409 N N . ARG A 1 179 ? -3.065 13.814 14.229 1.00 98.62 179 ARG A N 1
ATOM 1410 C CA . ARG A 1 179 ? -2.834 15.265 14.127 1.00 98.62 179 ARG A CA 1
ATOM 1411 C C . ARG A 1 179 ? -3.192 15.819 12.752 1.00 98.62 179 ARG A C 1
ATOM 1413 O O . ARG A 1 179 ? -3.838 16.859 12.676 1.00 98.62 179 ARG A O 1
ATOM 1420 N N . LEU A 1 180 ? -2.809 15.126 11.677 1.00 98.44 180 LEU A N 1
ATOM 1421 C CA . LEU A 1 180 ? -3.146 15.533 10.311 1.00 98.44 180 LEU A CA 1
ATOM 1422 C C . LEU A 1 180 ? -4.665 15.588 10.107 1.00 98.44 180 LEU A C 1
ATOM 1424 O O . LEU A 1 180 ? -5.169 16.530 9.503 1.00 98.44 180 LEU A O 1
ATOM 1428 N N . TRP A 1 181 ? -5.388 14.583 10.608 1.00 98.56 181 TRP A N 1
ATOM 1429 C CA . TRP A 1 181 ? -6.842 14.494 10.506 1.00 98.56 181 TRP A CA 1
ATOM 1430 C C . TRP A 1 181 ? -7.542 15.587 11.316 1.00 98.56 181 TRP A C 1
ATOM 1432 O O . TRP A 1 181 ? -8.459 16.229 10.812 1.00 98.56 181 TRP A O 1
ATOM 1442 N N . ALA A 1 182 ? -7.093 15.836 12.550 1.00 98.44 182 ALA A N 1
ATOM 1443 C CA . ALA A 1 182 ? -7.653 16.880 13.407 1.00 98.44 182 ALA A CA 1
ATOM 1444 C C . ALA A 1 182 ? -7.458 18.300 12.846 1.00 98.44 182 ALA A C 1
ATOM 1446 O O . ALA A 1 182 ? -8.237 19.191 13.167 1.00 98.44 182 ALA A O 1
ATOM 1447 N N . ALA A 1 183 ? -6.433 18.505 12.017 1.00 98.38 183 ALA A N 1
ATOM 1448 C CA . ALA A 1 183 ? -6.097 19.804 11.448 1.00 98.38 183 ALA A CA 1
ATOM 1449 C C . ALA A 1 183 ? -6.818 20.128 10.125 1.00 98.38 183 ALA A C 1
ATOM 1451 O O . ALA A 1 183 ? -6.620 21.223 9.605 1.00 98.38 183 ALA A O 1
ATOM 1452 N N . GLN A 1 184 ? -7.608 19.210 9.550 1.00 98.44 184 GLN A N 1
ATOM 1453 C CA . GLN A 1 184 ? -8.231 19.417 8.235 1.00 98.44 184 GLN A CA 1
ATOM 1454 C C . GLN A 1 184 ? -9.299 20.529 8.274 1.00 98.44 184 GLN A C 1
ATOM 1456 O O . GLN A 1 184 ? -10.293 20.374 8.986 1.00 98.44 184 GLN A O 1
ATOM 1461 N N . PRO A 1 185 ? -9.159 21.614 7.489 1.00 98.00 185 PRO A N 1
ATOM 1462 C CA . PRO A 1 185 ? -10.087 22.745 7.547 1.00 98.00 185 PRO A CA 1
ATOM 1463 C C . PRO A 1 185 ? -11.331 22.587 6.658 1.00 98.00 185 PRO A C 1
ATOM 1465 O O . PRO A 1 185 ? -12.328 23.260 6.890 1.00 98.00 185 PRO A O 1
ATOM 1468 N N . GLU A 1 186 ? -11.283 21.720 5.641 1.00 98.00 186 GLU A N 1
ATOM 1469 C CA . GLU A 1 186 ? -12.241 21.720 4.517 1.00 98.00 186 GLU A CA 1
ATOM 1470 C C . GLU A 1 186 ? -12.909 20.358 4.278 1.00 98.00 186 GLU A C 1
ATOM 1472 O O . GLU A 1 186 ? -13.386 20.056 3.182 1.00 98.00 186 GLU A O 1
ATOM 1477 N N . LEU A 1 187 ? -12.969 19.505 5.302 1.00 98.00 187 LEU A N 1
ATOM 1478 C CA . LEU A 1 187 ? -13.754 18.275 5.208 1.00 98.00 187 LEU A CA 1
ATOM 1479 C C . LEU A 1 187 ? -15.260 18.601 5.127 1.00 98.00 187 LEU A C 1
ATOM 1481 O O . LEU A 1 187 ? -15.725 19.489 5.843 1.00 98.00 187 LEU A O 1
ATOM 1485 N N . PRO A 1 188 ? -16.047 17.853 4.330 1.00 97.94 188 PRO A N 1
ATOM 1486 C CA . PRO A 1 188 ? -15.665 16.633 3.611 1.00 97.94 188 PRO A CA 1
ATOM 1487 C C . PRO A 1 188 ? -15.124 16.850 2.185 1.00 97.94 188 PRO A C 1
ATOM 1489 O O . PRO A 1 188 ? -14.768 15.870 1.533 1.00 97.94 188 PRO A O 1
ATOM 1492 N N . ASP A 1 189 ? -15.070 18.087 1.695 1.00 98.25 189 ASP A N 1
ATOM 1493 C CA . ASP A 1 189 ? -14.824 18.387 0.280 1.00 98.25 189 ASP A CA 1
ATOM 1494 C C . ASP A 1 189 ? -13.356 18.221 -0.127 1.00 98.25 189 ASP A C 1
ATOM 1496 O O . ASP A 1 189 ? -13.075 17.737 -1.225 1.00 98.25 189 ASP A O 1
ATOM 1500 N N . VAL A 1 190 ? -12.413 18.596 0.744 1.00 98.25 190 VAL A N 1
ATOM 1501 C CA . VAL A 1 190 ? -10.975 18.572 0.442 1.00 98.25 190 VAL A CA 1
ATOM 1502 C C . VAL A 1 190 ? -10.199 17.856 1.542 1.00 98.25 190 VAL A C 1
ATOM 1504 O O . VAL A 1 190 ? -10.284 18.210 2.716 1.00 98.25 190 VAL A O 1
ATOM 1507 N N . LEU A 1 191 ? -9.392 16.865 1.152 1.00 98.31 191 LEU A N 1
ATOM 1508 C CA . LEU A 1 191 ? -8.390 16.238 2.017 1.00 98.31 191 LEU A CA 1
ATOM 1509 C C . LEU A 1 191 ? -6.999 16.759 1.661 1.00 98.31 191 LEU A C 1
ATOM 1511 O O . LEU A 1 191 ? -6.466 16.438 0.599 1.00 98.31 191 LEU A O 1
ATOM 1515 N N . TYR A 1 192 ? -6.374 17.474 2.587 1.00 98.06 192 TYR A N 1
ATOM 1516 C CA . TYR A 1 192 ? -4.963 17.831 2.509 1.00 98.06 192 TYR A CA 1
ATOM 1517 C C . TYR A 1 192 ? -4.106 16.648 2.962 1.00 98.06 192 TYR A C 1
ATOM 1519 O O . TYR A 1 192 ? -4.256 16.129 4.070 1.00 98.06 192 TYR A O 1
ATOM 1527 N N . ALA A 1 193 ? -3.227 16.186 2.077 1.00 97.25 193 ALA A N 1
ATOM 1528 C CA . ALA A 1 193 ? -2.522 14.913 2.207 1.00 97.25 193 ALA A CA 1
ATOM 1529 C C . ALA A 1 193 ? -1.067 15.051 2.679 1.00 97.25 193 ALA A C 1
ATOM 1531 O O . ALA A 1 193 ? -0.355 14.040 2.751 1.00 97.25 193 ALA A O 1
ATOM 1532 N N . SER A 1 194 ? -0.627 16.271 2.995 1.00 96.69 194 SER A N 1
ATOM 1533 C CA . SER A 1 194 ? 0.743 16.572 3.401 1.00 96.69 194 SER A CA 1
ATOM 1534 C C . SER A 1 194 ? 0.825 17.387 4.692 1.00 96.69 194 SER A C 1
ATOM 1536 O O . SER A 1 194 ? -0.075 18.140 5.062 1.00 96.69 194 SER A O 1
ATOM 1538 N N . GLY A 1 195 ? 1.936 17.217 5.399 1.00 96.19 195 GLY A N 1
ATOM 1539 C CA . GLY A 1 195 ? 2.229 17.916 6.641 1.00 96.19 195 GLY A CA 1
ATOM 1540 C C . GLY A 1 195 ? 3.713 17.863 6.982 1.00 96.19 195 GLY A C 1
ATOM 1541 O O . GLY A 1 195 ? 4.549 17.483 6.158 1.00 96.19 195 GLY A O 1
ATOM 1542 N N . GLY A 1 196 ? 4.036 18.244 8.211 1.00 95.88 196 GLY A N 1
ATOM 1543 C CA . GLY A 1 196 ? 5.381 18.174 8.766 1.00 95.88 196 GLY A CA 1
ATOM 1544 C C . GLY A 1 196 ? 5.424 18.689 10.206 1.00 95.88 196 GLY A C 1
ATOM 1545 O O . GLY A 1 196 ? 4.379 18.795 10.851 1.00 95.88 196 GLY A O 1
ATOM 1546 N N . PRO A 1 197 ? 6.613 19.059 10.710 1.00 95.44 197 PRO A N 1
ATOM 1547 C CA . PRO A 1 197 ? 6.785 19.633 12.051 1.00 95.44 197 PRO A CA 1
ATOM 1548 C C . PRO A 1 197 ? 5.934 20.882 12.307 1.00 95.44 197 PRO A C 1
ATOM 1550 O O . PRO A 1 197 ? 5.465 21.109 13.414 1.00 95.44 197 PRO A O 1
ATOM 1553 N N . GLN A 1 198 ? 5.681 21.672 11.260 1.00 95.19 198 GLN A N 1
ATOM 1554 C CA . GLN A 1 198 ? 4.851 22.879 11.325 1.00 95.19 198 GLN A CA 1
ATOM 1555 C C . GLN A 1 198 ? 3.339 22.589 11.253 1.00 95.19 198 GLN A C 1
ATOM 1557 O O . GLN A 1 198 ? 2.537 23.518 11.257 1.00 95.19 198 GLN A O 1
ATOM 1562 N N . GLY A 1 199 ? 2.934 21.317 11.194 1.00 96.00 199 GLY A N 1
ATOM 1563 C CA . GLY A 1 199 ? 1.538 20.901 11.087 1.00 96.00 199 GLY A CA 1
ATOM 1564 C C . GLY A 1 199 ? 1.094 20.602 9.655 1.00 96.00 199 GLY A C 1
ATOM 1565 O O . GLY A 1 199 ? 1.895 20.199 8.806 1.00 96.00 199 GLY A O 1
ATOM 1566 N N . LEU A 1 200 ? -0.213 20.727 9.416 1.00 97.50 200 LEU A N 1
ATOM 1567 C CA . LEU A 1 200 ? -0.843 20.485 8.117 1.00 97.50 200 LEU A CA 1
ATOM 1568 C C . LEU A 1 200 ? -0.366 21.510 7.082 1.00 97.50 200 LEU A C 1
ATOM 1570 O O . LEU A 1 200 ? -0.293 22.700 7.378 1.00 97.50 200 LEU A O 1
ATOM 1574 N N . ARG A 1 201 ? -0.102 21.064 5.852 1.00 95.62 201 ARG A N 1
ATOM 1575 C CA . ARG A 1 201 ? 0.190 21.957 4.726 1.00 95.62 201 ARG A CA 1
ATOM 1576 C C . ARG A 1 201 ? -1.042 22.064 3.829 1.00 95.62 201 ARG A C 1
ATOM 1578 O O . ARG A 1 201 ? -1.447 21.083 3.215 1.00 95.62 201 ARG A O 1
ATOM 1585 N N . THR A 1 202 ? -1.627 23.259 3.755 1.00 95.56 202 THR A N 1
ATOM 1586 C CA . THR A 1 202 ? -2.795 23.552 2.900 1.00 95.56 202 THR A CA 1
ATOM 1587 C C . THR A 1 202 ? -2.422 24.217 1.577 1.00 95.56 202 THR A C 1
ATOM 1589 O O . THR A 1 202 ? -3.179 24.166 0.613 1.00 95.56 202 THR A O 1
ATOM 1592 N N . VAL A 1 203 ? -1.225 24.798 1.493 1.00 88.69 203 VAL A N 1
ATOM 1593 C CA . VAL A 1 203 ? -0.668 25.326 0.247 1.00 88.69 203 VAL A CA 1
ATOM 1594 C C . VAL A 1 203 ? 0.261 24.267 -0.332 1.00 88.69 203 VAL A C 1
ATOM 1596 O O . VAL A 1 203 ? 1.282 23.926 0.275 1.00 88.69 203 VAL A O 1
ATOM 1599 N N . ALA A 1 204 ? -0.128 23.708 -1.476 1.00 75.81 204 ALA A N 1
ATOM 1600 C CA . ALA A 1 204 ? 0.740 22.823 -2.233 1.00 75.81 204 ALA A CA 1
ATOM 1601 C C . ALA A 1 204 ? 1.748 23.663 -3.021 1.00 75.81 204 ALA A C 1
ATOM 1603 O O . ALA A 1 204 ? 1.373 24.644 -3.665 1.00 75.81 204 ALA A O 1
ATOM 1604 N N . ASP A 1 205 ? 3.013 23.253 -2.984 1.00 78.44 205 ASP A N 1
ATOM 1605 C CA . ASP A 1 205 ? 3.993 23.726 -3.958 1.00 78.44 205 ASP A CA 1
ATOM 1606 C C . ASP A 1 205 ? 3.527 23.258 -5.350 1.00 78.44 205 ASP A C 1
ATOM 1608 O O . ASP A 1 205 ? 2.866 22.220 -5.455 1.00 78.44 205 ASP A O 1
ATOM 1612 N N . HIS A 1 206 ? 3.833 24.003 -6.417 1.00 73.44 206 HIS A N 1
ATOM 1613 C CA . HIS A 1 206 ? 3.329 23.692 -7.766 1.00 73.44 206 HIS A CA 1
ATOM 1614 C C . HIS A 1 206 ? 3.614 22.234 -8.179 1.00 73.44 206 HIS A C 1
ATOM 1616 O O . HIS A 1 206 ? 2.735 21.548 -8.699 1.00 73.44 206 HIS A O 1
ATOM 1622 N N . ASP A 1 207 ? 4.797 21.726 -7.826 1.00 77.25 207 ASP A N 1
ATOM 1623 C CA . ASP A 1 207 ? 5.235 20.357 -8.122 1.00 77.25 207 ASP A CA 1
ATOM 1624 C C . ASP A 1 207 ? 4.473 19.271 -7.336 1.00 77.25 207 ASP A C 1
ATOM 1626 O O . ASP A 1 207 ? 4.472 18.098 -7.720 1.00 77.25 207 ASP A O 1
ATOM 1630 N N . ASP A 1 208 ? 3.806 19.650 -6.244 1.00 83.69 208 ASP A N 1
ATOM 1631 C CA . ASP A 1 208 ? 3.090 18.750 -5.343 1.00 83.69 208 ASP A CA 1
ATOM 1632 C C . ASP A 1 208 ? 1.570 18.835 -5.492 1.00 83.69 208 ASP A C 1
ATOM 1634 O O . ASP A 1 208 ? 0.873 18.084 -4.810 1.00 83.69 208 ASP A O 1
ATOM 1638 N N . GLU A 1 209 ? 1.025 19.715 -6.340 1.00 87.44 209 GLU A N 1
ATOM 1639 C CA . GLU A 1 209 ? -0.414 20.017 -6.338 1.00 87.44 209 GLU A CA 1
ATOM 1640 C C . GLU A 1 209 ? -1.283 18.753 -6.427 1.00 87.44 209 GLU A C 1
ATOM 1642 O O . GLU A 1 209 ? -2.218 18.584 -5.641 1.00 87.44 209 GLU A O 1
ATOM 1647 N N . PHE A 1 210 ? -0.916 17.820 -7.309 1.00 92.69 210 PHE A N 1
ATOM 1648 C CA . PHE A 1 210 ? -1.636 16.560 -7.488 1.00 92.69 210 PHE A CA 1
ATOM 1649 C C . PHE A 1 210 ? -1.613 15.654 -6.243 1.00 92.69 210 PHE A C 1
ATOM 1651 O O . PHE A 1 210 ? -2.586 14.948 -5.979 1.00 92.69 210 PHE A O 1
ATOM 1658 N N . ILE A 1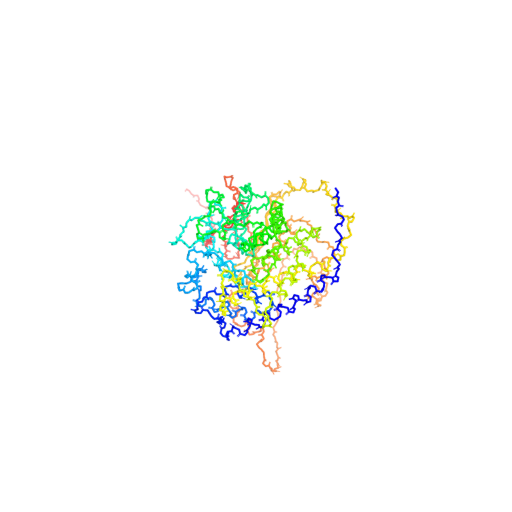 211 ? -0.512 15.633 -5.486 1.00 92.19 211 ILE A N 1
ATOM 1659 C CA . ILE A 1 211 ? -0.332 14.729 -4.336 1.00 92.19 211 ILE A CA 1
ATOM 1660 C C . ILE A 1 211 ? -0.615 15.393 -2.984 1.00 92.19 211 ILE A C 1
ATOM 1662 O O . ILE A 1 211 ? -0.807 14.681 -1.997 1.00 92.19 211 ILE A O 1
ATOM 1666 N N . GLY A 1 212 ? -0.611 16.726 -2.927 1.00 94.19 212 GLY A N 1
ATOM 1667 C CA . GLY A 1 212 ? -0.740 17.535 -1.716 1.00 94.19 212 GLY A CA 1
ATOM 1668 C C . GLY A 1 212 ? -2.177 17.718 -1.242 1.00 94.19 212 GLY A C 1
ATOM 1669 O O . GLY A 1 212 ? -2.398 17.880 -0.043 1.00 94.19 212 GLY A O 1
ATOM 1670 N N . LYS A 1 213 ? -3.158 17.622 -2.144 1.00 95.75 213 LYS A N 1
ATOM 1671 C CA . LYS A 1 213 ? -4.587 17.686 -1.813 1.00 95.75 213 LYS A CA 1
ATOM 1672 C C . LYS A 1 213 ? -5.409 16.730 -2.677 1.00 95.75 213 LYS A C 1
ATOM 1674 O O . LYS A 1 213 ? -4.975 16.294 -3.738 1.00 95.75 213 LYS A O 1
ATOM 1679 N N . VAL A 1 214 ? -6.608 16.409 -2.210 1.00 97.62 214 VAL A N 1
ATOM 1680 C CA . VAL A 1 214 ? -7.626 15.658 -2.949 1.00 97.62 214 VAL A CA 1
ATOM 1681 C C . VAL A 1 214 ? -8.937 16.427 -2.826 1.00 97.62 214 VAL A C 1
ATOM 1683 O O . VAL A 1 214 ? -9.528 16.423 -1.749 1.00 97.62 214 VAL A O 1
ATOM 1686 N N . ASP A 1 215 ? -9.381 17.088 -3.899 1.00 97.62 215 ASP A N 1
ATOM 1687 C CA . ASP A 1 215 ? -10.715 17.710 -3.963 1.00 97.62 215 ASP A CA 1
ATOM 1688 C C . ASP A 1 215 ? -11.735 16.682 -4.467 1.00 97.62 215 ASP A C 1
ATOM 1690 O O . ASP A 1 215 ? -11.756 16.317 -5.643 1.00 97.62 215 ASP A O 1
ATOM 1694 N N . PHE A 1 216 ? -12.603 16.198 -3.582 1.00 97.88 216 PHE A N 1
ATOM 1695 C CA . PHE A 1 216 ? -13.557 15.137 -3.899 1.00 97.88 216 PHE A CA 1
ATOM 1696 C C . PHE A 1 216 ? -14.661 15.560 -4.870 1.00 97.88 216 PHE A C 1
ATOM 1698 O O . PHE A 1 216 ? -15.436 14.704 -5.296 1.00 97.88 216 PHE A O 1
ATOM 1705 N N . ARG A 1 217 ? -14.734 16.833 -5.265 1.00 97.50 217 ARG A N 1
ATOM 1706 C CA . ARG A 1 217 ? -15.693 17.341 -6.257 1.00 97.50 217 ARG A CA 1
ATOM 1707 C C . ARG A 1 217 ? -15.119 17.354 -7.673 1.00 97.50 217 ARG A C 1
ATOM 1709 O O . ARG A 1 217 ? -15.872 17.535 -8.623 1.00 97.50 217 ARG A O 1
ATOM 1716 N N . GLN A 1 218 ? -13.809 17.159 -7.823 1.00 96.12 218 GLN A N 1
ATOM 1717 C CA . GLN A 1 218 ? -13.112 17.260 -9.105 1.00 96.12 218 GLN A CA 1
ATOM 1718 C C . GLN A 1 218 ? -12.634 15.892 -9.603 1.00 96.12 218 GLN A C 1
ATOM 1720 O O . GLN A 1 218 ? -12.274 15.033 -8.798 1.00 96.12 218 GLN A O 1
ATOM 1725 N N . PRO A 1 219 ? -12.567 15.660 -10.924 1.00 95.56 219 PRO A N 1
ATOM 1726 C CA . PRO A 1 219 ? -11.952 14.455 -11.464 1.00 95.56 219 PRO A CA 1
ATOM 1727 C C . PRO A 1 219 ? -10.418 14.493 -11.309 1.00 95.56 219 PRO A C 1
ATOM 1729 O O . PRO A 1 219 ? -9.823 15.494 -10.905 1.00 95.56 219 PRO A O 1
ATOM 1732 N N . ARG A 1 220 ? -9.757 13.382 -11.667 1.00 95.00 220 ARG A N 1
ATOM 1733 C CA . ARG A 1 220 ? -8.284 13.287 -11.817 1.00 95.00 220 ARG A CA 1
ATOM 1734 C C . ARG A 1 220 ? -7.460 13.676 -10.577 1.00 95.00 220 ARG A C 1
ATOM 1736 O O . ARG A 1 220 ? -6.334 14.137 -10.706 1.00 95.00 220 ARG A O 1
ATOM 1743 N N . GLN A 1 221 ? -7.978 13.414 -9.380 1.00 96.62 221 GLN A N 1
ATOM 1744 C CA . GLN A 1 221 ? -7.258 13.634 -8.120 1.00 96.62 221 GLN A CA 1
ATOM 1745 C C . GLN A 1 221 ? -6.484 12.389 -7.656 1.00 96.62 221 GLN A C 1
ATOM 1747 O O . GLN A 1 221 ? -6.723 11.273 -8.133 1.00 96.62 221 GLN A O 1
ATOM 1752 N N . ALA A 1 222 ? -5.608 12.553 -6.659 1.00 96.62 222 ALA A N 1
ATOM 1753 C CA . ALA A 1 222 ? -4.903 11.472 -5.961 1.00 96.62 222 ALA A CA 1
ATOM 1754 C C . ALA A 1 222 ? -5.818 10.662 -5.012 1.00 96.62 222 ALA A C 1
ATOM 1756 O O . ALA A 1 222 ? -5.550 10.488 -3.819 1.00 96.62 222 ALA A O 1
ATOM 1757 N N . PHE A 1 223 ? -6.898 10.097 -5.558 1.00 98.00 223 PHE A N 1
ATOM 1758 C CA . PHE A 1 223 ? -7.921 9.329 -4.835 1.00 98.00 223 PHE A CA 1
ATOM 1759 C C . PHE A 1 223 ? -7.419 8.052 -4.134 1.00 98.00 223 PHE A C 1
ATOM 1761 O O . PHE A 1 223 ? -8.186 7.364 -3.461 1.00 98.00 223 PHE A O 1
ATOM 1768 N N . TYR A 1 224 ? -6.133 7.717 -4.242 1.00 97.81 224 TYR A N 1
ATOM 1769 C CA . TYR A 1 224 ? -5.546 6.598 -3.512 1.00 97.81 224 TYR A CA 1
ATOM 1770 C C . TYR A 1 224 ? -5.307 6.922 -2.029 1.00 97.81 224 TYR A C 1
ATOM 1772 O O . TYR A 1 224 ? -5.197 5.988 -1.230 1.00 97.81 224 TYR A O 1
ATOM 1780 N N . ASN A 1 225 ? -5.209 8.208 -1.659 1.00 98.19 225 ASN A N 1
ATOM 1781 C CA . ASN A 1 225 ? -4.870 8.649 -0.302 1.00 98.19 225 ASN A CA 1
ATOM 1782 C C . ASN A 1 225 ? -5.870 8.139 0.757 1.00 98.19 225 ASN A C 1
ATOM 1784 O O . ASN A 1 225 ? -5.424 7.542 1.742 1.00 98.19 225 ASN A O 1
ATOM 1788 N N . PRO A 1 226 ? -7.200 8.248 0.567 1.00 98.38 226 PRO A N 1
ATOM 1789 C CA . PRO A 1 226 ? -8.157 7.686 1.521 1.00 98.38 226 PRO A CA 1
ATOM 1790 C C . PRO A 1 226 ? -8.020 6.176 1.709 1.00 98.38 226 PRO A C 1
ATOM 1792 O O . PRO A 1 226 ? -7.975 5.681 2.835 1.00 98.38 226 PRO A O 1
ATOM 1795 N N . GLY A 1 227 ? -7.889 5.438 0.605 1.00 98.56 227 GLY A N 1
ATOM 1796 C CA . GLY A 1 227 ? -7.814 3.980 0.629 1.00 98.56 227 GLY A CA 1
ATOM 1797 C C . GLY A 1 227 ? -6.602 3.443 1.389 1.00 98.56 227 GLY A C 1
ATOM 1798 O O . GLY A 1 227 ? -6.739 2.562 2.238 1.00 98.56 227 GLY A O 1
ATOM 1799 N N . ILE A 1 228 ? -5.414 3.999 1.133 1.00 98.62 228 ILE A N 1
ATOM 1800 C CA . ILE A 1 228 ? -4.188 3.558 1.813 1.00 98.62 228 ILE A CA 1
ATOM 1801 C C . ILE A 1 228 ? -4.164 3.948 3.292 1.00 98.62 228 ILE A C 1
ATOM 1803 O O . ILE A 1 228 ? -3.713 3.163 4.126 1.00 98.62 228 ILE A O 1
ATOM 1807 N N . SER A 1 229 ? -4.713 5.119 3.625 1.00 98.75 229 SER A N 1
ATOM 1808 C CA . SER A 1 229 ? -4.866 5.567 5.012 1.00 98.75 229 SER A CA 1
ATOM 1809 C C . SER A 1 229 ? -5.754 4.610 5.791 1.00 98.75 229 SER A C 1
ATOM 1811 O O . SER A 1 229 ? -5.370 4.115 6.848 1.00 98.75 229 SER A O 1
ATOM 1813 N N . ALA A 1 230 ? -6.925 4.293 5.237 1.00 98.81 230 ALA A N 1
ATOM 1814 C CA . ALA A 1 230 ? -7.876 3.395 5.867 1.00 98.81 230 ALA A CA 1
ATOM 1815 C C . ALA A 1 230 ? -7.313 1.981 6.035 1.00 98.81 230 ALA A C 1
ATOM 1817 O O . ALA A 1 230 ? -7.573 1.344 7.056 1.00 98.81 230 ALA A O 1
ATOM 1818 N N . ALA A 1 231 ? -6.503 1.500 5.086 1.00 98.69 231 ALA A N 1
ATOM 1819 C CA . ALA A 1 231 ? -5.832 0.213 5.217 1.00 98.69 231 ALA A CA 1
ATOM 1820 C C . ALA A 1 231 ? -4.872 0.178 6.418 1.00 98.69 231 ALA A C 1
ATOM 1822 O O . ALA A 1 231 ? -4.960 -0.735 7.243 1.00 98.69 231 ALA A O 1
ATOM 1823 N N . PHE A 1 232 ? -4.002 1.186 6.551 1.00 98.81 232 PHE A N 1
ATOM 1824 C CA . PHE A 1 232 ? -3.105 1.313 7.703 1.00 98.81 232 PHE A CA 1
ATOM 1825 C C . PHE A 1 232 ? -3.879 1.446 9.017 1.00 98.81 232 PHE A C 1
ATOM 1827 O O . PHE A 1 232 ? -3.689 0.644 9.930 1.00 98.81 232 PHE A O 1
ATOM 1834 N N . LEU A 1 233 ? -4.785 2.418 9.102 1.00 98.88 233 LEU A N 1
ATOM 1835 C CA . LEU A 1 233 ? -5.517 2.739 10.324 1.00 98.88 233 LEU A CA 1
ATOM 1836 C C . LEU A 1 233 ? -6.414 1.582 10.787 1.00 98.88 233 LEU A C 1
ATOM 1838 O O . LEU A 1 233 ? -6.513 1.319 11.985 1.00 98.88 233 LEU A O 1
ATOM 1842 N N . SER A 1 234 ? -6.990 0.816 9.854 1.00 98.81 234 SER A N 1
ATOM 1843 C CA . SER A 1 234 ? -7.757 -0.383 10.205 1.00 98.81 234 SER A CA 1
ATOM 1844 C C . SER A 1 234 ? -6.873 -1.471 10.811 1.00 98.81 234 SER A C 1
ATOM 1846 O O . SER A 1 234 ? -7.226 -2.066 11.829 1.00 98.81 234 SER A O 1
ATOM 1848 N N . ARG A 1 235 ? -5.685 -1.714 10.241 1.00 98.44 235 ARG A N 1
ATOM 1849 C CA . ARG A 1 235 ? -4.715 -2.659 10.818 1.00 98.44 235 ARG A CA 1
ATOM 1850 C C . ARG A 1 235 ? -4.175 -2.160 12.159 1.00 98.44 235 ARG A C 1
ATOM 1852 O O . ARG A 1 235 ? -4.053 -2.959 13.087 1.00 98.44 235 ARG A O 1
ATOM 1859 N N . CYS A 1 236 ? -3.944 -0.855 12.297 1.00 98.69 236 CYS A N 1
ATOM 1860 C CA . CYS A 1 236 ? -3.582 -0.229 13.565 1.00 98.69 236 CYS A CA 1
ATOM 1861 C C . CYS A 1 236 ? -4.649 -0.513 14.632 1.00 98.69 236 CYS A C 1
ATOM 1863 O O . CYS A 1 236 ? -4.313 -1.008 15.708 1.00 98.69 236 CYS A O 1
ATOM 1865 N N . TYR A 1 237 ? -5.937 -0.326 14.318 1.00 98.69 237 TYR A N 1
ATOM 1866 C CA . TYR A 1 237 ? -7.037 -0.689 15.216 1.00 98.69 237 TYR A CA 1
ATOM 1867 C C . TYR A 1 237 ? -7.037 -2.179 15.584 1.00 98.69 237 TYR A C 1
ATOM 1869 O O . TYR A 1 237 ? -7.214 -2.527 16.749 1.00 98.69 237 TYR A O 1
ATOM 1877 N N . MET A 1 238 ? -6.820 -3.083 14.626 1.00 97.62 238 MET A N 1
ATOM 1878 C CA . MET A 1 238 ? -6.808 -4.526 14.910 1.00 97.62 238 MET A CA 1
ATOM 1879 C C . MET A 1 238 ? -5.739 -4.919 15.934 1.00 97.62 238 MET A C 1
ATOM 1881 O O . MET A 1 238 ? -5.997 -5.788 16.773 1.00 97.62 238 MET A O 1
ATOM 1885 N N . VAL A 1 239 ? -4.565 -4.287 15.859 1.00 97.31 239 VAL A N 1
ATOM 1886 C CA . VAL A 1 239 ? -3.420 -4.561 16.738 1.00 97.31 239 VAL A CA 1
ATOM 1887 C C . VAL A 1 239 ? -3.569 -3.858 18.088 1.00 97.31 239 VAL A C 1
ATOM 1889 O O . VAL A 1 239 ? -3.384 -4.486 19.127 1.00 97.31 239 VAL A O 1
ATOM 1892 N N . THR A 1 240 ? -3.936 -2.577 18.087 1.00 96.94 240 THR A N 1
ATOM 1893 C CA . THR A 1 240 ? -3.895 -1.715 19.284 1.00 96.94 240 THR A CA 1
ATOM 1894 C C . THR A 1 240 ? -5.238 -1.580 19.999 1.00 96.94 240 THR A C 1
ATOM 1896 O O . THR A 1 240 ? -5.274 -1.227 21.174 1.00 96.94 240 THR A O 1
ATOM 1899 N N . ARG A 1 241 ? -6.350 -1.849 19.303 1.00 97.00 241 ARG A N 1
ATOM 1900 C CA . ARG A 1 241 ? -7.726 -1.519 19.723 1.00 97.00 241 ARG A CA 1
ATOM 1901 C C . ARG A 1 241 ? -7.953 -0.029 19.981 1.00 97.00 241 ARG A C 1
ATOM 1903 O O . ARG A 1 241 ? -8.873 0.335 20.705 1.00 97.00 241 ARG A O 1
ATOM 1910 N N . ASN A 1 242 ? -7.144 0.832 19.366 1.00 97.75 242 ASN A N 1
ATOM 1911 C CA . ASN A 1 242 ? -7.329 2.271 19.436 1.00 97.75 242 ASN A CA 1
ATOM 1912 C C . ASN A 1 242 ? -8.545 2.701 18.598 1.00 97.75 242 ASN A C 1
ATOM 1914 O O . ASN A 1 242 ? -8.448 2.810 17.376 1.00 97.75 242 ASN A O 1
ATOM 1918 N N . GLU A 1 243 ? -9.683 2.949 19.250 1.00 98.25 243 GLU A N 1
ATOM 1919 C CA . GLU A 1 243 ? -10.934 3.357 18.588 1.00 98.25 243 GLU A CA 1
ATOM 1920 C C . GLU A 1 243 ? -10.761 4.607 17.717 1.00 98.25 243 GLU A C 1
ATOM 1922 O O . GLU A 1 243 ? -11.354 4.686 16.642 1.00 98.25 243 GLU A O 1
ATOM 1927 N N . ARG A 1 244 ? -9.849 5.519 18.078 1.00 98.56 244 ARG A N 1
ATOM 1928 C CA . ARG A 1 244 ? -9.539 6.687 17.250 1.00 98.56 244 ARG A CA 1
ATOM 1929 C C . ARG A 1 244 ? -9.006 6.298 15.868 1.00 98.56 244 ARG A C 1
ATOM 1931 O O . ARG A 1 244 ? -9.370 6.913 14.871 1.00 98.56 244 ARG A O 1
ATOM 1938 N N . ALA A 1 245 ? -8.201 5.238 15.770 1.00 98.69 245 ALA A N 1
ATOM 1939 C CA . ALA A 1 245 ? -7.736 4.727 14.479 1.00 98.69 245 ALA A CA 1
ATOM 1940 C C . ALA A 1 245 ? -8.900 4.213 13.619 1.00 98.69 245 ALA A C 1
ATOM 1942 O O . ALA A 1 245 ? -8.958 4.498 12.423 1.00 98.69 245 ALA A O 1
ATOM 1943 N N . LYS A 1 246 ? -9.865 3.511 14.228 1.00 98.62 246 LYS A N 1
ATOM 1944 C CA . LYS A 1 246 ? -11.084 3.057 13.543 1.00 98.62 246 LYS A CA 1
ATOM 1945 C C . LYS A 1 246 ? -11.956 4.231 13.089 1.00 98.62 246 LYS A C 1
ATOM 1947 O O . LYS A 1 246 ? -12.451 4.213 11.960 1.00 98.62 246 LYS A O 1
ATOM 1952 N N . GLU A 1 247 ? -12.128 5.245 13.935 1.00 98.62 247 GLU A N 1
ATOM 1953 C CA . GLU A 1 247 ? -12.867 6.468 13.603 1.00 98.62 247 GLU A CA 1
ATOM 1954 C C . GLU A 1 247 ? -12.275 7.163 12.375 1.00 98.62 247 GLU A C 1
ATOM 1956 O O . GLU A 1 247 ? -13.005 7.418 11.417 1.00 98.62 247 GLU A O 1
ATOM 1961 N N . ILE A 1 248 ? -10.958 7.405 12.362 1.00 98.75 248 ILE A N 1
ATOM 1962 C CA . ILE A 1 248 ? -10.279 8.063 11.235 1.00 98.75 248 ILE A CA 1
ATOM 1963 C C . ILE A 1 248 ? -10.349 7.185 9.979 1.00 98.75 248 ILE A C 1
ATOM 1965 O O . ILE A 1 248 ? -10.674 7.690 8.906 1.00 98.75 248 ILE A O 1
ATOM 1969 N N . ALA A 1 249 ? -10.120 5.869 10.090 1.00 98.69 249 ALA A N 1
ATOM 1970 C CA . ALA A 1 249 ? -10.232 4.945 8.955 1.00 98.69 249 ALA A CA 1
ATOM 1971 C C . ALA A 1 249 ? -11.621 5.001 8.298 1.00 98.69 249 ALA A C 1
ATOM 1973 O O . ALA A 1 249 ? -11.746 5.024 7.074 1.00 98.69 249 ALA A O 1
ATOM 1974 N N . THR A 1 250 ? -12.671 5.048 9.117 1.00 98.44 250 THR A N 1
ATOM 1975 C CA . THR A 1 250 ? -14.056 5.122 8.641 1.00 98.44 250 THR A CA 1
ATOM 1976 C C . THR A 1 250 ? -14.365 6.504 8.065 1.00 98.44 250 THR A C 1
ATOM 1978 O O . THR A 1 250 ? -14.975 6.608 7.002 1.00 98.44 250 THR A O 1
ATOM 1981 N N . GLY A 1 251 ? -13.936 7.569 8.748 1.00 98.31 251 GLY A N 1
ATOM 1982 C CA . GLY A 1 251 ? -14.131 8.955 8.326 1.00 98.31 251 GLY A CA 1
ATOM 1983 C C . GLY A 1 251 ? -13.476 9.253 6.982 1.00 98.31 251 GLY A C 1
ATOM 1984 O O . GLY A 1 251 ? -14.118 9.822 6.105 1.00 98.31 251 GLY A O 1
ATOM 1985 N N . ILE A 1 252 ? -12.243 8.792 6.773 1.00 98.38 252 ILE A N 1
ATOM 1986 C CA . ILE A 1 252 ? -11.516 9.068 5.534 1.00 98.38 252 ILE A CA 1
ATOM 1987 C C . ILE A 1 252 ? -12.101 8.310 4.333 1.00 98.38 252 ILE A C 1
ATOM 1989 O O . ILE A 1 252 ? -12.178 8.868 3.242 1.00 98.38 252 ILE A O 1
ATOM 1993 N N . LEU A 1 253 ? -12.600 7.078 4.516 1.00 98.44 253 LEU A N 1
ATOM 1994 C CA . LEU A 1 253 ? -13.305 6.352 3.447 1.00 98.44 253 LEU A CA 1
ATOM 1995 C C . LEU A 1 253 ? -14.623 7.025 3.057 1.00 98.44 253 LEU A C 1
ATOM 1997 O O . LEU A 1 253 ? -14.995 6.982 1.884 1.00 98.44 253 LEU A O 1
ATOM 2001 N N . LYS A 1 254 ? -15.318 7.660 4.011 1.00 98.19 254 LYS A N 1
ATOM 2002 C CA . LYS A 1 254 ? -16.549 8.408 3.720 1.00 98.19 254 LYS A CA 1
ATOM 2003 C C . LYS A 1 254 ? -16.306 9.574 2.763 1.00 98.19 254 LYS A C 1
ATOM 2005 O O . LYS A 1 254 ? -17.203 9.864 1.982 1.00 98.19 254 LYS A O 1
ATOM 2010 N N . LEU A 1 255 ? -15.112 10.175 2.764 1.00 98.19 255 LEU A N 1
ATOM 2011 C CA . LEU A 1 255 ? -14.757 11.234 1.811 1.00 98.19 255 LEU A CA 1
ATOM 2012 C C . LEU A 1 255 ? -14.814 10.717 0.366 1.00 98.19 255 LEU A C 1
ATOM 2014 O O . LEU A 1 255 ? -15.551 11.246 -0.458 1.00 98.19 255 LEU A O 1
ATOM 2018 N N . SER A 1 256 ? -14.137 9.598 0.078 1.00 96.88 256 SER A N 1
ATOM 2019 C CA . SER A 1 256 ? -14.225 8.941 -1.235 1.00 96.88 256 SER A CA 1
ATOM 2020 C C . SER A 1 256 ? -15.637 8.451 -1.552 1.00 96.88 256 SER A C 1
ATOM 2022 O O . SER A 1 256 ? -16.097 8.596 -2.680 1.00 96.88 256 SER A O 1
ATOM 2024 N N . ALA A 1 257 ? -16.356 7.880 -0.583 1.00 96.56 257 ALA A N 1
ATOM 2025 C CA . ALA A 1 257 ? -17.719 7.404 -0.817 1.00 96.56 257 ALA A CA 1
ATOM 2026 C C . ALA A 1 257 ? -18.702 8.542 -1.160 1.00 96.56 257 ALA A C 1
ATOM 2028 O O . ALA A 1 257 ? -19.623 8.316 -1.943 1.00 96.56 257 ALA A O 1
ATOM 2029 N N . GLY A 1 258 ? -18.495 9.736 -0.592 1.00 96.75 258 GLY A N 1
ATOM 2030 C CA . GLY A 1 258 ? -19.299 10.939 -0.829 1.00 96.75 258 GLY A CA 1
ATOM 2031 C C . GLY A 1 258 ? -18.818 11.834 -1.977 1.00 96.75 258 GLY A C 1
ATOM 2032 O O . GLY A 1 258 ? -19.512 12.786 -2.314 1.00 96.75 258 GLY A O 1
ATOM 2033 N N . GLY A 1 259 ? -17.657 11.547 -2.571 1.00 96.81 259 GLY A N 1
ATOM 2034 C CA . GLY A 1 259 ? -17.097 12.324 -3.679 1.00 96.81 259 GLY A CA 1
ATOM 2035 C C . GLY A 1 259 ? -17.747 12.067 -5.044 1.00 96.81 259 GLY A C 1
ATOM 2036 O O . GLY A 1 259 ? -18.664 11.255 -5.197 1.00 96.81 259 GLY A O 1
ATOM 2037 N N . THR A 1 260 ? -17.211 12.730 -6.072 1.00 96.69 260 THR A N 1
ATOM 2038 C CA . THR A 1 260 ? -17.639 12.610 -7.473 1.00 96.69 260 THR A CA 1
ATOM 2039 C C . THR A 1 260 ? -17.598 11.163 -7.968 1.00 96.69 260 THR A C 1
ATOM 2041 O O . THR A 1 260 ? -16.728 10.376 -7.587 1.00 96.69 260 THR A O 1
ATOM 2044 N N . GLN A 1 261 ? -18.519 10.793 -8.861 1.00 96.00 261 GLN A N 1
ATOM 2045 C CA . GLN A 1 261 ? -18.482 9.479 -9.507 1.00 96.00 261 GLN A CA 1
ATOM 2046 C C . GLN A 1 261 ? -17.301 9.338 -10.479 1.00 96.00 261 GLN A C 1
ATOM 2048 O O . GLN A 1 261 ? -16.849 8.214 -10.706 1.00 96.00 261 GLN A O 1
ATOM 2053 N N . ASP A 1 262 ? -16.732 10.450 -10.957 1.00 94.75 262 ASP A N 1
ATOM 2054 C CA . ASP A 1 262 ? -15.600 10.458 -11.893 1.00 94.75 262 ASP A CA 1
ATOM 2055 C C . ASP A 1 262 ? -14.346 9.801 -11.313 1.00 94.75 262 ASP A C 1
ATOM 2057 O O . ASP A 1 262 ? -13.508 9.285 -12.052 1.00 94.75 262 ASP A O 1
ATOM 2061 N N . GLN A 1 263 ? -14.227 9.727 -9.981 1.00 95.38 263 GLN A N 1
ATOM 2062 C CA . GLN A 1 263 ? -13.130 8.999 -9.340 1.00 95.38 263 GLN A CA 1
ATOM 2063 C C . GLN A 1 263 ? -13.106 7.510 -9.738 1.00 95.38 263 GLN A C 1
ATOM 2065 O O . GLN A 1 263 ? -12.048 6.890 -9.686 1.00 95.38 263 GLN A O 1
ATOM 2070 N N . TYR A 1 264 ? -14.241 6.942 -10.167 1.00 96.19 264 TYR A N 1
ATOM 2071 C CA . TYR A 1 264 ? -14.374 5.549 -10.606 1.00 96.19 264 TYR A CA 1
ATOM 2072 C C . TYR A 1 264 ? -14.287 5.367 -12.128 1.00 96.19 264 TYR A C 1
ATOM 2074 O O . TYR A 1 264 ? -14.323 4.229 -12.596 1.00 96.19 264 TYR A O 1
ATOM 2082 N N . SER A 1 265 ? -14.141 6.446 -12.899 1.00 93.44 265 SER A N 1
ATOM 2083 C CA . SER A 1 265 ? -13.945 6.391 -14.349 1.00 93.44 265 SER A CA 1
ATOM 2084 C C . SER A 1 265 ? -12.542 5.867 -14.666 1.00 93.44 265 SER A C 1
ATOM 2086 O O . SER A 1 265 ? -11.575 6.623 -14.689 1.00 93.44 265 SER A O 1
ATOM 2088 N N . TRP A 1 266 ? -12.387 4.552 -14.861 1.00 88.50 266 TRP A N 1
ATOM 2089 C CA . TRP A 1 266 ? -11.060 3.933 -14.991 1.00 88.50 266 TRP A CA 1
ATOM 2090 C C . TRP A 1 266 ? -10.298 4.351 -16.255 1.00 88.50 266 TRP A C 1
ATOM 2092 O O . TRP A 1 266 ? -9.070 4.234 -16.276 1.00 88.50 266 TRP A O 1
ATOM 2102 N N . TRP A 1 267 ? -10.994 4.813 -17.300 1.00 85.94 267 TRP A N 1
ATOM 2103 C CA . TRP A 1 267 ? -10.357 5.323 -18.516 1.00 85.94 267 TRP A CA 1
ATOM 2104 C C . TRP A 1 267 ? -9.724 6.699 -18.279 1.00 85.94 267 TRP A C 1
ATOM 2106 O O . TRP A 1 267 ? -8.638 6.962 -18.793 1.00 85.94 267 TRP A O 1
ATOM 2116 N N . GLU A 1 268 ? -10.334 7.538 -17.436 1.00 84.44 268 GLU A N 1
ATOM 2117 C CA . GLU A 1 268 ? -9.770 8.833 -17.047 1.00 84.44 268 GLU A CA 1
ATOM 2118 C C . GLU A 1 268 ? -8.804 8.724 -15.873 1.00 84.44 268 GLU A C 1
ATOM 2120 O O . GLU A 1 268 ? -7.710 9.278 -15.918 1.00 84.44 268 GLU A O 1
ATOM 2125 N N . SER A 1 269 ? -9.172 8.014 -14.807 1.00 90.56 269 SER A N 1
ATOM 2126 C CA . SER A 1 269 ? -8.401 7.950 -13.573 1.00 90.56 269 SER A CA 1
ATOM 2127 C C . SER A 1 269 ? -8.384 6.555 -12.960 1.00 90.56 269 SER A C 1
ATOM 2129 O O . SER A 1 269 ? -9.400 5.967 -12.602 1.00 90.56 269 SER A O 1
ATOM 2131 N N . ARG A 1 270 ? -7.172 6.049 -12.728 1.00 95.12 270 ARG A N 1
ATOM 2132 C CA . ARG A 1 270 ? -6.910 4.814 -11.977 1.00 95.12 270 ARG A CA 1
ATOM 2133 C C . ARG A 1 270 ? -6.418 5.074 -10.556 1.00 95.12 270 ARG A C 1
ATOM 2135 O O . ARG A 1 270 ? -5.856 4.186 -9.908 1.00 95.12 270 ARG A O 1
ATOM 2142 N N . GLN A 1 271 ? -6.620 6.297 -10.066 1.00 96.31 271 GLN A N 1
ATOM 2143 C CA . GLN A 1 271 ? -6.129 6.731 -8.761 1.00 96.31 271 GLN A CA 1
ATOM 2144 C C . GLN A 1 271 ? -6.986 6.195 -7.610 1.00 96.31 271 GLN A C 1
ATOM 2146 O O . GLN A 1 271 ? -6.449 5.945 -6.540 1.00 96.31 271 GLN A O 1
ATOM 2151 N N . ILE A 1 272 ? -8.267 5.875 -7.829 1.00 97.56 272 ILE A N 1
ATOM 2152 C CA . ILE A 1 272 ? -9.152 5.303 -6.794 1.00 97.56 272 ILE A CA 1
ATOM 2153 C C . ILE A 1 272 ? -8.781 3.873 -6.370 1.00 97.56 272 ILE A C 1
ATOM 2155 O O . ILE A 1 272 ? -9.335 3.344 -5.413 1.00 97.56 272 ILE A O 1
ATOM 2159 N N . CYS A 1 273 ? -7.835 3.224 -7.055 1.00 96.69 273 CYS A N 1
ATOM 2160 C CA . CYS A 1 273 ? -7.505 1.805 -6.886 1.00 96.69 273 CYS A CA 1
ATOM 2161 C C . CYS A 1 273 ? -7.359 1.345 -5.418 1.00 96.69 273 CYS A C 1
ATOM 2163 O O . CYS A 1 273 ? -7.836 0.277 -5.049 1.00 96.69 273 CYS A O 1
ATOM 2165 N N . LYS A 1 274 ? -6.775 2.159 -4.531 1.00 98.12 274 LYS A N 1
ATOM 2166 C CA . LYS A 1 274 ? -6.569 1.770 -3.124 1.00 98.12 274 LYS A CA 1
ATOM 2167 C C . LYS A 1 274 ? -7.844 1.829 -2.274 1.00 98.12 274 LYS A C 1
ATOM 2169 O O . LYS A 1 274 ? -7.845 1.289 -1.171 1.00 98.12 274 LYS A O 1
ATOM 2174 N N . PHE A 1 275 ? -8.930 2.432 -2.760 1.00 98.50 275 PHE A N 1
ATOM 2175 C CA . PHE A 1 275 ? -10.210 2.507 -2.049 1.00 98.50 275 PHE A CA 1
ATOM 2176 C C . PHE A 1 275 ? -10.808 1.122 -1.779 1.00 98.50 275 PHE A C 1
ATOM 2178 O O . PHE A 1 275 ? -11.315 0.877 -0.685 1.00 98.50 275 PHE A O 1
ATOM 2185 N N . GLY A 1 276 ? -10.680 0.188 -2.730 1.00 98.25 276 GLY A N 1
ATOM 2186 C CA . GLY A 1 276 ? -11.134 -1.196 -2.554 1.00 98.25 276 GLY A CA 1
ATOM 2187 C C . GLY A 1 276 ? -10.363 -1.922 -1.454 1.00 98.25 276 GLY A C 1
ATOM 2188 O O . GLY A 1 276 ? -10.962 -2.591 -0.615 1.00 98.25 276 GLY A O 1
ATOM 2189 N N . TRP A 1 277 ? -9.044 -1.717 -1.402 1.00 98.38 277 TRP A N 1
ATOM 2190 C CA . TRP A 1 277 ? -8.191 -2.254 -0.342 1.00 98.38 277 TRP A CA 1
ATOM 2191 C C . TRP A 1 277 ? -8.523 -1.650 1.029 1.00 98.38 277 TRP A C 1
ATOM 2193 O O . TRP A 1 277 ? -8.757 -2.399 1.976 1.00 98.38 277 TRP A O 1
ATOM 2203 N N . GLY A 1 278 ? -8.613 -0.321 1.136 1.00 98.69 278 GLY A N 1
ATOM 2204 C CA . GLY A 1 278 ? -8.994 0.353 2.380 1.00 98.69 278 GLY A CA 1
ATOM 2205 C C . GLY A 1 278 ? -10.363 -0.093 2.895 1.00 98.69 278 GLY A C 1
ATOM 2206 O O . GLY A 1 278 ? -10.497 -0.440 4.067 1.00 98.69 278 GLY A O 1
ATOM 2207 N N . SER A 1 279 ? -11.355 -0.178 2.004 1.00 98.69 279 SER A N 1
ATOM 2208 C CA . SER A 1 279 ? -12.703 -0.667 2.327 1.00 98.69 279 SER A CA 1
ATOM 2209 C C . SER A 1 279 ? -12.695 -2.123 2.788 1.00 98.69 279 SER A C 1
ATOM 2211 O O . SER A 1 279 ? -13.400 -2.474 3.730 1.00 98.69 279 SER A O 1
ATOM 2213 N N . ALA A 1 280 ? -11.868 -2.973 2.176 1.00 98.50 280 ALA A N 1
ATOM 2214 C CA . ALA A 1 280 ? -11.730 -4.364 2.589 1.00 98.50 280 ALA A CA 1
ATOM 2215 C C . ALA A 1 280 ? -11.192 -4.476 4.027 1.00 98.50 280 ALA A C 1
ATOM 2217 O O . ALA A 1 280 ? -11.751 -5.201 4.848 1.00 98.50 280 ALA A O 1
ATOM 2218 N N . MET A 1 281 ? -10.167 -3.695 4.379 1.00 98.31 281 MET A N 1
ATOM 2219 C CA . MET A 1 281 ? -9.641 -3.679 5.750 1.00 98.31 281 MET A CA 1
ATOM 2220 C C . MET A 1 281 ? -10.649 -3.089 6.748 1.00 98.31 281 MET A C 1
ATOM 2222 O O . MET A 1 281 ? -10.795 -3.616 7.851 1.00 98.31 281 MET A O 1
ATOM 2226 N N . ALA A 1 282 ? -11.385 -2.045 6.358 1.00 98.38 282 ALA A N 1
ATOM 2227 C CA . ALA A 1 282 ? -12.426 -1.452 7.195 1.00 98.38 282 ALA A CA 1
ATOM 2228 C C . ALA A 1 282 ? -13.573 -2.442 7.479 1.00 98.38 282 ALA A C 1
ATOM 2230 O O . ALA A 1 282 ? -14.041 -2.543 8.612 1.00 98.38 282 ALA A O 1
ATOM 2231 N N . ALA A 1 283 ? -13.962 -3.260 6.496 1.00 97.62 283 ALA A N 1
ATOM 2232 C CA . ALA A 1 283 ? -14.974 -4.303 6.674 1.00 97.62 283 ALA A CA 1
ATOM 2233 C C . ALA A 1 283 ? -14.564 -5.384 7.698 1.00 97.62 283 ALA A C 1
ATOM 2235 O O . ALA A 1 283 ? -15.422 -6.012 8.321 1.00 97.62 283 ALA A O 1
ATOM 2236 N N . GLU A 1 284 ? -13.262 -5.617 7.910 1.00 96.50 284 GLU A N 1
ATOM 2237 C CA . GLU A 1 284 ? -12.793 -6.560 8.935 1.00 96.50 284 GLU A CA 1
ATOM 2238 C C . GLU A 1 284 ? -13.032 -6.037 10.360 1.00 96.50 284 GLU A C 1
ATOM 2240 O O . GLU A 1 284 ? -13.310 -6.838 11.261 1.00 96.50 284 GLU A O 1
ATOM 2245 N N . ILE A 1 285 ? -12.942 -4.716 10.559 1.00 97.19 285 ILE A N 1
ATOM 2246 C CA . ILE A 1 285 ? -13.049 -4.048 11.869 1.00 97.19 285 ILE A CA 1
ATOM 2247 C C . ILE A 1 285 ? -14.442 -3.476 12.154 1.00 97.19 285 ILE A C 1
ATOM 2249 O O . ILE A 1 285 ? -14.782 -3.199 13.310 1.00 97.19 285 ILE A O 1
ATOM 2253 N N . ASP A 1 286 ? -15.243 -3.300 11.109 1.00 95.94 286 ASP A N 1
ATOM 2254 C CA . ASP A 1 286 ? -16.643 -2.908 11.171 1.00 95.94 286 ASP A CA 1
ATOM 2255 C C . ASP A 1 286 ? -17.490 -3.728 10.181 1.00 95.94 286 ASP A C 1
ATOM 2257 O O . ASP A 1 286 ? -17.922 -3.226 9.143 1.00 95.94 286 ASP A O 1
ATOM 2261 N N . PRO A 1 287 ? -17.734 -5.018 10.478 1.00 92.12 287 PRO A N 1
ATOM 2262 C CA . PRO A 1 287 ? -18.481 -5.900 9.581 1.00 92.12 287 PRO A CA 1
ATOM 2263 C C . PRO A 1 287 ? -19.968 -5.542 9.456 1.00 92.12 287 PRO A C 1
ATOM 2265 O O . PRO A 1 287 ? -20.642 -6.100 8.597 1.00 92.12 287 PRO A O 1
ATOM 2268 N N . ALA A 1 288 ? -20.485 -4.668 10.326 1.00 89.50 288 ALA A N 1
ATOM 2269 C CA . ALA A 1 288 ? -21.856 -4.168 10.263 1.00 89.50 288 ALA A CA 1
ATOM 2270 C C . ALA A 1 288 ? -21.981 -2.877 9.433 1.00 89.50 288 ALA A C 1
ATOM 2272 O O . ALA A 1 288 ? -23.099 -2.434 9.181 1.00 89.50 288 ALA A O 1
ATOM 2273 N N . GLY A 1 289 ? -20.858 -2.261 9.047 1.00 91.00 289 GLY A N 1
ATOM 2274 C CA . GLY A 1 289 ? -20.833 -1.078 8.194 1.00 91.00 289 GLY A CA 1
ATOM 2275 C C . GLY A 1 289 ? -21.007 -1.409 6.709 1.00 91.00 289 GLY A C 1
ATOM 2276 O O . GLY A 1 289 ? -20.962 -2.565 6.288 1.00 91.00 289 GLY A O 1
ATOM 2277 N N . ASP A 1 290 ? -21.126 -0.369 5.881 1.00 93.81 290 ASP A N 1
ATOM 2278 C CA . ASP A 1 290 ? -21.397 -0.505 4.439 1.00 93.81 290 ASP A CA 1
ATOM 2279 C C . ASP A 1 290 ? -20.143 -0.814 3.588 1.00 93.81 290 ASP A C 1
ATOM 2281 O O . ASP A 1 290 ? -20.146 -0.784 2.356 1.00 93.81 290 ASP A O 1
ATOM 2285 N N . HIS A 1 291 ? -19.019 -1.120 4.241 1.00 96.94 291 HIS A N 1
ATOM 2286 C CA . HIS A 1 291 ? -17.723 -1.271 3.580 1.00 96.94 291 HIS A CA 1
ATOM 2287 C C . HIS A 1 291 ? -17.697 -2.403 2.547 1.00 96.94 291 HIS A C 1
ATOM 2289 O O . HIS A 1 291 ? -17.035 -2.273 1.518 1.00 96.94 291 HIS A O 1
ATOM 2295 N N . ILE A 1 292 ? -18.450 -3.488 2.765 1.00 97.19 292 ILE A N 1
ATOM 2296 C CA . ILE A 1 292 ? -18.537 -4.590 1.796 1.00 97.19 292 ILE A CA 1
ATOM 2297 C C . ILE A 1 292 ? -19.118 -4.116 0.461 1.00 97.19 292 ILE A C 1
ATOM 2299 O O . ILE A 1 292 ? -18.602 -4.516 -0.581 1.00 97.19 292 ILE A O 1
ATOM 2303 N N . ARG A 1 293 ? -20.105 -3.209 0.443 1.00 96.81 293 ARG A N 1
ATOM 2304 C CA . ARG A 1 293 ? -20.641 -2.680 -0.822 1.00 96.81 293 ARG A CA 1
ATOM 2305 C C . ARG A 1 293 ? -19.581 -1.925 -1.618 1.00 96.81 293 ARG A C 1
ATOM 2307 O O . ARG A 1 293 ? -19.503 -2.073 -2.838 1.00 96.81 293 ARG A O 1
ATOM 2314 N N . HIS A 1 294 ? -18.707 -1.184 -0.940 1.00 97.94 294 HIS A N 1
ATOM 2315 C CA . HIS A 1 294 ? -17.570 -0.527 -1.586 1.00 97.94 294 HIS A CA 1
ATOM 2316 C C . HIS A 1 294 ? -16.550 -1.532 -2.137 1.00 97.94 294 HIS A C 1
ATOM 2318 O O . HIS A 1 294 ? -16.039 -1.336 -3.241 1.00 97.94 294 HIS A O 1
ATOM 2324 N N . VAL A 1 295 ? -16.303 -2.646 -1.436 1.00 98.50 295 VAL A N 1
ATOM 2325 C CA . VAL A 1 295 ? -15.457 -3.738 -1.953 1.00 98.50 295 VAL A CA 1
ATOM 2326 C C . VAL A 1 295 ? -16.058 -4.343 -3.226 1.00 98.50 295 VAL A C 1
ATOM 2328 O O . VAL A 1 295 ? -15.326 -4.560 -4.188 1.00 98.50 295 VAL A O 1
ATOM 2331 N N . LEU A 1 296 ? -17.374 -4.567 -3.282 1.00 98.38 296 LEU A N 1
ATOM 2332 C CA . LEU A 1 296 ? -18.052 -5.125 -4.465 1.00 98.38 296 LEU A CA 1
ATOM 2333 C C . LEU A 1 296 ? -18.051 -4.160 -5.650 1.00 98.38 296 LEU A C 1
ATOM 2335 O O . LEU A 1 296 ? -17.795 -4.569 -6.783 1.00 98.38 296 LEU A O 1
ATOM 2339 N N . ARG A 1 297 ? -18.265 -2.866 -5.393 1.00 97.94 297 ARG A N 1
ATOM 2340 C CA . ARG A 1 297 ? -18.104 -1.819 -6.408 1.00 97.94 297 ARG A CA 1
ATOM 2341 C C . ARG A 1 297 ? -16.697 -1.851 -7.000 1.00 97.94 297 ARG A C 1
ATOM 2343 O O . ARG A 1 297 ? -16.540 -1.880 -8.217 1.00 97.94 297 ARG A O 1
ATOM 2350 N N . MET A 1 298 ? -15.680 -1.888 -6.142 1.00 98.56 298 MET A N 1
ATOM 2351 C CA . MET A 1 298 ? -14.291 -1.936 -6.591 1.00 98.56 298 MET A CA 1
ATOM 2352 C C . MET A 1 298 ? -13.934 -3.264 -7.260 1.00 98.56 298 MET A C 1
ATOM 2354 O O . MET A 1 298 ? -13.083 -3.279 -8.142 1.00 98.56 298 MET A O 1
ATOM 2358 N N . ALA A 1 299 ? -14.600 -4.369 -6.914 1.00 98.69 299 ALA A N 1
ATOM 2359 C CA . ALA A 1 299 ? -14.422 -5.638 -7.608 1.00 98.69 299 ALA A CA 1
ATOM 2360 C C . ALA A 1 299 ? -14.809 -5.528 -9.090 1.00 98.69 299 ALA A C 1
ATOM 2362 O O . ALA A 1 299 ? -14.035 -5.952 -9.945 1.00 98.69 299 ALA A O 1
ATOM 2363 N N . ARG A 1 300 ? -15.952 -4.895 -9.395 1.00 98.44 300 ARG A N 1
ATOM 2364 C CA . ARG A 1 300 ? -16.359 -4.596 -10.780 1.00 98.44 300 ARG A CA 1
ATOM 2365 C C . ARG A 1 300 ? -15.357 -3.674 -11.473 1.00 98.44 300 ARG A C 1
ATOM 2367 O O . ARG A 1 300 ? -14.866 -4.014 -12.542 1.00 98.44 300 ARG A O 1
ATOM 2374 N N . TRP A 1 301 ? -14.950 -2.597 -10.801 1.00 98.44 301 TRP A N 1
ATOM 2375 C CA . TRP A 1 301 ? -13.948 -1.659 -11.318 1.00 98.44 301 TRP A CA 1
ATOM 2376 C C . TRP A 1 301 ? -12.628 -2.345 -11.716 1.00 98.44 301 TRP A C 1
ATOM 2378 O O . TRP A 1 301 ? -12.061 -2.057 -12.768 1.00 98.44 301 TRP A O 1
ATOM 2388 N N . TYR A 1 302 ? -12.127 -3.286 -10.908 1.00 98.62 302 TYR A N 1
ATOM 2389 C CA . TYR A 1 302 ? -10.907 -4.038 -11.231 1.00 98.62 302 TYR A CA 1
ATOM 2390 C C . TYR A 1 302 ? -11.066 -4.956 -12.440 1.00 98.62 302 TYR A C 1
ATOM 2392 O O . TYR A 1 302 ? -10.113 -5.115 -13.202 1.00 98.62 302 TYR A O 1
ATOM 2400 N N . VAL A 1 303 ? -12.246 -5.559 -12.597 1.00 98.50 303 VAL A N 1
ATOM 2401 C CA . VAL A 1 303 ? -12.570 -6.418 -13.741 1.00 98.50 303 VAL A CA 1
ATOM 2402 C C . VAL A 1 303 ? -12.627 -5.597 -15.021 1.00 98.50 303 VAL A C 1
ATOM 2404 O O . VAL A 1 303 ? -11.986 -5.969 -15.996 1.00 98.50 303 VAL A O 1
ATOM 2407 N N . GLU A 1 304 ? -13.342 -4.475 -14.996 1.00 97.88 304 GLU A N 1
ATOM 2408 C CA . GLU A 1 304 ? -13.542 -3.599 -16.155 1.00 97.88 304 GLU A CA 1
ATOM 2409 C C . GLU A 1 304 ? -12.262 -2.863 -16.572 1.00 97.88 304 GLU A C 1
ATOM 2411 O O . GLU A 1 304 ? -12.051 -2.608 -17.752 1.00 97.88 304 GLU A O 1
ATOM 2416 N N . SER A 1 305 ? -11.388 -2.531 -15.619 1.00 97.50 305 SER A N 1
ATOM 2417 C CA . SER A 1 305 ? -10.159 -1.773 -15.891 1.00 97.50 305 SER A CA 1
ATOM 2418 C C . SER A 1 305 ? -8.961 -2.623 -16.328 1.00 97.50 305 SER A C 1
ATOM 2420 O O . SER A 1 305 ? -7.919 -2.049 -16.665 1.00 97.50 305 SER A O 1
ATOM 2422 N N . GLN A 1 306 ? -9.063 -3.958 -16.280 1.00 98.38 306 GLN A N 1
ATOM 2423 C CA . GLN A 1 306 ? -7.994 -4.858 -16.722 1.00 98.38 306 GLN A CA 1
ATOM 2424 C C . GLN A 1 306 ? -8.003 -4.980 -18.246 1.00 98.38 306 GLN A C 1
ATOM 2426 O O . GLN A 1 306 ? -9.051 -5.189 -18.852 1.00 98.38 306 GLN A O 1
ATOM 2431 N N . ARG A 1 307 ? -6.825 -4.897 -18.866 1.00 97.94 307 ARG A N 1
ATOM 2432 C CA . ARG A 1 307 ? -6.658 -5.141 -20.302 1.00 97.94 307 ARG A CA 1
ATOM 2433 C C . ARG A 1 307 ? -6.829 -6.629 -20.617 1.00 97.94 307 ARG A C 1
ATOM 2435 O O . ARG A 1 307 ? -6.693 -7.487 -19.744 1.00 97.94 307 ARG A O 1
ATOM 2442 N N . GLU A 1 308 ? -7.098 -6.938 -21.881 1.00 98.00 308 GLU A N 1
ATOM 2443 C CA . GLU A 1 308 ? -7.322 -8.315 -22.345 1.00 98.00 308 GLU A CA 1
ATOM 2444 C C . GLU A 1 308 ? -6.123 -9.242 -22.088 1.00 98.00 308 GLU A C 1
ATOM 2446 O O . GLU A 1 308 ? -6.308 -10.409 -21.742 1.00 98.00 308 GLU A O 1
ATOM 2451 N N . ASP A 1 309 ? -4.900 -8.709 -22.164 1.00 98.19 309 ASP A N 1
ATOM 2452 C CA . ASP A 1 309 ? -3.655 -9.434 -21.881 1.00 98.19 309 ASP A CA 1
ATOM 2453 C C . ASP A 1 309 ? -3.439 -9.733 -20.384 1.00 98.19 309 ASP A C 1
ATOM 2455 O O . ASP A 1 309 ? -2.521 -10.463 -20.021 1.00 98.19 309 ASP A O 1
ATOM 2459 N N . GLY A 1 310 ? -4.291 -9.200 -19.503 1.00 98.50 310 GLY A N 1
ATOM 2460 C CA . GLY A 1 310 ? -4.193 -9.362 -18.055 1.00 98.50 310 GLY A CA 1
ATOM 2461 C C . GLY A 1 310 ? -3.459 -8.233 -17.333 1.00 98.50 310 GLY A C 1
ATOM 2462 O O . GLY A 1 310 ? -3.436 -8.228 -16.099 1.00 98.50 310 GLY A O 1
ATOM 2463 N N . SER A 1 311 ? -2.905 -7.261 -18.055 1.00 98.44 311 SER A N 1
ATOM 2464 C CA . SER A 1 311 ? -2.215 -6.125 -17.448 1.00 98.44 311 SER A CA 1
ATOM 2465 C C . SER A 1 311 ? -3.167 -5.027 -16.971 1.00 98.44 311 SER A C 1
ATOM 2467 O O . SER A 1 311 ? -4.323 -4.910 -17.390 1.00 98.44 311 SER A O 1
ATOM 2469 N N . TRP A 1 312 ? -2.645 -4.165 -16.104 1.00 98.31 312 TRP A N 1
ATOM 2470 C CA . TRP A 1 312 ? -3.181 -2.834 -15.854 1.00 98.31 312 TRP A CA 1
ATOM 2471 C C . TRP A 1 312 ? -2.103 -1.792 -16.145 1.00 98.31 312 TRP A C 1
ATOM 2473 O O . TRP A 1 312 ? -0.922 -2.024 -15.913 1.00 98.31 312 TRP A O 1
ATOM 2483 N N . VAL A 1 313 ? -2.525 -0.610 -16.587 1.00 96.69 313 VAL A N 1
ATOM 2484 C CA . VAL A 1 313 ? -1.652 0.537 -16.892 1.00 96.69 313 VAL A CA 1
ATOM 2485 C C . VAL A 1 313 ? -2.008 1.732 -15.998 1.00 96.69 313 VAL A C 1
ATOM 2487 O O . VAL A 1 313 ? -3.095 1.736 -15.417 1.00 96.69 313 VAL A O 1
ATOM 2490 N N . PRO A 1 314 ? -1.126 2.728 -15.805 1.00 95.56 314 PRO A N 1
ATOM 2491 C CA . PRO A 1 314 ? -1.425 3.936 -15.021 1.00 95.56 314 PRO A CA 1
ATOM 2492 C C . PRO A 1 314 ? -2.547 4.806 -15.626 1.00 95.56 314 PRO A C 1
ATOM 2494 O O . PRO A 1 314 ? -3.114 4.493 -16.672 1.00 95.56 314 PRO A O 1
ATOM 2497 N N . SER A 1 315 ? -2.925 5.888 -14.935 1.00 94.62 315 SER A N 1
ATOM 2498 C CA . SER A 1 315 ? -3.854 6.888 -15.489 1.00 94.62 315 SER A CA 1
ATOM 2499 C C . SER A 1 315 ? -3.230 7.585 -16.700 1.00 94.62 315 SER A C 1
ATOM 2501 O O . SER A 1 315 ? -2.112 8.085 -16.585 1.00 94.62 315 SER A O 1
ATOM 2503 N N . GLY A 1 316 ? -3.975 7.709 -17.802 1.00 92.44 316 GLY A N 1
ATOM 2504 C CA . GLY A 1 316 ? -3.478 8.349 -19.026 1.00 92.44 316 GLY A CA 1
ATOM 2505 C C . GLY A 1 316 ? -3.087 9.819 -18.840 1.00 92.44 316 GLY A C 1
ATOM 2506 O O . GLY A 1 316 ? -2.117 10.268 -19.424 1.00 92.44 316 GLY A O 1
ATOM 2507 N N . PHE A 1 317 ? -3.762 10.570 -17.960 1.00 93.50 317 PHE A N 1
ATOM 2508 C CA . PHE A 1 317 ? -3.389 11.974 -17.712 1.00 93.50 317 PHE A CA 1
ATOM 2509 C C . PHE A 1 317 ? -2.064 12.150 -16.951 1.00 93.50 317 PHE A C 1
ATOM 2511 O O . PHE A 1 317 ? -1.513 13.242 -16.961 1.00 93.50 317 PHE A O 1
ATOM 2518 N N . LEU A 1 318 ? -1.575 11.108 -16.265 1.00 92.06 318 LEU A N 1
ATOM 2519 C CA . LEU A 1 318 ? -0.268 11.135 -15.594 1.00 92.06 318 LEU A CA 1
ATOM 2520 C C . LEU A 1 318 ? 0.825 10.535 -16.473 1.00 92.06 318 LEU A C 1
ATOM 2522 O O . LEU A 1 318 ? 1.964 10.983 -16.438 1.00 92.06 318 LEU A O 1
ATOM 2526 N N . VAL A 1 319 ? 0.477 9.484 -17.215 1.00 93.88 319 VAL A N 1
ATOM 2527 C CA . VAL A 1 319 ? 1.382 8.769 -18.111 1.00 93.88 319 VAL A CA 1
ATOM 2528 C C . VAL A 1 319 ? 0.609 8.493 -19.404 1.00 93.88 319 VAL A C 1
ATOM 2530 O O . VAL A 1 319 ? -0.051 7.454 -19.495 1.00 93.88 319 VAL A O 1
ATOM 2533 N N . PRO A 1 320 ? 0.629 9.432 -20.370 1.00 93.62 320 PRO A N 1
ATOM 2534 C CA . PRO A 1 320 ? -0.131 9.307 -21.618 1.00 93.62 320 PRO A CA 1
ATOM 2535 C C . PRO A 1 320 ? 0.280 8.091 -22.447 1.00 93.62 320 PRO A C 1
ATOM 2537 O O . PRO A 1 320 ? -0.568 7.426 -23.037 1.00 93.62 320 PRO A O 1
ATOM 2540 N N . GLU A 1 321 ? 1.570 7.763 -22.417 1.00 94.88 321 GLU A N 1
ATOM 2541 C CA . GLU A 1 321 ? 2.177 6.681 -23.188 1.00 94.88 321 GLU A CA 1
ATOM 2542 C C . GLU A 1 321 ? 2.869 5.696 -22.234 1.00 94.88 321 GLU A C 1
ATOM 2544 O O . GLU A 1 321 ? 4.086 5.744 -22.045 1.00 94.88 321 GLU A O 1
ATOM 2549 N N . PRO A 1 322 ? 2.104 4.836 -21.535 1.00 94.69 322 PRO A N 1
ATOM 2550 C CA . PRO A 1 322 ? 2.689 3.893 -20.598 1.00 94.69 322 PRO A CA 1
ATOM 2551 C C . PRO A 1 322 ? 3.442 2.789 -21.342 1.00 94.69 322 PRO A C 1
ATOM 2553 O O . PRO A 1 322 ? 2.857 2.050 -22.134 1.00 94.69 322 PRO A O 1
ATOM 2556 N N . ASP A 1 323 ? 4.727 2.644 -21.029 1.00 95.12 323 ASP A N 1
ATOM 2557 C CA . ASP A 1 323 ? 5.540 1.503 -21.455 1.00 95.12 323 ASP A CA 1
ATOM 2558 C C . ASP A 1 323 ? 5.308 0.246 -20.584 1.00 95.12 323 ASP A C 1
ATOM 2560 O O . ASP A 1 323 ? 4.516 0.234 -19.632 1.00 95.12 323 ASP A O 1
ATOM 2564 N N . ASP A 1 324 ? 6.034 -0.831 -20.895 1.00 95.00 324 ASP A N 1
ATOM 2565 C CA . ASP A 1 324 ? 5.931 -2.101 -20.171 1.00 95.00 324 ASP A CA 1
ATOM 2566 C C . ASP A 1 324 ? 6.347 -1.981 -18.693 1.00 95.00 324 ASP A C 1
ATOM 2568 O O . ASP A 1 324 ? 5.753 -2.626 -17.831 1.00 95.00 324 ASP A O 1
ATOM 2572 N N . SER A 1 325 ? 7.293 -1.096 -18.353 1.00 95.69 325 SER A N 1
ATOM 2573 C CA . SER A 1 325 ? 7.708 -0.868 -16.960 1.00 95.69 325 SER A CA 1
ATOM 2574 C C . SER A 1 325 ? 6.577 -0.258 -16.122 1.00 95.69 325 SER A C 1
ATOM 2576 O O . SER A 1 325 ? 6.357 -0.652 -14.971 1.00 95.69 325 SER A O 1
ATOM 2578 N N . HIS A 1 326 ? 5.793 0.645 -16.720 1.00 96.31 326 HIS A N 1
ATOM 2579 C CA . HIS A 1 326 ? 4.601 1.214 -16.097 1.00 96.31 326 HIS A CA 1
ATOM 2580 C C . HIS A 1 326 ? 3.512 0.155 -15.904 1.00 96.31 326 HIS A C 1
ATOM 2582 O O . HIS A 1 326 ? 2.852 0.123 -14.858 1.00 96.31 326 HIS A O 1
ATOM 2588 N N . ALA A 1 327 ? 3.328 -0.721 -16.896 1.00 97.25 327 ALA A N 1
ATOM 2589 C CA . ALA A 1 327 ? 2.392 -1.835 -16.809 1.00 97.25 327 ALA A CA 1
ATOM 2590 C C . ALA A 1 327 ? 2.814 -2.847 -15.730 1.00 97.25 327 ALA A C 1
ATOM 2592 O O . ALA A 1 327 ? 1.966 -3.309 -14.967 1.00 97.25 327 ALA A O 1
ATOM 2593 N N . ILE A 1 328 ? 4.114 -3.134 -15.588 1.00 98.06 328 ILE A N 1
ATOM 2594 C CA . ILE A 1 328 ? 4.662 -3.991 -14.528 1.00 98.06 328 ILE A CA 1
ATOM 2595 C C . ILE A 1 328 ? 4.321 -3.438 -13.153 1.00 98.06 328 ILE A C 1
ATOM 2597 O O . ILE A 1 328 ? 3.726 -4.143 -12.330 1.00 98.06 328 ILE A O 1
ATOM 2601 N N . GLU A 1 329 ? 4.651 -2.171 -12.905 1.00 97.31 329 GLU A N 1
ATOM 2602 C CA . GLU A 1 329 ? 4.411 -1.544 -11.609 1.00 97.31 329 GLU A CA 1
ATOM 2603 C C . GLU A 1 329 ? 2.919 -1.583 -11.248 1.00 97.31 329 GLU A C 1
ATOM 2605 O O . GLU A 1 329 ? 2.536 -1.976 -10.137 1.00 97.31 329 GLU A O 1
ATOM 2610 N N . LYS A 1 330 ? 2.060 -1.217 -12.205 1.00 97.88 330 LYS A N 1
ATOM 2611 C CA . LYS A 1 330 ? 0.622 -1.104 -11.966 1.00 97.88 330 LYS A CA 1
ATOM 2612 C C . LYS A 1 330 ? -0.076 -2.460 -11.876 1.00 97.88 330 LYS A C 1
ATOM 2614 O O . LYS A 1 330 ? -0.945 -2.629 -11.019 1.00 97.88 330 LYS A O 1
ATOM 2619 N N . THR A 1 331 ? 0.334 -3.441 -12.677 1.00 98.62 331 THR A N 1
ATOM 2620 C CA . THR A 1 331 ? -0.183 -4.817 -12.608 1.00 98.62 331 THR A CA 1
ATOM 2621 C C . THR A 1 331 ? 0.207 -5.485 -11.294 1.00 98.62 331 THR A C 1
ATOM 2623 O O . THR A 1 331 ? -0.633 -6.129 -10.661 1.00 98.62 331 THR A O 1
ATOM 2626 N N . THR A 1 332 ? 1.439 -5.262 -10.826 1.00 98.56 332 THR A N 1
ATOM 2627 C CA . THR A 1 332 ? 1.906 -5.724 -9.509 1.00 98.56 332 THR A CA 1
ATOM 2628 C C . THR A 1 332 ? 1.059 -5.114 -8.387 1.00 98.56 332 THR A C 1
ATOM 2630 O O . THR A 1 332 ? 0.578 -5.828 -7.507 1.00 98.56 332 THR A O 1
ATOM 2633 N N . GLU A 1 333 ? 0.815 -3.800 -8.439 1.00 98.25 333 GLU A N 1
ATOM 2634 C CA . GLU A 1 333 ? -0.017 -3.086 -7.466 1.00 98.25 333 GLU A CA 1
ATOM 2635 C C . GLU A 1 333 ? -1.468 -3.604 -7.440 1.00 98.25 333 GLU A C 1
ATOM 2637 O O . GLU A 1 333 ? -2.005 -3.915 -6.376 1.00 98.25 333 GLU A O 1
ATOM 2642 N N . HIS A 1 334 ? -2.122 -3.712 -8.595 1.00 98.62 334 HIS A N 1
ATOM 2643 C CA . HIS A 1 334 ? -3.527 -4.114 -8.668 1.00 98.62 334 HIS A CA 1
ATOM 2644 C C . HIS A 1 334 ? -3.753 -5.584 -8.311 1.00 98.62 334 HIS A C 1
ATOM 2646 O O . HIS A 1 334 ? -4.703 -5.893 -7.590 1.00 98.62 334 HIS A O 1
ATOM 2652 N N . THR A 1 335 ? -2.856 -6.478 -8.732 1.00 98.81 335 THR A N 1
ATOM 2653 C CA . THR A 1 335 ? -2.919 -7.902 -8.369 1.00 98.81 335 THR A CA 1
ATOM 2654 C C . THR A 1 335 ? -2.857 -8.088 -6.851 1.00 98.81 335 THR A C 1
ATOM 2656 O O . THR A 1 335 ? -3.590 -8.911 -6.289 1.00 98.81 335 THR A O 1
ATOM 2659 N N . LEU A 1 336 ? -2.040 -7.284 -6.165 1.00 98.62 336 LEU A N 1
ATOM 2660 C CA . LEU A 1 336 ? -1.961 -7.286 -4.710 1.00 98.62 336 LEU A CA 1
ATOM 2661 C C . LEU A 1 336 ? -3.287 -6.850 -4.070 1.00 98.62 336 LEU A C 1
ATOM 2663 O O . LEU A 1 336 ? -3.827 -7.575 -3.235 1.00 98.62 336 LEU A O 1
ATOM 2667 N N . TRP A 1 337 ? -3.855 -5.713 -4.481 1.00 98.38 337 TRP A N 1
ATOM 2668 C CA . TRP A 1 337 ? -5.110 -5.210 -3.904 1.00 98.38 337 TRP A CA 1
ATOM 2669 C C . TRP A 1 337 ? -6.288 -6.151 -4.135 1.00 98.38 337 TRP A C 1
ATOM 2671 O O . TRP A 1 337 ? -7.022 -6.441 -3.189 1.00 98.38 337 TRP A O 1
ATOM 2681 N N . VAL A 1 338 ? -6.413 -6.711 -5.341 1.00 98.81 338 VAL A N 1
ATOM 2682 C CA . VAL A 1 338 ? -7.407 -7.749 -5.645 1.00 98.81 338 VAL A CA 1
ATOM 2683 C C . VAL A 1 338 ? -7.264 -8.943 -4.695 1.00 98.81 338 VAL A C 1
ATOM 2685 O O . VAL A 1 338 ? -8.259 -9.464 -4.188 1.00 98.81 338 VAL A O 1
ATOM 2688 N N . SER A 1 339 ? -6.034 -9.367 -4.405 1.00 98.62 339 SER A N 1
ATOM 2689 C CA . SER A 1 339 ? -5.772 -10.504 -3.514 1.00 98.62 339 SER A CA 1
ATOM 2690 C C . SER A 1 339 ? -6.146 -10.221 -2.057 1.00 98.62 339 SER A C 1
ATOM 2692 O O . SER A 1 339 ? -6.700 -11.089 -1.375 1.00 98.62 339 SER A O 1
ATOM 2694 N N . LEU A 1 340 ? -5.913 -8.994 -1.584 1.00 97.81 340 LEU A N 1
ATOM 2695 C CA . LEU A 1 340 ? -6.333 -8.578 -0.245 1.00 97.81 340 LEU A CA 1
ATOM 2696 C C . LEU A 1 340 ? -7.862 -8.462 -0.147 1.00 97.81 340 LEU A C 1
ATOM 2698 O O . LEU A 1 340 ? -8.445 -8.958 0.816 1.00 97.81 340 LEU A O 1
ATOM 2702 N N . MET A 1 341 ? -8.529 -7.919 -1.171 1.00 98.69 341 MET A N 1
ATOM 2703 C CA . MET A 1 341 ? -9.998 -7.880 -1.241 1.00 98.69 341 MET A CA 1
ATOM 2704 C C . MET A 1 341 ? -10.612 -9.287 -1.226 1.00 98.69 341 MET A C 1
ATOM 2706 O O . MET A 1 341 ? -11.586 -9.528 -0.513 1.00 98.69 341 MET A O 1
ATOM 2710 N N . LEU A 1 342 ? -10.025 -10.241 -1.961 1.00 98.62 342 LEU A N 1
ATOM 2711 C CA . LEU A 1 342 ? -10.464 -11.642 -1.963 1.00 98.62 342 LEU A CA 1
ATOM 2712 C C . LEU A 1 342 ? -10.435 -12.269 -0.564 1.00 98.62 342 LEU A C 1
ATOM 2714 O O . LEU A 1 342 ? -11.364 -12.997 -0.208 1.00 98.62 342 LEU A O 1
ATOM 2718 N N . THR A 1 343 ? -9.403 -11.969 0.231 1.00 97.19 343 THR A N 1
ATOM 2719 C CA . THR A 1 343 ? -9.285 -12.450 1.618 1.00 97.19 343 THR A CA 1
ATOM 2720 C C . THR A 1 343 ? -10.449 -11.954 2.474 1.00 97.19 343 THR A C 1
ATOM 2722 O O . THR A 1 343 ? -11.106 -12.745 3.153 1.00 97.19 343 THR A O 1
ATOM 2725 N N . THR A 1 344 ? -10.768 -10.662 2.392 1.00 96.69 344 THR A N 1
ATOM 2726 C CA . THR A 1 344 ? -11.888 -10.074 3.135 1.00 96.69 344 THR A CA 1
ATOM 2727 C C . THR A 1 344 ? -13.233 -10.653 2.694 1.00 96.69 344 THR A C 1
ATOM 2729 O O . THR A 1 344 ? -14.032 -11.047 3.545 1.00 96.69 344 THR A O 1
ATOM 2732 N N . LEU A 1 345 ? -13.488 -10.768 1.384 1.00 97.06 345 LEU A N 1
ATOM 2733 C CA . LEU A 1 345 ? -14.742 -11.341 0.878 1.00 97.06 345 LEU A CA 1
ATOM 2734 C C . LEU A 1 345 ? -14.915 -12.799 1.328 1.00 97.06 345 LEU A C 1
ATOM 2736 O O . LEU A 1 345 ? -16.021 -13.213 1.665 1.00 97.06 345 LEU A O 1
ATOM 2740 N N . ALA A 1 346 ? -13.831 -13.584 1.374 1.00 96.12 346 ALA A N 1
ATOM 2741 C CA . ALA A 1 346 ? -13.866 -14.946 1.914 1.00 96.12 346 ALA A CA 1
ATOM 2742 C C . ALA A 1 346 ? -14.270 -14.958 3.395 1.00 96.12 346 ALA A C 1
ATOM 2744 O O . ALA A 1 346 ? -15.151 -15.724 3.794 1.00 96.12 346 ALA A O 1
ATOM 2745 N N . GLY A 1 347 ? -13.701 -14.048 4.189 1.00 94.25 347 GLY A N 1
ATOM 2746 C CA . GLY A 1 347 ? -14.092 -13.845 5.582 1.00 94.25 347 GLY A CA 1
ATOM 2747 C C . GLY A 1 347 ? -15.563 -13.450 5.753 1.00 94.25 347 GLY A C 1
ATOM 2748 O O . GLY A 1 347 ? -16.201 -13.918 6.693 1.00 94.25 347 GLY A O 1
ATOM 2749 N N . ALA A 1 348 ? -16.116 -12.644 4.842 1.00 91.94 348 ALA A N 1
ATOM 2750 C CA . ALA A 1 348 ? -17.523 -12.243 4.867 1.00 91.94 348 ALA A CA 1
ATOM 2751 C C . ALA A 1 348 ? -18.468 -13.430 4.613 1.00 91.94 348 ALA A C 1
ATOM 2753 O O . ALA A 1 348 ? -19.415 -13.622 5.372 1.00 91.94 348 ALA A O 1
ATOM 2754 N N . THR A 1 349 ? -18.171 -14.286 3.625 1.00 89.62 349 THR A N 1
ATOM 2755 C CA . THR A 1 349 ? -18.987 -15.488 3.344 1.00 89.62 349 THR A CA 1
ATOM 2756 C C . THR A 1 349 ? -18.984 -16.510 4.485 1.00 89.62 349 THR A C 1
ATOM 2758 O O . THR A 1 349 ? -19.978 -17.192 4.707 1.00 89.62 349 THR A O 1
ATOM 2761 N N . GLY A 1 350 ? -17.887 -16.614 5.245 1.00 84.75 350 GLY A N 1
ATOM 2762 C CA . GLY A 1 350 ? -17.755 -17.606 6.318 1.00 84.75 350 GLY A CA 1
ATOM 2763 C C . GLY A 1 350 ? -18.481 -17.258 7.622 1.00 84.75 350 GLY A C 1
ATOM 2764 O O . GLY A 1 350 ? -18.644 -18.132 8.470 1.00 84.75 350 GLY A O 1
ATOM 2765 N N . ARG A 1 351 ? -18.904 -16.000 7.818 1.00 79.50 351 ARG A N 1
ATOM 2766 C CA . ARG A 1 351 ? -19.538 -15.549 9.074 1.00 79.50 351 ARG A CA 1
ATOM 2767 C C . ARG A 1 351 ? -21.043 -15.840 9.147 1.00 79.50 351 ARG A C 1
ATOM 2769 O O . ARG A 1 351 ? -21.609 -15.709 10.230 1.00 79.50 351 ARG A O 1
ATOM 2776 N N . GLY A 1 352 ? -21.668 -16.266 8.044 1.00 69.12 352 GLY A N 1
ATOM 2777 C CA . GLY A 1 352 ? -23.124 -16.399 7.932 1.00 69.12 352 GLY A CA 1
ATOM 2778 C C . GLY A 1 352 ? -23.850 -15.049 8.065 1.00 69.12 352 GLY A C 1
ATOM 2779 O O . GLY A 1 352 ? -23.215 -14.027 8.345 1.00 69.12 352 GLY A O 1
ATOM 2780 N N . PRO A 1 353 ? -25.180 -15.002 7.867 1.00 62.81 353 PRO A N 1
ATOM 2781 C CA . PRO A 1 353 ? -25.955 -13.804 8.156 1.00 62.81 353 PRO A CA 1
ATOM 2782 C C . PRO A 1 353 ? -25.830 -13.491 9.649 1.00 62.81 353 PRO A C 1
ATOM 2784 O O . PRO A 1 353 ? -26.336 -14.219 10.505 1.00 62.81 353 PRO A O 1
ATOM 2787 N N . VAL A 1 354 ? -25.125 -12.407 9.977 1.00 53.50 354 VAL A N 1
ATOM 2788 C CA . VAL A 1 354 ? -25.108 -11.874 11.339 1.00 53.50 354 VAL A CA 1
ATOM 2789 C C . VAL A 1 354 ? -26.528 -11.400 11.612 1.00 53.50 354 VAL A C 1
ATOM 2791 O O . VAL A 1 354 ? -26.958 -10.393 11.055 1.00 53.50 354 VAL A O 1
ATOM 2794 N N . ALA A 1 355 ? -27.285 -12.155 12.412 1.00 48.38 355 ALA A N 1
ATOM 2795 C CA . ALA A 1 355 ? -28.639 -11.777 12.785 1.00 48.38 355 ALA A CA 1
ATOM 2796 C C . ALA A 1 355 ? -28.616 -10.340 13.328 1.00 48.38 355 ALA A C 1
ATOM 2798 O O . ALA A 1 355 ? -28.001 -10.075 14.364 1.00 48.38 355 ALA A O 1
ATOM 2799 N N . ALA A 1 356 ? -29.291 -9.423 12.631 1.00 50.00 356 ALA A N 1
ATOM 2800 C CA . ALA A 1 356 ? -29.288 -7.983 12.900 1.00 50.00 356 ALA A CA 1
ATOM 2801 C C . ALA A 1 356 ? -29.820 -7.594 14.302 1.00 50.00 356 ALA A C 1
ATOM 2803 O O . ALA A 1 356 ? -29.839 -6.422 14.660 1.00 50.00 356 ALA A O 1
ATOM 2804 N N . GLY A 1 357 ? -30.232 -8.564 15.125 1.00 42.69 357 GLY A N 1
ATOM 2805 C CA . GLY A 1 357 ? -30.947 -8.350 16.383 1.00 42.69 357 GLY A CA 1
ATOM 2806 C C . GLY A 1 357 ? -30.144 -8.502 17.675 1.00 42.69 357 GLY A C 1
ATOM 2807 O O . GLY A 1 357 ? -30.715 -8.321 18.745 1.00 42.69 357 GLY A O 1
ATOM 2808 N N . ARG A 1 358 ? -28.848 -8.833 17.647 1.00 39.62 358 ARG A N 1
ATOM 2809 C CA . ARG A 1 358 ? -28.028 -8.828 18.873 1.00 39.62 358 ARG A CA 1
ATOM 2810 C C . ARG A 1 358 ? -26.686 -8.164 18.621 1.00 39.62 358 ARG A C 1
ATOM 2812 O O . ARG A 1 358 ? -25.662 -8.834 18.504 1.00 39.62 358 ARG A O 1
ATOM 2819 N N . ARG A 1 359 ? -26.670 -6.823 18.650 1.00 44.00 359 ARG A N 1
ATOM 2820 C CA . ARG A 1 359 ? -25.493 -6.153 19.221 1.00 44.00 359 ARG A CA 1
ATOM 2821 C C . ARG A 1 359 ? -25.292 -6.818 20.586 1.00 44.00 359 ARG A C 1
ATOM 2823 O O . ARG A 1 359 ? -26.259 -6.845 21.349 1.00 44.00 359 ARG A O 1
ATOM 2830 N N . PRO A 1 360 ? -24.136 -7.433 20.890 1.00 40.12 360 PRO A N 1
ATOM 2831 C CA . PRO A 1 360 ? -23.870 -7.789 22.271 1.00 40.12 360 PRO A CA 1
ATOM 2832 C C . PRO A 1 360 ? -24.074 -6.494 23.050 1.00 40.12 360 PRO A C 1
ATOM 2834 O O . PRO A 1 360 ? -23.417 -5.501 22.729 1.00 40.12 360 PRO A O 1
ATOM 2837 N N . GLU A 1 361 ? -25.049 -6.470 23.968 1.00 32.16 361 GLU A N 1
ATOM 2838 C CA . GLU A 1 361 ? -25.198 -5.335 24.872 1.00 32.16 361 GLU A CA 1
ATOM 2839 C C . GLU A 1 361 ? -23.795 -4.994 25.364 1.00 32.16 361 GLU A C 1
ATOM 2841 O O . GLU A 1 361 ? -23.038 -5.930 25.685 1.00 32.16 361 GLU A O 1
ATOM 2846 N N . PRO A 1 362 ? -23.397 -3.708 25.363 1.00 38.72 362 PRO A N 1
ATOM 2847 C CA . PRO A 1 362 ? -22.178 -3.333 26.041 1.00 38.72 362 PRO A CA 1
ATOM 2848 C C . PRO A 1 362 ? -22.337 -3.920 27.433 1.00 38.72 362 PRO A C 1
ATOM 2850 O O . PRO A 1 362 ? -23.234 -3.530 28.178 1.00 38.72 362 PRO A O 1
ATOM 2853 N N . ARG A 1 363 ? -21.541 -4.949 27.744 1.00 34.97 363 ARG A N 1
ATOM 2854 C CA . ARG A 1 363 ? -21.465 -5.487 29.092 1.00 34.97 363 ARG A CA 1
ATOM 2855 C C . ARG A 1 363 ? -20.852 -4.367 29.911 1.00 34.97 363 ARG A C 1
ATOM 2857 O O . ARG A 1 363 ? -19.636 -4.323 30.102 1.00 34.97 363 ARG A O 1
ATOM 2864 N N . HIS A 1 364 ? -21.696 -3.428 30.318 1.00 40.78 364 HIS A N 1
ATOM 2865 C CA . HIS A 1 364 ? -21.390 -2.475 31.344 1.00 40.78 364 HIS A CA 1
ATOM 2866 C C . HIS A 1 364 ? -20.991 -3.324 32.550 1.00 40.78 364 HIS A C 1
ATOM 2868 O O . HIS A 1 364 ? -21.724 -4.193 33.016 1.00 40.78 364 HIS A O 1
ATOM 2874 N N . ASP A 1 365 ? -19.751 -3.102 32.968 1.00 43.75 365 ASP A N 1
ATOM 2875 C CA . ASP A 1 365 ? -19.183 -3.560 34.229 1.00 43.75 365 ASP A CA 1
ATOM 2876 C C . ASP A 1 365 ? -18.588 -4.986 34.332 1.00 43.75 365 ASP A C 1
ATOM 2878 O O . ASP A 1 365 ? -18.731 -5.681 35.340 1.00 43.75 365 ASP A O 1
ATOM 2882 N N . HIS A 1 366 ? -17.764 -5.399 33.353 1.00 34.75 366 HIS A N 1
ATOM 2883 C CA . HIS A 1 366 ? -16.740 -6.437 33.625 1.00 34.75 366 HIS A CA 1
ATOM 2884 C C . HIS A 1 366 ? -15.284 -6.101 33.264 1.00 34.75 366 HIS A C 1
ATOM 2886 O O . HIS A 1 366 ? -14.379 -6.812 33.702 1.00 34.75 366 HIS A O 1
ATOM 2892 N N . PHE A 1 367 ? -15.018 -4.996 32.558 1.00 35.41 367 PHE A N 1
ATOM 2893 C CA . PHE A 1 367 ? -13.645 -4.583 32.213 1.00 35.41 367 PHE A CA 1
ATOM 2894 C C . PHE A 1 367 ? -13.094 -3.411 33.047 1.00 35.41 367 PHE A C 1
ATOM 2896 O O . PHE A 1 367 ? -11.877 -3.297 33.188 1.00 35.41 367 PHE A O 1
ATOM 2903 N N . GLY A 1 368 ? -13.946 -2.630 33.726 1.00 28.62 368 GLY A N 1
ATOM 2904 C CA . GLY A 1 368 ? -13.518 -1.526 34.603 1.00 28.62 368 GLY A CA 1
ATOM 2905 C C . GLY A 1 368 ? -12.836 -1.963 35.910 1.00 28.62 368 GLY A C 1
ATOM 2906 O O . GLY A 1 368 ? -12.031 -1.225 36.470 1.00 28.62 368 GLY A O 1
ATOM 2907 N N . ARG A 1 369 ? -13.071 -3.200 36.379 1.00 29.98 369 ARG A N 1
ATOM 2908 C CA . ARG A 1 369 ? -12.443 -3.746 37.606 1.00 29.98 369 ARG A CA 1
ATOM 2909 C C . ARG A 1 369 ? -11.245 -4.670 37.352 1.00 29.98 369 ARG A C 1
ATOM 2911 O O . ARG A 1 369 ? -10.614 -5.128 38.305 1.00 29.98 369 ARG A O 1
ATOM 2918 N N . VAL A 1 370 ? -10.881 -4.926 36.091 1.00 35.97 370 VAL A N 1
ATOM 2919 C CA . VAL A 1 370 ? -9.707 -5.753 35.735 1.00 35.97 370 VAL A CA 1
ATOM 2920 C C . VAL A 1 370 ? -8.448 -4.904 35.509 1.00 35.97 370 VAL A C 1
ATOM 2922 O O . VAL A 1 370 ? -7.344 -5.403 35.716 1.00 35.97 370 VAL A O 1
ATOM 2925 N N . ALA A 1 371 ? -8.578 -3.596 35.264 1.00 34.78 371 ALA A N 1
ATOM 2926 C CA . ALA A 1 371 ? -7.443 -2.668 35.168 1.00 34.78 371 ALA A CA 1
ATOM 2927 C C . ALA A 1 371 ? -6.689 -2.432 36.503 1.00 34.78 371 ALA A C 1
ATOM 2929 O O . ALA A 1 371 ? -5.631 -1.809 36.516 1.00 34.78 371 ALA A O 1
ATOM 2930 N N . ARG A 1 372 ? -7.169 -2.997 37.624 1.00 36.34 372 ARG A N 1
ATOM 2931 C CA . ARG A 1 372 ? -6.435 -3.093 38.905 1.00 36.34 372 ARG A CA 1
ATOM 2932 C C . ARG A 1 372 ? -6.117 -4.535 39.337 1.00 36.34 372 ARG A C 1
ATOM 2934 O O . ARG A 1 372 ? -5.754 -4.769 40.487 1.00 36.34 372 ARG A O 1
ATOM 2941 N N . ARG A 1 373 ? -6.200 -5.527 38.438 1.00 39.72 373 ARG A N 1
ATOM 2942 C CA . ARG A 1 373 ? -5.731 -6.902 38.704 1.00 39.72 373 ARG A CA 1
ATOM 2943 C C . ARG A 1 373 ? -4.368 -7.161 38.058 1.00 39.72 373 ARG A C 1
ATOM 2945 O O . ARG A 1 373 ? -4.278 -7.587 36.917 1.00 39.72 373 ARG A O 1
ATOM 2952 N N . ALA A 1 374 ? -3.330 -6.956 38.872 1.00 51.94 374 ALA A N 1
ATOM 2953 C CA . ALA A 1 374 ? -2.014 -7.601 38.838 1.00 51.94 374 ALA A CA 1
ATOM 2954 C C . ALA A 1 374 ? -1.381 -7.817 37.447 1.00 51.94 374 ALA A C 1
ATOM 2956 O O . ALA A 1 374 ? -1.554 -8.873 36.832 1.00 51.94 374 ALA A O 1
ATOM 2957 N N . ARG A 1 375 ? -0.550 -6.856 37.012 1.00 58.34 375 ARG A N 1
ATOM 2958 C CA . ARG A 1 375 ? 0.348 -7.016 35.858 1.00 58.34 375 ARG A CA 1
ATOM 2959 C C . ARG A 1 375 ? 1.200 -8.278 36.050 1.00 58.34 375 ARG A C 1
ATOM 2961 O O . ARG A 1 375 ? 1.982 -8.379 36.996 1.00 58.34 375 ARG A O 1
ATOM 2968 N N . ARG A 1 376 ? 1.021 -9.261 35.166 1.00 69.50 376 ARG A N 1
ATOM 2969 C CA . ARG A 1 376 ? 1.990 -10.340 34.950 1.00 69.50 376 ARG A CA 1
ATOM 2970 C C . ARG A 1 376 ? 2.752 -10.003 33.687 1.00 69.50 376 ARG A C 1
ATOM 2972 O O . ARG A 1 376 ? 2.135 -9.871 32.636 1.00 69.50 376 ARG A O 1
ATOM 2979 N N . VAL A 1 377 ? 4.065 -9.909 33.792 1.00 68.31 377 VAL A N 1
ATOM 2980 C CA . VAL A 1 377 ? 4.938 -9.641 32.651 1.00 68.31 377 VAL A CA 1
ATOM 2981 C C . VAL A 1 377 ? 5.598 -10.960 32.266 1.00 68.31 377 VAL A C 1
ATOM 2983 O O . VAL A 1 377 ? 6.121 -11.661 33.132 1.00 68.31 377 VAL A O 1
ATOM 2986 N N . SER A 1 378 ? 5.492 -11.359 30.998 1.00 69.62 378 SER A N 1
ATOM 2987 C CA . SER A 1 378 ? 6.082 -12.603 30.486 1.00 69.62 378 SER A CA 1
ATOM 2988 C C . SER A 1 378 ? 6.968 -12.290 29.292 1.00 69.62 378 SER A C 1
ATOM 2990 O O . SER A 1 378 ? 6.498 -11.675 28.344 1.00 69.62 378 SER A O 1
ATOM 2992 N N . HIS A 1 379 ? 8.201 -12.779 29.321 1.00 70.38 379 HIS A N 1
ATOM 2993 C CA . HIS A 1 379 ? 9.143 -12.703 28.213 1.00 70.38 379 HIS A CA 1
ATOM 2994 C C . HIS A 1 379 ? 9.643 -14.101 27.879 1.00 70.38 379 HIS A C 1
ATOM 2996 O O . HIS A 1 379 ? 9.876 -14.923 28.766 1.00 70.38 379 HIS A O 1
ATOM 3002 N N . SER A 1 380 ? 9.816 -14.381 26.595 1.00 74.12 380 SER A N 1
ATOM 3003 C CA . SER A 1 380 ? 10.423 -15.621 26.129 1.00 74.12 380 SER A CA 1
ATOM 3004 C C . SER A 1 380 ? 11.275 -15.345 24.903 1.00 74.12 380 SER A C 1
ATOM 3006 O O . SER A 1 380 ? 10.842 -14.606 24.027 1.00 74.12 380 SER A O 1
ATOM 3008 N N . GLY A 1 381 ? 12.453 -15.957 24.832 1.00 57.91 381 GLY A N 1
ATOM 3009 C CA . GLY A 1 381 ? 13.404 -15.765 23.739 1.00 57.91 381 GLY A CA 1
ATOM 3010 C C . GLY A 1 381 ? 14.335 -16.964 23.599 1.00 57.91 381 GLY A C 1
ATOM 3011 O O . GLY A 1 381 ? 14.349 -17.852 24.456 1.00 57.91 381 GLY A O 1
ATOM 3012 N N . GLY A 1 382 ? 15.070 -17.039 22.497 1.00 60.75 382 GLY A N 1
ATOM 3013 C CA . GLY A 1 382 ? 16.066 -18.079 22.256 1.00 60.75 382 GLY A CA 1
ATOM 3014 C C . GLY A 1 382 ? 17.258 -17.493 21.514 1.00 60.75 382 GLY A C 1
ATOM 3015 O O . GLY A 1 382 ? 17.078 -16.687 20.608 1.00 60.75 382 GLY A O 1
ATOM 3016 N N . THR A 1 383 ? 18.463 -17.886 21.913 1.00 42.25 383 THR A N 1
ATOM 3017 C CA . THR A 1 383 ? 19.715 -17.577 21.209 1.00 42.25 383 THR A CA 1
ATOM 3018 C C . THR A 1 383 ? 20.554 -18.852 21.143 1.00 42.25 383 THR A C 1
ATOM 3020 O O . THR A 1 383 ? 20.428 -19.718 22.011 1.00 42.25 383 THR A O 1
ATOM 3023 N N . GLY A 1 384 ? 21.336 -19.011 20.067 1.00 43.84 384 GLY A N 1
ATOM 3024 C CA . GLY A 1 384 ? 22.017 -20.249 19.655 1.00 43.84 384 GLY A CA 1
ATOM 3025 C C . GLY A 1 384 ? 22.531 -21.135 20.798 1.00 43.84 384 GLY A C 1
ATOM 3026 O O . GLY A 1 384 ? 23.649 -20.961 21.272 1.00 43.84 384 GLY A O 1
ATOM 3027 N N . GLY A 1 385 ? 21.705 -22.106 21.214 1.00 43.44 385 GLY A N 1
ATOM 3028 C CA . GLY A 1 385 ? 22.036 -23.114 22.230 1.00 43.44 385 GLY A CA 1
ATOM 3029 C C . GLY A 1 385 ? 21.013 -23.300 23.361 1.00 43.44 385 GLY A C 1
ATOM 3030 O O . GLY A 1 385 ? 21.034 -24.351 24.011 1.00 43.44 385 GLY A O 1
ATOM 3031 N N . PHE A 1 386 ? 20.105 -22.343 23.601 1.00 54.91 386 PHE A N 1
ATOM 3032 C CA . PHE A 1 386 ? 19.033 -22.501 24.595 1.00 54.91 386 PHE A CA 1
ATOM 3033 C C . PHE A 1 386 ? 17.774 -21.662 24.311 1.00 54.91 386 PHE A C 1
ATOM 3035 O O . PHE A 1 386 ? 17.796 -20.653 23.608 1.00 54.91 386 PHE A O 1
ATOM 3042 N N . SER A 1 387 ? 16.665 -22.087 24.916 1.00 68.88 387 SER A N 1
ATOM 3043 C CA . SER A 1 387 ? 15.391 -21.370 24.993 1.00 68.88 387 SER A CA 1
ATOM 3044 C C . SER A 1 387 ? 15.142 -20.937 26.435 1.00 68.88 387 SER A C 1
ATOM 3046 O O . SER A 1 387 ? 15.325 -21.729 27.365 1.00 68.88 387 SER A O 1
ATOM 3048 N N . ALA A 1 388 ? 14.698 -19.697 26.627 1.00 74.62 388 ALA A N 1
ATOM 3049 C CA . ALA A 1 388 ? 14.398 -19.130 27.934 1.00 74.62 388 ALA A CA 1
ATOM 3050 C C . ALA A 1 388 ? 12.974 -18.562 27.991 1.00 74.62 388 ALA A C 1
ATOM 3052 O O . ALA A 1 388 ? 12.449 -18.037 27.007 1.00 74.62 388 ALA A O 1
ATOM 3053 N N . GLY A 1 389 ? 12.359 -18.643 29.169 1.00 77.62 389 GLY A N 1
ATOM 3054 C CA . GLY A 1 389 ? 11.102 -17.978 29.494 1.00 77.62 389 GLY A CA 1
ATOM 3055 C C . GLY A 1 389 ? 11.140 -17.434 30.916 1.00 77.62 389 GLY A C 1
ATOM 3056 O O . GLY A 1 389 ? 11.440 -18.177 31.846 1.00 77.62 389 GLY A O 1
ATOM 3057 N N . VAL A 1 390 ? 10.825 -16.154 31.095 1.00 72.38 390 VAL A N 1
ATOM 3058 C CA . VAL A 1 390 ? 10.708 -15.498 32.400 1.00 72.38 390 VAL A CA 1
ATOM 3059 C C . VAL A 1 390 ? 9.294 -14.960 32.542 1.00 72.38 390 VAL A C 1
ATOM 3061 O O . VAL A 1 390 ? 8.781 -14.272 31.666 1.00 72.38 390 VAL A O 1
ATOM 3064 N N . THR A 1 391 ? 8.633 -15.277 33.648 1.00 78.38 391 THR A N 1
ATOM 3065 C CA . THR A 1 391 ? 7.354 -14.668 34.012 1.00 78.38 391 THR A CA 1
ATOM 3066 C C . THR A 1 391 ? 7.458 -14.081 35.407 1.00 78.38 391 THR A C 1
ATOM 3068 O O . THR A 1 391 ? 7.841 -14.782 36.341 1.00 78.38 391 THR A O 1
ATOM 3071 N N . VAL A 1 392 ? 7.081 -12.815 35.559 1.00 74.75 392 VAL A N 1
ATOM 3072 C CA . VAL A 1 392 ? 7.053 -12.106 36.841 1.00 74.75 392 VAL A CA 1
ATOM 3073 C C . VAL A 1 392 ? 5.602 -11.837 37.223 1.00 74.75 392 VAL A C 1
ATOM 3075 O O . VAL A 1 392 ? 4.826 -11.264 36.458 1.00 74.75 392 VAL A O 1
ATOM 3078 N N . GLY A 1 393 ? 5.211 -12.294 38.411 1.00 76.81 393 GLY A N 1
ATOM 3079 C CA . GLY A 1 393 ? 3.938 -11.972 39.046 1.00 76.81 393 GLY A CA 1
ATOM 3080 C C . GLY A 1 393 ? 4.160 -10.996 40.194 1.00 76.81 393 GLY A C 1
ATOM 3081 O O . GLY A 1 393 ? 4.343 -11.434 41.332 1.00 76.81 393 GLY A O 1
ATOM 3082 N N . HIS A 1 394 ? 4.113 -9.694 39.896 1.00 65.81 394 HIS A N 1
ATOM 3083 C CA . HIS A 1 394 ? 4.412 -8.618 40.851 1.00 65.81 394 HIS A CA 1
ATOM 3084 C C . HIS A 1 394 ? 3.553 -8.695 42.125 1.00 65.81 394 HIS A C 1
ATOM 3086 O O . HIS A 1 394 ? 4.054 -8.514 43.226 1.00 65.81 394 HIS A O 1
ATOM 3092 N N . HIS A 1 395 ? 2.285 -9.102 42.011 1.00 64.38 395 HIS A N 1
ATOM 3093 C CA . HIS A 1 395 ? 1.357 -9.206 43.148 1.00 64.38 395 HIS A CA 1
ATOM 3094 C C . HIS A 1 395 ? 1.692 -10.308 44.159 1.00 64.38 395 HIS A C 1
ATOM 3096 O O . HIS A 1 395 ? 1.125 -10.338 45.245 1.00 64.38 395 HIS A O 1
ATOM 3102 N N . ARG A 1 396 ? 2.539 -11.270 43.784 1.00 65.19 396 ARG A N 1
ATOM 3103 C CA . ARG A 1 396 ? 2.948 -12.382 44.655 1.00 65.19 396 ARG A CA 1
ATOM 3104 C C . ARG A 1 396 ? 4.415 -12.298 45.056 1.00 65.19 396 ARG A C 1
ATOM 3106 O O . ARG A 1 396 ? 4.858 -13.214 45.742 1.00 65.19 396 ARG A O 1
ATOM 3113 N N . GLY A 1 397 ? 5.153 -11.286 44.588 1.00 70.06 397 GLY A N 1
ATOM 3114 C CA . GLY A 1 397 ? 6.609 -11.230 44.732 1.00 70.06 397 GLY A CA 1
ATOM 3115 C C . GLY A 1 397 ? 7.283 -12.492 44.186 1.00 70.06 397 GLY A C 1
ATOM 3116 O O . GLY A 1 397 ? 8.171 -13.045 44.822 1.00 70.06 397 GLY A O 1
ATOM 3117 N N . ARG A 1 398 ? 6.780 -13.039 43.068 1.00 68.81 398 ARG A N 1
ATOM 3118 C CA . ARG A 1 398 ? 7.275 -14.302 42.500 1.00 68.81 398 ARG A CA 1
ATOM 3119 C C . ARG A 1 398 ? 7.644 -14.134 41.042 1.00 68.8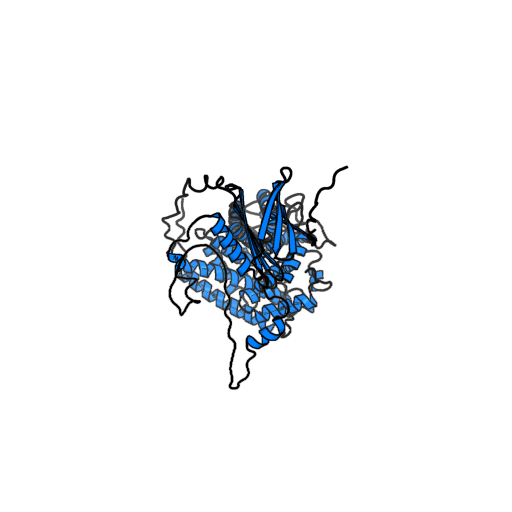1 398 ARG A C 1
ATOM 3121 O O . ARG A 1 398 ? 6.823 -13.686 40.245 1.00 68.81 398 ARG A O 1
ATOM 3128 N N . ALA A 1 399 ? 8.826 -14.615 40.693 1.00 68.81 399 ALA A N 1
ATOM 3129 C CA . ALA A 1 399 ? 9.242 -14.835 39.322 1.00 68.81 399 ALA A CA 1
ATOM 3130 C C . ALA A 1 399 ? 9.449 -16.335 39.081 1.00 68.81 399 ALA A C 1
ATOM 3132 O O . ALA A 1 399 ? 9.843 -17.073 39.983 1.00 68.81 399 ALA A O 1
ATOM 3133 N N . VAL A 1 400 ? 9.163 -16.792 37.866 1.00 71.81 400 VAL A N 1
ATOM 3134 C CA . VAL A 1 400 ? 9.569 -18.114 37.385 1.00 71.81 400 VAL A CA 1
ATOM 3135 C C . VAL A 1 400 ? 10.389 -17.903 36.128 1.00 71.81 400 VAL A C 1
ATOM 3137 O O . VAL A 1 400 ? 9.884 -17.357 35.148 1.00 71.81 400 VAL A O 1
ATOM 3140 N N . ALA A 1 401 ? 11.642 -18.341 36.177 1.00 71.62 401 ALA A N 1
ATOM 3141 C CA . ALA A 1 401 ? 12.529 -18.427 35.031 1.00 71.62 401 ALA A CA 1
ATOM 3142 C C . ALA A 1 401 ? 12.716 -19.904 34.668 1.00 71.62 401 ALA A C 1
ATOM 3144 O O . ALA A 1 401 ? 12.945 -20.743 35.538 1.00 71.62 401 ALA A O 1
ATOM 3145 N N . MET A 1 402 ? 12.589 -20.223 33.387 1.00 72.25 402 MET A N 1
ATOM 3146 C CA . MET A 1 402 ? 12.821 -21.552 32.836 1.00 72.25 402 MET A CA 1
ATOM 3147 C C . MET A 1 402 ? 13.846 -21.438 31.718 1.00 72.25 402 MET A C 1
ATOM 3149 O O . MET A 1 402 ? 13.691 -20.606 30.826 1.00 72.25 402 MET A O 1
ATOM 3153 N N . LEU A 1 403 ? 14.871 -22.285 31.765 1.00 65.88 403 LEU A N 1
ATOM 3154 C CA . LEU A 1 403 ? 15.909 -22.374 30.747 1.00 65.88 403 LEU A CA 1
ATOM 3155 C C . LEU A 1 403 ? 16.005 -23.826 30.287 1.00 65.88 403 LEU A C 1
ATOM 3157 O O . LEU A 1 403 ? 16.088 -24.729 31.119 1.00 65.88 403 LEU A O 1
ATOM 3161 N N . VAL A 1 404 ? 15.995 -24.057 28.979 1.00 65.56 404 VAL A N 1
ATOM 3162 C CA . VAL A 1 404 ? 16.211 -25.391 28.412 1.00 65.56 404 VAL A CA 1
ATOM 3163 C C . VAL A 1 404 ? 17.260 -25.295 27.323 1.00 65.56 404 VAL A C 1
ATOM 3165 O O . VAL A 1 404 ? 17.138 -24.470 26.421 1.00 65.56 404 VAL A O 1
ATOM 3168 N N . SER A 1 405 ? 18.280 -26.152 27.394 1.00 54.78 405 SER A N 1
ATOM 3169 C CA . SER A 1 405 ? 19.210 -26.329 26.283 1.00 54.78 405 SER A CA 1
ATOM 3170 C C . SER A 1 405 ? 18.482 -27.051 25.153 1.00 54.78 405 SER A C 1
ATOM 3172 O O . SER A 1 405 ? 18.201 -28.244 25.215 1.00 54.78 405 SER A O 1
ATOM 3174 N N . ASN A 1 406 ? 18.094 -26.274 24.158 1.00 55.69 406 ASN A N 1
ATOM 3175 C CA . ASN A 1 406 ? 17.545 -26.698 22.882 1.00 55.69 406 ASN A CA 1
ATOM 3176 C C . ASN A 1 406 ? 18.005 -25.638 21.872 1.00 55.69 406 ASN A C 1
ATOM 3178 O O . ASN A 1 406 ? 18.216 -24.501 22.288 1.00 55.69 406 ASN A O 1
ATOM 3182 N N . GLN A 1 407 ? 18.205 -25.972 20.596 1.00 51.53 407 GLN A N 1
ATOM 3183 C CA . GLN A 1 407 ? 18.807 -25.092 19.577 1.00 51.53 407 GLN A CA 1
ATOM 3184 C C . GLN A 1 407 ? 17.949 -23.847 19.240 1.00 51.53 407 GLN A C 1
ATOM 3186 O O . GLN A 1 407 ? 17.475 -23.687 18.124 1.00 51.53 407 GLN A O 1
ATOM 3191 N N . GLY A 1 408 ? 17.706 -22.962 20.209 1.00 48.59 408 GLY A N 1
ATOM 3192 C CA . GLY A 1 408 ? 17.092 -21.650 20.026 1.00 48.59 408 GLY A CA 1
ATOM 3193 C C . GLY A 1 408 ? 15.673 -21.638 19.449 1.00 48.59 408 GLY A C 1
ATOM 3194 O O . GLY A 1 408 ? 15.258 -20.594 18.966 1.00 48.59 408 GLY A O 1
ATOM 3195 N N . SER A 1 409 ? 14.912 -22.741 19.478 1.00 57.59 409 SER A N 1
ATOM 3196 C CA . SER A 1 409 ? 13.588 -22.789 18.833 1.00 57.59 409 SER A CA 1
ATOM 3197 C C . SER A 1 409 ? 12.572 -21.845 19.514 1.00 57.59 409 SER A C 1
ATOM 3199 O O . SER A 1 409 ? 12.238 -22.059 20.689 1.00 57.59 409 SER A O 1
ATOM 3201 N N . PRO A 1 410 ? 11.994 -20.858 18.796 1.00 57.62 410 PRO A N 1
ATOM 3202 C CA . PRO A 1 410 ? 10.992 -19.936 19.349 1.00 57.62 410 PRO A CA 1
ATOM 3203 C C . PRO A 1 410 ? 9.729 -20.644 19.861 1.00 57.62 410 PRO A C 1
ATOM 3205 O O . PRO A 1 410 ? 9.160 -20.267 20.890 1.00 57.62 410 PRO A O 1
ATOM 3208 N N . ALA A 1 411 ? 9.332 -21.739 19.201 1.00 58.59 411 ALA A N 1
ATOM 3209 C CA . ALA A 1 411 ? 8.207 -22.575 19.617 1.00 58.59 411 ALA A CA 1
ATOM 3210 C C . ALA A 1 411 ? 8.426 -23.187 21.011 1.00 58.59 411 ALA A C 1
ATOM 3212 O O . ALA A 1 411 ? 7.476 -23.382 21.775 1.00 58.59 411 ALA A O 1
ATOM 3213 N N . PHE A 1 412 ? 9.680 -23.466 21.370 1.00 64.88 412 PHE A N 1
ATOM 3214 C CA . PHE A 1 412 ? 10.033 -23.993 22.681 1.00 64.88 412 PHE A CA 1
ATOM 3215 C C . PHE A 1 412 ? 10.027 -22.891 23.747 1.00 64.88 412 PHE A C 1
ATOM 3217 O O . PHE A 1 412 ? 9.462 -23.087 24.823 1.00 64.88 412 PHE A O 1
ATOM 3224 N N . SER A 1 413 ? 10.547 -21.703 23.429 1.00 63.88 413 SER A N 1
ATOM 3225 C CA . SER A 1 413 ? 10.519 -20.536 24.321 1.00 63.88 413 SER A CA 1
ATOM 3226 C C . SER A 1 413 ? 9.088 -20.121 24.691 1.00 63.88 413 SER A C 1
ATOM 3228 O O . SER A 1 413 ? 8.802 -19.867 25.863 1.00 63.88 413 SER A O 1
ATOM 3230 N N . PHE A 1 414 ? 8.147 -20.169 23.742 1.00 63.59 414 PHE A N 1
ATOM 3231 C CA . PHE A 1 414 ? 6.732 -19.903 24.022 1.00 63.59 414 PHE A CA 1
ATOM 3232 C C . PHE A 1 414 ? 6.114 -20.935 24.983 1.00 63.59 414 PHE A C 1
ATOM 3234 O O . PHE A 1 414 ? 5.401 -20.576 25.927 1.00 63.59 414 PHE A O 1
ATOM 3241 N N . ARG A 1 415 ? 6.425 -22.228 24.795 1.00 67.00 415 ARG A N 1
ATOM 3242 C CA . ARG A 1 415 ? 5.980 -23.310 25.695 1.00 67.00 415 ARG A CA 1
ATOM 3243 C C . ARG A 1 415 ? 6.551 -23.150 27.104 1.00 67.00 415 ARG A C 1
ATOM 3245 O O . ARG A 1 415 ? 5.827 -23.384 28.071 1.00 67.00 415 ARG A O 1
ATOM 3252 N N . LEU A 1 416 ? 7.796 -22.690 27.234 1.00 63.47 416 LEU A N 1
ATOM 3253 C CA . LEU A 1 416 ? 8.401 -22.360 28.529 1.00 63.47 416 LEU A CA 1
ATOM 3254 C C . LEU A 1 416 ? 7.711 -21.165 29.193 1.00 63.47 416 LEU A C 1
ATOM 3256 O O . LEU A 1 416 ? 7.369 -21.240 30.371 1.00 63.47 416 LEU A O 1
ATOM 3260 N N . GLY A 1 417 ? 7.404 -20.105 28.441 1.00 66.62 417 GLY A N 1
ATOM 3261 C CA . GLY A 1 417 ? 6.610 -18.979 28.945 1.00 66.62 417 GLY A CA 1
ATOM 3262 C C . GLY A 1 417 ? 5.199 -19.392 29.386 1.00 66.62 417 GLY A C 1
ATOM 3263 O O . GLY A 1 417 ? 4.647 -18.858 30.350 1.00 66.62 417 GLY A O 1
ATOM 3264 N N . HIS A 1 418 ? 4.590 -20.375 28.723 1.00 63.94 418 HIS A N 1
ATOM 3265 C CA . HIS A 1 418 ? 3.313 -20.949 29.151 1.00 63.94 418 HIS A CA 1
ATOM 3266 C C . HIS A 1 418 ? 3.448 -21.794 30.431 1.00 63.94 418 HIS A C 1
ATOM 3268 O O . HIS A 1 418 ? 2.683 -21.613 31.380 1.00 63.94 418 HIS A O 1
ATOM 3274 N N . ALA A 1 419 ? 4.455 -22.666 30.506 1.00 62.34 419 ALA A N 1
ATOM 3275 C CA . ALA A 1 419 ? 4.728 -23.473 31.692 1.00 62.34 419 ALA A CA 1
ATOM 3276 C C . ALA A 1 419 ? 5.036 -22.601 32.925 1.00 62.34 419 ALA A C 1
ATOM 3278 O O . ALA A 1 419 ? 4.482 -22.836 34.002 1.00 62.34 419 ALA A O 1
ATOM 3279 N N . ALA A 1 420 ? 5.823 -21.535 32.762 1.00 70.00 420 ALA A N 1
ATOM 3280 C CA . ALA A 1 420 ? 6.108 -20.562 33.815 1.00 70.00 420 ALA A CA 1
ATOM 3281 C C . ALA A 1 420 ? 4.826 -19.891 34.347 1.00 70.00 420 ALA A C 1
ATOM 3283 O O . ALA A 1 420 ? 4.626 -19.775 35.563 1.00 70.00 420 ALA A O 1
ATOM 3284 N N . ARG A 1 421 ? 3.895 -19.534 33.451 1.00 71.44 421 ARG A N 1
ATOM 3285 C CA . ARG A 1 421 ? 2.576 -18.990 33.816 1.00 71.44 421 ARG A CA 1
ATOM 3286 C C . ARG A 1 421 ? 1.731 -19.980 34.620 1.00 71.44 421 ARG A C 1
ATOM 3288 O O . ARG A 1 421 ? 1.099 -19.567 35.600 1.00 71.44 421 ARG A O 1
ATOM 3295 N N . LEU A 1 422 ? 1.740 -21.262 34.249 1.00 69.25 422 LEU A N 1
ATOM 3296 C CA . LEU A 1 422 ? 1.023 -22.321 34.969 1.00 69.25 422 LEU A CA 1
ATOM 3297 C C . LEU A 1 422 ? 1.575 -22.519 36.388 1.00 69.25 422 LEU A C 1
ATOM 3299 O O . LEU A 1 422 ? 0.801 -22.546 37.349 1.00 69.25 422 LEU A O 1
ATOM 3303 N N . VAL A 1 423 ? 2.903 -22.554 36.540 1.00 66.75 423 VAL A N 1
ATOM 3304 C CA . VAL A 1 423 ? 3.577 -22.673 37.846 1.00 66.75 423 VAL A CA 1
ATOM 3305 C C . VAL A 1 423 ? 3.223 -21.493 38.758 1.00 66.75 423 VAL A C 1
ATOM 3307 O O . VAL A 1 423 ? 2.816 -21.687 39.907 1.00 66.75 423 VAL A O 1
ATOM 3310 N N . LEU A 1 424 ? 3.265 -20.262 38.238 1.00 71.81 424 LEU A N 1
ATOM 3311 C CA . LEU A 1 424 ? 2.864 -19.062 38.988 1.00 71.81 424 LEU A CA 1
ATOM 3312 C C . LEU A 1 424 ? 1.364 -19.012 39.298 1.00 71.81 424 LEU A C 1
ATOM 3314 O O . LEU A 1 424 ? 0.936 -18.344 40.244 1.00 71.81 424 LEU A O 1
ATOM 3318 N N . GLY A 1 425 ? 0.548 -19.698 38.497 1.00 71.56 425 GLY A N 1
ATOM 3319 C CA . GLY A 1 425 ? -0.900 -19.771 38.640 1.00 71.56 425 GLY A CA 1
ATOM 3320 C C . GLY A 1 425 ? -1.381 -20.603 39.829 1.00 71.56 425 GLY A C 1
ATOM 3321 O O . GLY A 1 425 ? -2.467 -20.314 40.326 1.00 71.56 425 GLY A O 1
ATOM 3322 N N . ARG A 1 426 ? -0.601 -21.589 40.309 1.00 49.72 426 ARG A N 1
ATOM 3323 C CA . ARG A 1 426 ? -1.052 -22.642 41.255 1.00 49.72 426 ARG A CA 1
ATOM 3324 C C . ARG A 1 426 ? -2.384 -23.310 40.851 1.00 49.72 426 ARG A C 1
ATOM 3326 O O . ARG A 1 426 ? -3.077 -23.868 41.697 1.00 49.72 426 ARG A O 1
ATOM 3333 N N . ARG A 1 427 ? -2.760 -23.292 39.569 1.00 45.22 427 ARG A N 1
ATOM 3334 C CA . ARG A 1 427 ? -3.898 -24.084 39.089 1.00 45.22 427 ARG A CA 1
ATOM 3335 C C . ARG A 1 427 ? -3.394 -25.489 38.780 1.00 45.22 427 ARG A C 1
ATOM 3337 O O . ARG A 1 427 ? -2.502 -25.651 37.954 1.00 45.22 427 ARG A O 1
ATOM 3344 N N . ARG A 1 428 ? -3.962 -26.506 39.437 1.00 36.09 428 ARG A N 1
ATOM 3345 C CA . ARG A 1 428 ? -3.910 -27.870 38.894 1.00 36.09 428 ARG A CA 1
ATOM 3346 C C . ARG A 1 428 ? -4.593 -27.822 37.519 1.00 36.09 428 ARG A C 1
ATOM 3348 O O . ARG A 1 428 ? -5.687 -27.258 37.451 1.00 36.09 428 ARG A O 1
ATOM 3355 N N . PRO A 1 429 ? -3.986 -28.356 36.447 1.00 37.97 429 PRO A N 1
ATOM 3356 C CA . PRO A 1 429 ? -4.651 -28.392 35.152 1.00 37.97 429 PRO A CA 1
ATOM 3357 C C . PRO A 1 429 ? -5.950 -29.212 35.267 1.00 37.97 429 PRO A C 1
ATOM 3359 O O . PRO A 1 429 ? -5.971 -30.209 36.006 1.00 37.97 429 PRO A O 1
ATOM 3362 N N . PRO A 1 430 ? -7.040 -28.799 34.597 1.00 36.56 430 PRO A N 1
ATOM 3363 C CA . PRO A 1 430 ? -8.286 -29.554 34.576 1.00 36.56 430 PRO A CA 1
ATOM 3364 C C . PRO A 1 430 ? -8.056 -30.944 33.966 1.00 36.56 430 PRO A C 1
ATOM 3366 O O . PRO A 1 430 ? -7.245 -31.121 33.058 1.00 36.56 430 PRO A O 1
ATOM 3369 N N . ALA A 1 431 ? -8.776 -31.952 34.465 1.00 37.72 431 ALA A N 1
ATOM 3370 C CA . ALA A 1 431 ? -8.549 -33.365 34.142 1.00 37.72 431 ALA A CA 1
ATOM 3371 C C . ALA A 1 431 ? -8.593 -33.700 32.633 1.00 37.72 431 ALA A C 1
ATOM 3373 O O . ALA A 1 431 ? -7.983 -34.683 32.220 1.00 37.72 431 ALA A O 1
ATOM 3374 N N . ARG A 1 432 ? -9.243 -32.869 31.805 1.00 36.81 432 ARG A N 1
ATOM 3375 C CA . ARG A 1 432 ? -9.327 -33.044 30.344 1.00 36.81 432 ARG A CA 1
ATOM 3376 C C . ARG A 1 432 ? -8.022 -32.754 29.585 1.00 36.81 432 ARG A C 1
ATOM 3378 O O . ARG A 1 432 ? -7.833 -33.323 28.520 1.00 36.81 432 ARG A O 1
ATOM 3385 N N . GLU A 1 433 ? -7.078 -31.990 30.140 1.00 40.41 433 GLU A N 1
ATOM 3386 C CA . GLU A 1 433 ? -5.753 -31.777 29.516 1.00 40.41 433 GLU A CA 1
ATOM 3387 C C . GLU A 1 433 ? -4.756 -32.918 29.789 1.00 40.41 433 GLU A C 1
ATOM 3389 O O . GLU A 1 433 ? -3.666 -32.946 29.223 1.00 40.41 433 GLU A O 1
ATOM 3394 N N . ARG A 1 434 ? -5.115 -33.910 30.620 1.00 38.97 434 ARG A N 1
ATOM 3395 C CA . ARG A 1 434 ? -4.258 -35.087 30.854 1.00 3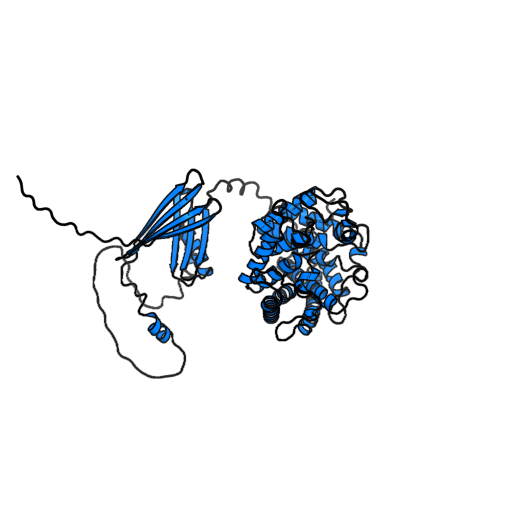8.97 434 ARG A CA 1
ATOM 3396 C C . ARG A 1 434 ? -4.256 -36.084 29.693 1.00 38.97 434 ARG A C 1
ATOM 3398 O O . ARG A 1 434 ? -3.355 -36.913 29.635 1.00 38.97 434 ARG A O 1
ATOM 3405 N N . ALA A 1 435 ? -5.238 -36.020 28.795 1.00 35.69 435 ALA A N 1
ATOM 3406 C CA . ALA A 1 435 ? -5.449 -37.048 27.776 1.00 35.69 435 ALA A CA 1
ATOM 3407 C C . ALA A 1 435 ? -4.849 -36.719 26.393 1.00 35.69 435 ALA A C 1
ATOM 3409 O O . ALA A 1 435 ? -4.736 -37.619 25.572 1.00 35.69 435 ALA A O 1
ATOM 3410 N N . GLY A 1 436 ? -4.437 -35.472 26.127 1.00 34.44 436 GLY A N 1
ATOM 3411 C CA . GLY A 1 436 ? -4.050 -35.050 24.769 1.00 34.44 436 GLY A CA 1
ATOM 3412 C C . GLY A 1 436 ? -2.550 -34.995 24.467 1.00 34.44 436 GLY A C 1
ATOM 3413 O O . GLY A 1 436 ? -2.166 -35.108 23.310 1.00 34.44 436 GLY A O 1
ATOM 3414 N N . THR A 1 437 ? -1.686 -34.832 25.476 1.00 35.28 437 THR A N 1
ATOM 3415 C CA . THR A 1 437 ? -0.280 -34.431 25.228 1.00 35.28 437 THR A CA 1
ATOM 3416 C C . THR A 1 437 ? 0.768 -35.395 25.791 1.00 35.28 437 THR A C 1
ATOM 3418 O O . THR A 1 437 ? 1.958 -35.185 25.591 1.00 35.28 437 THR A O 1
ATOM 3421 N N . VAL A 1 438 ? 0.353 -36.458 26.490 1.00 30.50 438 VAL A N 1
ATOM 3422 C CA . VAL A 1 438 ? 1.269 -37.422 27.147 1.00 30.50 438 VAL A CA 1
ATOM 3423 C C . VAL A 1 438 ? 1.069 -38.864 26.643 1.00 30.50 438 VAL A C 1
ATOM 3425 O O . VAL A 1 438 ? 1.812 -39.767 27.014 1.00 30.50 438 VAL A O 1
ATOM 3428 N N . ALA A 1 439 ? 0.107 -39.107 25.748 1.00 27.44 439 ALA A N 1
ATOM 3429 C CA . ALA A 1 439 ? -0.245 -40.462 25.315 1.00 27.44 439 ALA A CA 1
ATOM 3430 C C . ALA A 1 439 ? 0.658 -41.061 24.212 1.00 27.44 439 ALA A C 1
ATOM 3432 O O . ALA A 1 439 ? 0.551 -42.253 23.947 1.00 27.44 439 ALA A O 1
ATOM 3433 N N . SER A 1 440 ? 1.583 -40.307 23.606 1.00 29.94 440 SER A N 1
ATOM 3434 C CA . SER A 1 440 ? 2.458 -40.833 22.539 1.00 29.94 440 SER A CA 1
ATOM 3435 C C . SER A 1 440 ? 3.839 -41.315 23.009 1.00 29.94 440 SER A C 1
ATOM 3437 O O . SER A 1 440 ? 4.722 -41.503 22.180 1.00 29.94 440 SER A O 1
ATOM 3439 N N . LEU A 1 441 ? 4.063 -41.518 24.315 1.00 30.05 441 LEU A N 1
ATOM 3440 C CA . LEU A 1 441 ? 5.394 -41.881 24.838 1.00 30.05 441 LEU A CA 1
ATOM 3441 C C . LEU A 1 441 ? 5.407 -42.921 25.972 1.00 30.05 441 LEU A C 1
ATOM 3443 O O . LEU A 1 441 ? 6.375 -43.000 26.723 1.00 30.05 441 LEU A O 1
ATOM 3447 N N . ALA A 1 442 ? 4.377 -43.764 26.102 1.00 26.61 442 ALA A N 1
ATOM 3448 C CA . ALA A 1 442 ? 4.438 -44.871 27.060 1.00 26.61 442 ALA A CA 1
ATOM 3449 C C . ALA A 1 442 ? 3.659 -46.114 26.607 1.00 26.61 442 ALA A C 1
ATOM 3451 O O . ALA A 1 442 ? 2.462 -46.245 26.859 1.00 26.61 442 ALA A O 1
ATOM 3452 N N . HIS A 1 443 ? 4.370 -47.089 26.033 1.00 27.05 443 HIS A N 1
ATOM 3453 C CA . HIS A 1 443 ? 3.920 -48.479 26.008 1.00 27.05 443 HIS A CA 1
ATOM 3454 C C . HIS A 1 443 ? 4.946 -49.380 26.725 1.00 27.05 443 HIS A C 1
ATOM 3456 O O . HIS A 1 443 ? 6.105 -49.424 26.331 1.00 27.05 443 HIS A O 1
ATOM 3462 N N . ARG A 1 444 ? 4.463 -50.090 27.770 1.00 28.33 444 ARG A N 1
ATOM 3463 C CA . ARG A 1 444 ? 5.101 -51.115 28.649 1.00 28.33 444 ARG A CA 1
ATOM 3464 C C . ARG A 1 444 ? 6.257 -50.599 29.541 1.00 28.33 444 ARG A C 1
ATOM 3466 O O . ARG A 1 444 ? 7.284 -50.188 29.041 1.00 28.33 444 ARG A O 1
ATOM 3473 N N . ARG A 1 445 ? 6.209 -50.618 30.883 1.00 28.56 445 ARG A N 1
ATOM 3474 C CA . ARG A 1 445 ? 5.738 -51.635 31.851 1.00 28.56 445 ARG A CA 1
ATOM 3475 C C . ARG A 1 445 ? 5.095 -50.998 33.103 1.00 28.56 445 ARG A C 1
ATOM 3477 O O . ARG A 1 445 ? 5.291 -49.828 33.405 1.00 28.56 445 ARG A O 1
ATOM 3484 N N . ARG A 1 446 ? 4.289 -51.811 33.795 1.00 29.59 446 ARG A N 1
ATOM 3485 C CA . ARG A 1 446 ? 3.430 -51.504 34.953 1.00 29.59 446 ARG A CA 1
ATOM 3486 C C . ARG A 1 446 ? 4.186 -51.353 36.291 1.00 29.59 446 ARG A C 1
ATOM 3488 O O . ARG A 1 446 ? 5.151 -52.067 36.508 1.00 29.59 446 ARG A O 1
ATOM 3495 N N . ARG A 1 447 ? 3.568 -50.528 37.162 1.00 29.84 447 ARG A N 1
ATOM 3496 C CA . ARG A 1 447 ? 3.484 -50.528 38.648 1.00 29.84 447 ARG A CA 1
ATOM 3497 C C . ARG A 1 447 ? 4.792 -50.491 39.461 1.00 29.84 447 ARG A C 1
ATOM 3499 O O . ARG A 1 447 ? 5.476 -51.491 39.568 1.00 29.84 447 ARG A O 1
ATOM 3506 N N . ASP A 1 448 ? 5.091 -49.340 40.075 1.00 25.73 448 ASP A N 1
ATOM 3507 C CA . ASP A 1 448 ? 4.766 -49.038 41.484 1.00 25.73 448 ASP A CA 1
ATOM 3508 C C . ASP A 1 448 ? 5.029 -47.549 41.813 1.00 25.73 448 ASP A C 1
ATOM 3510 O O . ASP A 1 448 ? 5.950 -46.925 41.292 1.00 25.73 448 ASP A O 1
ATOM 3514 N N . ARG A 1 449 ? 4.177 -46.943 42.653 1.00 30.11 449 ARG A N 1
ATOM 3515 C CA . ARG A 1 449 ? 4.471 -45.697 43.402 1.00 30.11 449 ARG A CA 1
ATOM 3516 C C . ARG A 1 449 ? 5.066 -46.130 44.749 1.00 30.11 449 ARG A C 1
ATOM 3518 O O . ARG A 1 449 ? 4.512 -47.081 45.298 1.00 30.11 449 ARG A O 1
ATOM 3525 N N . PRO A 1 450 ? 6.065 -45.439 45.347 1.00 31.59 450 PRO A N 1
ATOM 3526 C CA . PRO A 1 450 ? 5.738 -44.365 46.304 1.00 31.59 450 PRO A CA 1
ATOM 3527 C C . PRO A 1 450 ? 6.836 -43.280 46.528 1.00 31.59 450 PRO A C 1
ATOM 3529 O O . PRO A 1 450 ? 7.761 -43.106 45.746 1.00 31.59 450 PRO A O 1
ATOM 3532 N N . ARG A 1 451 ? 6.606 -42.496 47.593 1.00 26.11 451 ARG A N 1
ATOM 3533 C CA . ARG A 1 451 ? 7.224 -41.269 48.136 1.00 26.11 451 ARG A CA 1
ATOM 3534 C C . ARG A 1 451 ? 8.756 -41.252 48.350 1.00 26.11 451 ARG A C 1
ATOM 3536 O O . ARG A 1 451 ? 9.418 -42.272 48.441 1.00 26.11 451 ARG A O 1
ATOM 3543 N N . ILE A 1 452 ? 9.235 -40.015 48.526 1.00 27.03 452 ILE A N 1
ATOM 3544 C CA . ILE A 1 452 ? 10.557 -39.515 48.954 1.00 27.03 452 ILE A CA 1
ATOM 3545 C C . ILE A 1 452 ? 11.240 -40.365 50.051 1.00 27.03 452 ILE A C 1
ATOM 3547 O O . ILE A 1 452 ? 10.686 -40.494 51.138 1.00 27.03 452 ILE A O 1
ATOM 3551 N N . SER A 1 453 ? 12.471 -40.843 49.798 1.00 27.67 453 SER A N 1
ATOM 3552 C CA . SER A 1 453 ? 13.706 -40.699 50.622 1.00 27.67 453 SER A CA 1
ATOM 3553 C C . SER A 1 453 ? 14.782 -41.758 50.263 1.00 27.67 453 SER A C 1
ATOM 3555 O O . SER A 1 453 ? 14.449 -42.883 49.926 1.00 27.67 453 SER A O 1
ATOM 3557 N N . GLY A 1 454 ? 16.071 -41.383 50.348 1.00 22.23 454 GLY A N 1
ATOM 3558 C CA . GLY A 1 454 ? 17.194 -42.256 50.765 1.00 22.23 454 GLY A CA 1
ATOM 3559 C C . GLY A 1 454 ? 17.799 -43.341 49.837 1.00 22.23 454 GLY A C 1
ATOM 3560 O O . GLY A 1 454 ? 17.271 -44.433 49.731 1.00 22.23 454 GLY A O 1
ATOM 3561 N N . ARG A 1 455 ? 19.025 -43.067 49.343 1.00 24.08 455 ARG A N 1
ATOM 3562 C CA . ARG A 1 455 ? 20.193 -43.957 49.046 1.00 24.08 455 ARG A CA 1
ATOM 3563 C C . ARG A 1 455 ? 20.090 -45.221 48.140 1.00 24.08 455 ARG A C 1
ATOM 3565 O O . ARG A 1 455 ? 19.560 -46.248 48.518 1.00 24.08 455 ARG A O 1
ATOM 3572 N N . ALA A 1 456 ? 20.889 -45.149 47.059 1.00 23.80 456 ALA A N 1
ATOM 3573 C CA . ALA A 1 456 ? 21.859 -46.120 46.495 1.00 23.80 456 ALA A CA 1
ATOM 3574 C C . ALA A 1 456 ? 21.459 -47.572 46.122 1.00 23.80 456 ALA A C 1
ATOM 3576 O O . ALA A 1 456 ? 21.232 -48.393 47.000 1.00 23.80 456 ALA A O 1
ATOM 3577 N N . ARG A 1 457 ? 21.670 -47.956 44.844 1.00 24.25 457 ARG A N 1
ATOM 3578 C CA . ARG A 1 457 ? 22.745 -48.877 44.366 1.00 24.25 457 ARG A CA 1
ATOM 3579 C C . ARG A 1 457 ? 22.647 -49.158 42.849 1.00 24.25 457 ARG A C 1
ATOM 3581 O O . ARG A 1 457 ? 21.589 -49.038 42.247 1.00 24.25 457 ARG A O 1
ATOM 3588 N N . ARG A 1 458 ? 23.807 -49.475 42.254 1.00 25.11 458 ARG A N 1
ATOM 3589 C CA . ARG A 1 458 ? 24.083 -49.784 40.832 1.00 25.11 458 ARG A CA 1
ATOM 3590 C C . ARG A 1 458 ? 23.577 -51.175 40.418 1.00 25.11 458 ARG A C 1
ATOM 3592 O O . ARG A 1 458 ? 23.655 -52.087 41.230 1.00 25.11 458 ARG A O 1
ATOM 3599 N N . ALA A 1 459 ? 23.295 -51.361 39.126 1.00 22.64 459 ALA A N 1
ATOM 3600 C CA . ALA A 1 459 ? 23.637 -52.578 38.377 1.00 22.64 459 ALA A CA 1
ATOM 3601 C C . ALA A 1 459 ? 23.655 -52.269 36.868 1.00 22.64 459 ALA A C 1
ATOM 3603 O O . ALA A 1 459 ? 22.774 -51.572 36.370 1.00 22.64 459 ALA A O 1
ATOM 3604 N N . GLY A 1 460 ? 24.677 -52.747 36.158 1.00 21.11 460 GLY A N 1
ATOM 3605 C CA . GLY A 1 460 ? 24.801 -52.656 34.703 1.00 21.11 460 GLY A CA 1
ATOM 3606 C C . GLY A 1 460 ? 24.874 -54.044 34.074 1.00 21.11 460 GLY A C 1
ATOM 3607 O O . GLY A 1 460 ? 25.210 -55.003 34.761 1.00 21.11 460 GLY A O 1
ATOM 3608 N N . ALA A 1 461 ? 24.603 -54.135 32.772 1.00 20.47 461 ALA A N 1
ATOM 3609 C CA . ALA A 1 461 ? 25.039 -55.234 31.912 1.00 20.47 461 ALA A CA 1
ATOM 3610 C C . ALA A 1 461 ? 25.025 -54.783 30.439 1.00 20.47 461 ALA A C 1
ATOM 3612 O O . ALA A 1 461 ? 24.232 -53.932 30.038 1.00 20.47 461 ALA A O 1
ATOM 3613 N N . ARG A 1 462 ? 25.959 -55.338 29.668 1.00 21.17 462 ARG A N 1
ATOM 3614 C CA . ARG A 1 462 ? 26.348 -55.047 28.273 1.00 21.17 462 ARG A CA 1
ATOM 3615 C C . ARG A 1 462 ? 26.425 -56.424 27.532 1.00 21.17 462 ARG A C 1
ATOM 3617 O O . ARG A 1 462 ? 26.159 -57.429 28.182 1.00 21.17 462 ARG A O 1
ATOM 3624 N N . PRO A 1 463 ? 26.833 -56.531 26.251 1.00 41.06 463 PRO A N 1
ATOM 3625 C CA . PRO A 1 463 ? 26.002 -56.616 25.034 1.00 41.06 463 PRO A CA 1
ATOM 3626 C C . PRO A 1 463 ? 26.167 -57.939 24.224 1.00 41.06 463 PRO A C 1
ATOM 3628 O O . PRO A 1 463 ? 27.040 -58.734 24.547 1.00 41.06 463 PRO A O 1
ATOM 3631 N N . ALA A 1 464 ? 25.432 -58.117 23.107 1.00 23.94 464 ALA A N 1
ATOM 3632 C CA . ALA A 1 464 ? 25.842 -58.926 21.931 1.00 23.94 464 ALA A CA 1
ATOM 3633 C C . ALA A 1 464 ? 24.954 -58.639 20.682 1.00 23.94 464 ALA A C 1
ATOM 3635 O O . ALA A 1 464 ? 23.740 -58.523 20.822 1.00 23.94 464 ALA A O 1
ATOM 3636 N N . GLY A 1 465 ? 25.559 -58.484 19.487 1.00 22.56 465 GLY A N 1
ATOM 3637 C CA . GLY A 1 465 ? 24.908 -58.313 18.155 1.00 22.56 465 GLY A CA 1
ATOM 3638 C C . GLY A 1 465 ? 24.867 -59.629 17.345 1.00 22.56 465 GLY A C 1
ATOM 3639 O O . GLY A 1 465 ? 24.808 -60.669 17.993 1.00 22.56 465 GLY A O 1
ATOM 3640 N N . PRO A 1 466 ? 25.045 -59.668 15.994 1.00 37.53 466 PRO A N 1
ATOM 3641 C CA . PRO A 1 466 ? 24.839 -58.665 14.919 1.00 37.53 466 PRO A CA 1
ATOM 3642 C C . PRO A 1 466 ? 24.120 -59.220 13.633 1.00 37.53 466 PRO A C 1
ATOM 3644 O O . PRO A 1 466 ? 23.966 -60.427 13.485 1.00 37.53 466 PRO A O 1
ATOM 3647 N N . GLY A 1 467 ? 23.768 -58.366 12.642 1.00 24.17 467 GLY A N 1
ATOM 3648 C CA . GLY A 1 467 ? 23.457 -58.813 11.255 1.00 24.17 467 GLY A CA 1
ATOM 3649 C C . GLY A 1 467 ? 22.777 -57.822 10.268 1.00 24.17 467 GLY A C 1
ATOM 3650 O O . GLY A 1 467 ? 21.561 -57.720 10.282 1.00 24.17 467 GLY A O 1
ATOM 3651 N N . ARG A 1 468 ? 23.603 -57.138 9.435 1.00 24.97 468 ARG A N 1
ATOM 3652 C CA . ARG A 1 468 ? 23.521 -56.623 8.013 1.00 24.97 468 ARG A CA 1
ATOM 3653 C C . ARG A 1 468 ? 22.166 -56.285 7.316 1.00 24.97 468 ARG A C 1
ATOM 3655 O O . ARG A 1 468 ? 21.224 -57.038 7.460 1.00 24.97 468 ARG A O 1
ATOM 3662 N N . LEU A 1 469 ? 22.003 -55.329 6.373 1.00 22.83 469 LEU A N 1
ATOM 3663 C CA . LEU A 1 469 ? 22.693 -54.111 5.866 1.00 22.83 469 LEU A CA 1
ATOM 3664 C C . LEU A 1 469 ? 21.765 -53.471 4.785 1.00 22.83 469 LEU A C 1
ATOM 3666 O O . LEU A 1 469 ? 21.384 -54.182 3.864 1.00 22.83 469 LEU A O 1
ATOM 3670 N N . ALA A 1 470 ? 21.421 -52.175 4.852 1.00 23.09 470 ALA A N 1
ATOM 3671 C CA . ALA A 1 470 ? 20.997 -51.346 3.700 1.00 23.09 470 ALA A CA 1
ATOM 3672 C C . ALA A 1 470 ? 21.029 -49.852 4.084 1.00 23.09 470 ALA A C 1
ATOM 3674 O O . ALA A 1 470 ? 20.602 -49.468 5.172 1.00 23.09 470 ALA A O 1
ATOM 3675 N N . ALA A 1 471 ? 21.605 -49.021 3.218 1.00 38.34 471 ALA A N 1
ATOM 3676 C CA . ALA A 1 471 ? 22.056 -47.663 3.509 1.00 38.34 471 ALA A CA 1
ATOM 3677 C C . ALA A 1 471 ? 20.939 -46.687 3.933 1.00 38.34 471 ALA A C 1
ATOM 3679 O O . ALA A 1 471 ? 20.018 -46.416 3.168 1.00 38.34 471 ALA A O 1
ATOM 3680 N N . LYS A 1 472 ? 21.091 -46.106 5.131 1.00 25.91 472 LYS A N 1
ATOM 3681 C CA . LYS A 1 472 ? 20.536 -44.823 5.604 1.00 25.91 472 LYS A CA 1
ATOM 3682 C C . LYS A 1 472 ? 21.396 -44.361 6.786 1.00 25.91 472 LYS A C 1
ATOM 3684 O O . LYS A 1 472 ? 21.772 -45.175 7.629 1.00 25.91 472 LYS A O 1
ATOM 3689 N N . ILE A 1 473 ? 21.732 -43.075 6.860 1.00 25.75 473 ILE A N 1
ATOM 3690 C CA . ILE A 1 473 ? 22.434 -42.508 8.022 1.00 25.75 473 ILE A CA 1
ATOM 3691 C C . ILE A 1 473 ? 21.491 -42.613 9.230 1.00 25.75 473 ILE A C 1
ATOM 3693 O O . ILE A 1 473 ? 20.509 -41.887 9.327 1.00 25.75 473 ILE A O 1
ATOM 3697 N N . THR A 1 474 ? 21.755 -43.559 10.129 1.00 34.34 474 THR A N 1
ATOM 3698 C CA . THR A 1 474 ? 20.982 -43.754 11.366 1.00 34.34 474 THR A CA 1
ATOM 3699 C C . THR A 1 474 ? 21.498 -42.862 12.495 1.00 34.34 474 THR A C 1
ATOM 3701 O O . THR A 1 474 ? 22.691 -42.578 12.552 1.00 34.34 474 THR A O 1
ATOM 3704 N N . GLU A 1 475 ? 20.639 -42.536 13.462 1.00 30.38 475 GLU A N 1
ATOM 3705 C CA . GLU A 1 475 ? 20.912 -41.802 14.717 1.00 30.38 475 GLU A CA 1
ATOM 3706 C C . GLU A 1 475 ? 22.188 -42.266 15.466 1.00 30.38 475 GLU A C 1
ATOM 3708 O O . GLU A 1 475 ? 22.905 -41.475 16.079 1.00 30.38 475 GLU A O 1
ATOM 3713 N N . HIS A 1 476 ? 22.571 -43.536 15.311 1.00 34.06 476 HIS A N 1
ATOM 3714 C CA . HIS A 1 476 ? 23.822 -44.102 15.826 1.00 34.06 476 HIS A CA 1
ATOM 3715 C C . HIS A 1 476 ? 25.104 -43.456 15.227 1.00 34.06 476 HIS A C 1
ATOM 3717 O O . HIS A 1 476 ? 26.152 -43.432 15.881 1.00 34.06 476 HIS A O 1
ATOM 3723 N N . HIS A 1 477 ? 25.060 -42.915 14.003 1.00 32.38 477 HIS A N 1
ATOM 3724 C CA . HIS A 1 477 ? 26.181 -42.187 13.386 1.00 32.38 477 HIS A CA 1
ATOM 3725 C C . HIS A 1 477 ? 26.341 -40.771 13.958 1.00 32.38 477 HIS A C 1
ATOM 3727 O O . HIS A 1 477 ? 27.470 -40.337 14.175 1.00 32.38 477 HIS A O 1
ATOM 3733 N N . LEU A 1 478 ? 25.236 -40.105 14.309 1.00 28.56 478 LEU A N 1
ATOM 3734 C CA . LEU A 1 478 ? 25.255 -38.828 15.036 1.00 28.56 478 LEU A CA 1
ATOM 3735 C C . LEU A 1 478 ? 25.778 -39.005 16.473 1.00 28.56 478 LEU A C 1
ATOM 3737 O O . LEU A 1 478 ? 26.491 -38.146 16.990 1.00 28.56 478 LEU A O 1
ATOM 3741 N N . GLY A 1 479 ? 25.529 -40.167 17.085 1.00 33.03 479 GLY A N 1
ATOM 3742 C CA . GLY A 1 479 ? 26.033 -40.498 18.420 1.00 33.03 479 GLY A CA 1
ATOM 3743 C C . GLY A 1 479 ? 27.562 -40.585 18.526 1.00 33.03 479 GLY A C 1
ATOM 3744 O O . GLY A 1 479 ? 28.127 -40.165 19.533 1.00 33.03 479 GLY A O 1
ATOM 3745 N N . ARG A 1 480 ? 28.281 -41.066 17.503 1.00 31.36 480 ARG A N 1
ATOM 3746 C CA . ARG A 1 480 ? 29.746 -41.255 17.607 1.00 31.36 480 ARG A CA 1
ATOM 3747 C C . ARG A 1 480 ? 30.571 -39.972 17.486 1.00 31.36 480 ARG A C 1
ATOM 3749 O O . ARG A 1 480 ? 31.664 -39.928 18.039 1.00 31.36 480 ARG A O 1
ATOM 3756 N N . VAL A 1 481 ? 30.038 -38.922 16.864 1.00 31.50 481 VAL A N 1
ATOM 3757 C CA . VAL A 1 481 ? 30.715 -37.612 16.788 1.00 31.50 481 VAL A CA 1
ATOM 3758 C C . VAL A 1 481 ? 30.413 -36.749 18.024 1.00 31.50 481 VAL A C 1
ATOM 3760 O O . VAL A 1 481 ? 31.223 -35.911 18.411 1.00 31.50 481 VAL A O 1
ATOM 3763 N N . TRP A 1 482 ? 29.293 -36.996 18.715 1.00 33.59 482 TRP A N 1
ATOM 3764 C CA . TRP A 1 482 ? 28.797 -36.115 19.783 1.00 33.59 482 TRP A CA 1
ATOM 3765 C C . TRP A 1 482 ? 29.038 -36.616 21.222 1.00 33.59 482 TRP A C 1
ATOM 3767 O O . TRP A 1 482 ? 28.706 -35.929 22.188 1.00 33.59 482 TRP A O 1
ATOM 3777 N N . THR A 1 483 ? 29.643 -37.791 21.417 1.00 32.31 483 THR A N 1
ATOM 3778 C CA . THR A 1 483 ? 29.793 -38.372 22.768 1.00 32.31 483 THR A CA 1
ATOM 3779 C C . THR A 1 483 ? 30.904 -37.766 23.666 1.00 32.31 483 THR A C 1
ATOM 3781 O O . THR A 1 483 ? 30.769 -37.910 24.881 1.00 32.31 483 THR A O 1
ATOM 3784 N N . PRO A 1 484 ? 31.954 -37.029 23.222 1.00 31.53 484 PRO A N 1
ATOM 3785 C CA . PRO A 1 484 ? 32.986 -36.614 24.186 1.00 31.53 484 PRO A CA 1
ATOM 3786 C C . PRO A 1 484 ? 32.711 -35.355 25.025 1.00 31.53 484 PRO A C 1
ATOM 3788 O O . PRO A 1 484 ? 33.503 -35.095 25.927 1.00 31.53 484 PRO A O 1
ATOM 3791 N N . ARG A 1 485 ? 31.681 -34.529 24.761 1.00 33.81 485 ARG A N 1
ATOM 3792 C CA . ARG A 1 485 ? 31.605 -33.196 25.415 1.00 33.81 485 ARG A CA 1
ATOM 3793 C C . ARG A 1 485 ? 30.401 -32.874 26.284 1.00 33.81 485 ARG A C 1
ATOM 3795 O O . ARG A 1 485 ? 30.490 -31.899 27.020 1.00 33.81 485 ARG A O 1
ATOM 3802 N N . LEU A 1 486 ? 29.346 -33.681 26.307 1.00 38.84 486 LEU A N 1
ATOM 3803 C CA . LEU A 1 486 ? 28.247 -33.491 27.261 1.00 38.84 486 LEU A CA 1
ATOM 3804 C C . LEU A 1 486 ? 27.647 -34.840 27.675 1.00 38.84 486 LEU A C 1
ATOM 3806 O O . LEU A 1 486 ? 26.515 -35.165 27.332 1.00 38.84 486 LEU A O 1
ATOM 3810 N N . GLN A 1 487 ? 28.399 -35.628 28.447 1.00 35.59 487 GLN A N 1
ATOM 3811 C CA . GLN A 1 487 ? 27.744 -36.512 29.409 1.00 35.59 487 GLN A CA 1
ATOM 3812 C C . GLN A 1 487 ? 27.387 -35.680 30.648 1.00 35.59 487 GLN A C 1
ATOM 3814 O O . GLN A 1 487 ? 28.263 -34.995 31.181 1.00 35.59 487 GLN A O 1
ATOM 3819 N N . PRO A 1 488 ? 26.144 -35.732 31.155 1.00 45.81 488 PRO A N 1
ATOM 3820 C CA . PRO A 1 488 ? 25.841 -35.217 32.478 1.00 45.81 488 PRO A CA 1
ATOM 3821 C C . PRO A 1 488 ? 26.461 -36.176 33.502 1.00 45.81 488 PRO A C 1
ATOM 3823 O O . PRO A 1 488 ? 25.823 -37.116 33.964 1.00 45.81 488 PRO A O 1
ATOM 3826 N N . THR A 1 489 ? 27.733 -35.978 33.846 1.00 37.78 489 THR A N 1
ATOM 3827 C CA . THR A 1 489 ? 28.428 -36.777 34.870 1.00 37.78 489 THR A CA 1
ATOM 3828 C C . THR A 1 489 ? 28.220 -36.220 36.279 1.00 37.78 489 THR A C 1
ATOM 3830 O O . THR A 1 489 ? 29.121 -36.283 37.114 1.00 37.78 489 THR A O 1
ATOM 3833 N N . GLY A 1 490 ? 27.051 -35.651 36.578 1.00 56.47 490 GLY A N 1
ATOM 3834 C CA . GLY A 1 490 ? 26.799 -35.077 37.894 1.00 56.47 490 GLY A CA 1
ATOM 3835 C C . GLY A 1 490 ? 25.321 -34.894 38.228 1.00 56.47 490 GLY A C 1
ATOM 3836 O O . GLY A 1 490 ? 24.478 -34.931 37.331 1.00 56.47 490 GLY A O 1
ATOM 3837 N N . PRO A 1 491 ? 24.998 -34.726 39.524 1.00 59.41 491 PRO A N 1
ATOM 3838 C CA . PRO A 1 491 ? 23.668 -34.332 39.981 1.00 59.41 491 PRO A CA 1
ATOM 3839 C C . PRO A 1 491 ? 23.171 -33.065 39.272 1.00 59.41 491 PRO A C 1
ATOM 3841 O O . PRO A 1 491 ? 23.969 -32.249 38.803 1.00 59.41 491 PRO A O 1
ATOM 3844 N N . ALA A 1 492 ? 21.844 -32.908 39.215 1.00 56.47 492 ALA A N 1
ATOM 3845 C CA . ALA A 1 492 ? 21.208 -31.691 38.718 1.00 56.47 492 ALA A CA 1
ATOM 3846 C C . ALA A 1 492 ? 21.818 -30.454 39.407 1.00 56.47 492 ALA A C 1
ATOM 3848 O O . ALA A 1 492 ? 22.066 -30.512 40.613 1.00 56.47 492 ALA A O 1
ATOM 3849 N N . PRO A 1 493 ? 22.095 -29.365 38.667 1.00 69.31 493 PRO A N 1
ATOM 3850 C CA . PRO A 1 493 ? 22.674 -28.176 39.266 1.00 69.31 493 PRO A CA 1
ATOM 3851 C C . PRO A 1 493 ? 21.693 -27.525 40.242 1.00 69.31 493 PRO A C 1
ATOM 3853 O O . PRO A 1 493 ? 20.496 -27.440 39.962 1.00 69.31 493 PRO A O 1
ATOM 3856 N N . ASP A 1 494 ? 22.217 -27.006 41.348 1.00 70.19 494 ASP A N 1
ATOM 3857 C CA . ASP A 1 494 ? 21.456 -26.144 42.247 1.00 70.19 494 ASP A CA 1
ATOM 3858 C C . ASP A 1 494 ? 21.359 -24.748 41.629 1.00 70.19 494 ASP A C 1
ATOM 3860 O O . ASP A 1 494 ? 22.375 -24.129 41.299 1.00 70.19 494 ASP A O 1
ATOM 3864 N N . ILE A 1 495 ? 20.134 -24.250 41.460 1.00 68.50 495 ILE A N 1
ATOM 3865 C CA . ILE A 1 495 ? 19.875 -22.914 40.919 1.00 68.50 495 ILE A CA 1
ATOM 3866 C C . ILE A 1 495 ? 19.382 -22.015 42.047 1.00 68.50 495 ILE A C 1
ATOM 3868 O O . ILE A 1 495 ? 18.300 -22.230 42.594 1.00 68.50 495 ILE A O 1
ATOM 3872 N N . THR A 1 496 ? 20.147 -20.968 42.338 1.00 67.12 496 THR A N 1
ATOM 3873 C CA . THR A 1 496 ? 19.757 -19.911 43.275 1.00 67.12 496 THR A CA 1
ATOM 3874 C C . THR A 1 496 ? 19.497 -18.634 42.495 1.00 67.12 496 THR A C 1
ATOM 3876 O O . THR A 1 496 ? 20.349 -18.195 41.725 1.00 67.12 496 THR A O 1
ATOM 3879 N N . VAL A 1 497 ? 18.334 -18.022 42.706 1.00 69.81 497 VAL A N 1
ATOM 3880 C CA . VAL A 1 497 ? 17.996 -16.708 42.149 1.00 69.81 497 VAL A CA 1
ATOM 3881 C C . VAL A 1 497 ? 17.785 -15.748 43.306 1.00 69.81 497 VAL A C 1
ATOM 3883 O O . VAL A 1 497 ? 16.886 -15.952 44.119 1.00 69.81 497 VAL A O 1
ATOM 3886 N N . VAL A 1 498 ? 18.606 -14.705 43.370 1.00 72.12 498 VAL A N 1
ATOM 3887 C CA . VAL A 1 498 ? 18.406 -13.573 44.276 1.00 72.12 498 VAL A CA 1
ATOM 3888 C C . VAL A 1 498 ? 18.016 -12.389 43.417 1.00 72.12 498 VAL A C 1
ATOM 3890 O O . VAL A 1 498 ? 18.721 -12.071 42.464 1.00 72.12 498 VAL A O 1
ATOM 3893 N N . HIS A 1 499 ? 16.897 -11.744 43.724 1.00 78.69 499 HIS A N 1
ATOM 3894 C CA . HIS A 1 499 ? 16.491 -10.546 43.006 1.00 78.69 499 HIS A CA 1
ATOM 3895 C C . HIS A 1 499 ? 16.209 -9.397 43.961 1.00 78.69 499 HIS A C 1
ATOM 3897 O O . HIS A 1 499 ? 15.778 -9.605 45.093 1.00 78.69 499 HIS A O 1
ATOM 3903 N N . HIS A 1 500 ? 16.435 -8.186 43.475 1.00 71.12 500 HIS A N 1
ATOM 3904 C CA . HIS A 1 500 ? 16.050 -6.956 44.146 1.00 71.12 500 HIS A CA 1
ATOM 3905 C C . HIS A 1 500 ? 15.557 -5.948 43.112 1.00 71.12 500 HIS A C 1
ATOM 3907 O O . HIS A 1 500 ? 15.931 -5.993 41.939 1.00 71.12 500 HIS A O 1
ATOM 3913 N N . GLU A 1 501 ? 14.673 -5.067 43.555 1.00 72.31 501 GLU A N 1
ATOM 3914 C CA . GLU A 1 501 ? 14.167 -3.961 42.755 1.00 72.31 501 GLU A CA 1
ATOM 3915 C C . GLU A 1 501 ? 15.018 -2.722 43.033 1.00 72.31 501 GLU A C 1
ATOM 3917 O O . GLU A 1 501 ? 15.316 -2.405 44.187 1.00 72.31 501 GLU A O 1
ATOM 3922 N N . ILE A 1 502 ? 15.440 -2.032 41.978 1.00 81.44 502 ILE A N 1
ATOM 3923 C CA . ILE A 1 502 ? 16.134 -0.755 42.090 1.00 81.44 502 ILE A CA 1
ATOM 3924 C C . ILE A 1 502 ? 15.060 0.318 42.259 1.00 81.44 502 ILE A C 1
ATOM 3926 O O . ILE A 1 502 ? 14.451 0.746 41.281 1.00 81.44 502 ILE A O 1
ATOM 3930 N N . ALA A 1 503 ? 14.841 0.760 43.499 1.00 65.44 503 ALA A N 1
ATOM 3931 C CA . ALA A 1 503 ? 13.758 1.682 43.857 1.00 65.44 503 ALA A CA 1
ATOM 3932 C C . ALA A 1 503 ? 13.708 2.960 42.997 1.00 65.44 503 ALA A C 1
ATOM 3934 O O . ALA A 1 503 ? 12.628 3.448 42.689 1.00 65.44 503 ALA A O 1
ATOM 3935 N N . ALA A 1 504 ? 14.864 3.480 42.571 1.00 60.34 504 ALA A N 1
ATOM 3936 C CA . ALA A 1 504 ? 14.944 4.696 41.763 1.00 60.34 504 ALA A CA 1
ATOM 3937 C C . ALA A 1 504 ? 14.520 4.505 40.295 1.00 60.34 504 ALA A C 1
ATOM 3939 O O . ALA A 1 504 ? 14.078 5.460 39.665 1.00 60.34 504 ALA A O 1
ATOM 3940 N N . SER A 1 505 ? 14.667 3.300 39.735 1.00 72.62 505 SER A N 1
ATOM 3941 C CA . SER A 1 505 ? 14.408 3.045 38.311 1.00 72.62 505 SER A CA 1
ATOM 3942 C C . SER A 1 505 ? 13.280 2.056 38.052 1.00 72.62 505 SER A C 1
ATOM 3944 O O . SER A 1 505 ? 12.899 1.896 36.902 1.00 72.62 505 SER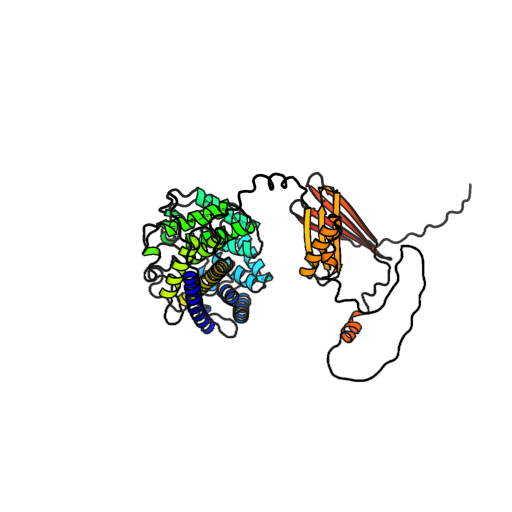 A O 1
ATOM 3946 N N . GLY A 1 506 ? 12.769 1.354 39.068 1.00 71.69 506 GLY A N 1
ATOM 3947 C CA . GLY A 1 506 ? 11.808 0.256 38.906 1.00 71.69 506 GLY A CA 1
ATOM 3948 C C . GLY A 1 506 ? 12.382 -0.972 38.184 1.00 71.69 506 GLY A C 1
ATOM 3949 O O . GLY A 1 506 ? 11.640 -1.890 37.834 1.00 71.69 506 GLY A O 1
ATOM 3950 N N . ALA A 1 507 ? 13.694 -0.997 37.921 1.00 65.69 507 ALA A N 1
ATOM 3951 C CA . ALA A 1 507 ? 14.349 -2.133 37.290 1.00 65.69 507 ALA A CA 1
ATOM 3952 C C . ALA A 1 507 ? 14.499 -3.291 38.285 1.00 65.69 507 ALA A C 1
ATOM 3954 O O . ALA A 1 507 ? 14.804 -3.084 39.460 1.00 65.69 507 ALA A O 1
ATOM 3955 N N . VAL A 1 508 ? 14.349 -4.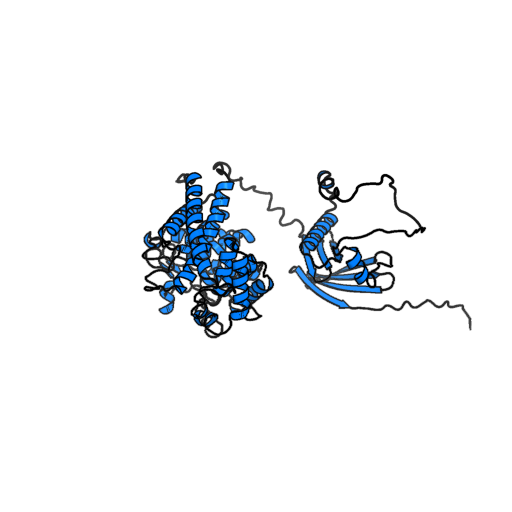525 37.811 1.00 73.25 508 VAL A N 1
ATOM 3956 C CA . VAL A 1 508 ? 14.590 -5.728 38.615 1.00 73.25 508 VAL A CA 1
ATOM 3957 C C . VAL A 1 508 ? 15.942 -6.306 38.239 1.00 73.25 508 VAL A C 1
ATOM 3959 O O . VAL A 1 508 ? 16.153 -6.714 37.097 1.00 73.25 508 VAL A O 1
ATOM 3962 N N . VAL A 1 509 ? 16.851 -6.391 39.205 1.00 74.50 509 VAL A N 1
ATOM 3963 C CA . VAL A 1 509 ? 18.122 -7.097 39.038 1.00 74.50 509 VAL A CA 1
ATOM 3964 C C . VAL A 1 509 ? 17.973 -8.488 39.625 1.00 74.50 509 VAL A C 1
ATOM 3966 O O . VAL A 1 509 ? 17.634 -8.634 40.797 1.00 74.50 509 VAL A O 1
ATOM 3969 N N . ALA A 1 510 ? 18.232 -9.511 38.817 1.00 75.81 510 ALA A N 1
ATOM 3970 C CA . ALA A 1 510 ? 18.268 -10.903 39.230 1.00 75.81 510 ALA A CA 1
ATOM 3971 C C . ALA A 1 510 ? 19.688 -11.457 39.067 1.00 75.81 510 ALA A C 1
ATOM 3973 O O . ALA A 1 510 ? 20.208 -11.571 37.957 1.00 75.81 510 ALA A O 1
ATOM 3974 N N . ASP A 1 511 ? 20.302 -11.833 40.182 1.00 72.88 511 ASP A N 1
ATOM 3975 C CA . ASP A 1 511 ? 21.539 -12.599 40.228 1.00 72.88 511 ASP A CA 1
ATOM 3976 C C . ASP A 1 511 ? 21.189 -14.093 40.257 1.00 72.88 511 ASP A C 1
ATOM 3978 O O . ASP A 1 511 ? 20.636 -14.615 41.229 1.00 72.88 511 ASP A O 1
ATOM 3982 N N . VAL A 1 512 ? 21.496 -14.786 39.163 1.00 75.62 512 VAL A N 1
ATOM 3983 C CA . VAL A 1 512 ? 21.249 -16.216 38.973 1.00 75.62 512 VAL A CA 1
ATOM 3984 C C . VAL A 1 512 ? 22.565 -16.965 39.134 1.00 75.62 512 VAL A C 1
ATOM 3986 O O . VAL A 1 512 ? 23.493 -16.774 38.351 1.00 75.62 512 VAL A O 1
ATOM 3989 N N . ALA A 1 513 ? 22.654 -17.838 40.133 1.00 73.75 513 ALA A N 1
ATOM 3990 C CA . ALA A 1 513 ? 23.773 -18.752 40.321 1.00 73.75 513 ALA A CA 1
ATOM 3991 C C . ALA A 1 513 ? 23.344 -20.177 39.960 1.00 73.75 513 ALA A C 1
ATOM 3993 O O . ALA A 1 513 ? 22.425 -20.720 40.567 1.00 73.75 513 ALA A O 1
ATOM 3994 N N . ILE A 1 514 ? 24.030 -20.787 38.997 1.00 75.75 514 ILE A N 1
ATOM 3995 C CA . ILE A 1 514 ? 23.840 -22.180 38.587 1.00 75.75 514 ILE A CA 1
ATOM 3996 C C . ILE A 1 514 ? 25.057 -22.963 39.074 1.00 75.75 514 ILE A C 1
ATOM 3998 O O . ILE A 1 514 ? 26.158 -22.804 38.545 1.00 75.75 514 ILE A O 1
ATOM 4002 N N . THR A 1 515 ? 24.875 -23.774 40.113 1.00 73.88 515 THR A N 1
ATOM 4003 C CA . THR A 1 515 ? 25.944 -24.531 40.770 1.00 73.88 515 THR A CA 1
ATOM 4004 C C . THR A 1 515 ? 25.906 -25.986 40.338 1.00 73.88 515 THR A C 1
ATOM 4006 O O . THR A 1 515 ? 25.054 -26.761 40.756 1.00 73.88 515 THR A O 1
ATOM 4009 N N . PHE A 1 516 ? 26.869 -26.362 39.509 1.00 80.38 516 PHE A N 1
ATOM 4010 C CA . PHE A 1 516 ? 27.209 -27.743 39.203 1.00 80.38 516 PHE A CA 1
ATOM 4011 C C . PHE A 1 516 ? 28.154 -28.299 40.274 1.00 80.38 516 PHE A C 1
ATOM 4013 O O . PHE A 1 516 ? 28.753 -27.558 41.054 1.00 80.38 516 PHE A O 1
ATOM 4020 N N . THR A 1 517 ? 28.371 -29.615 40.270 1.00 77.50 517 THR A N 1
ATOM 4021 C CA . THR A 1 517 ? 29.218 -30.312 41.258 1.00 77.50 517 THR A CA 1
ATOM 4022 C C . THR A 1 517 ? 30.630 -29.725 41.392 1.00 77.50 517 THR A C 1
ATOM 4024 O O . THR A 1 517 ? 31.215 -29.790 42.472 1.00 77.50 517 THR A O 1
ATOM 4027 N N . ALA A 1 518 ? 31.175 -29.142 40.319 1.00 77.94 518 ALA A N 1
ATOM 4028 C CA . ALA A 1 518 ? 32.537 -28.606 40.277 1.00 77.94 518 ALA A CA 1
ATOM 4029 C C . ALA A 1 518 ? 32.626 -27.096 39.988 1.00 77.94 518 ALA A C 1
ATOM 4031 O O . ALA A 1 518 ? 33.705 -26.517 40.118 1.00 77.94 518 ALA A O 1
ATOM 4032 N N . THR A 1 519 ? 31.537 -26.448 39.574 1.00 74.62 519 THR A N 1
ATOM 4033 C CA . THR A 1 519 ? 31.569 -25.067 39.076 1.00 74.62 519 THR A CA 1
ATOM 4034 C C . THR A 1 519 ? 30.265 -24.343 39.374 1.00 74.62 519 THR A C 1
ATOM 4036 O O . THR A 1 519 ? 29.189 -24.911 39.238 1.00 74.62 519 THR A O 1
ATOM 4039 N N . THR A 1 520 ? 30.351 -23.060 39.718 1.00 78.31 520 THR A N 1
ATOM 4040 C CA . THR A 1 520 ? 29.184 -22.174 39.768 1.00 78.31 520 THR A CA 1
ATOM 4041 C C . THR A 1 520 ? 29.303 -21.147 38.656 1.00 78.31 520 THR A C 1
ATOM 4043 O O . THR A 1 520 ? 30.285 -20.408 38.594 1.00 78.31 520 THR A O 1
ATOM 4046 N N . GLN A 1 521 ? 28.304 -21.088 37.784 1.00 74.38 521 GLN A N 1
ATOM 4047 C CA . GLN A 1 521 ? 28.143 -20.002 36.823 1.00 74.38 521 GLN A CA 1
ATOM 4048 C C . GLN A 1 521 ? 27.219 -18.949 37.424 1.00 74.38 521 GLN A C 1
ATOM 4050 O O . GLN A 1 521 ? 26.217 -19.296 38.047 1.00 74.38 521 GLN A O 1
ATOM 4055 N N . ARG A 1 522 ? 27.560 -17.668 37.268 1.00 77.06 522 ARG A N 1
ATOM 4056 C CA . ARG A 1 522 ? 26.731 -16.557 37.741 1.00 77.06 522 ARG A CA 1
ATOM 4057 C C . ARG A 1 522 ? 26.354 -15.663 36.573 1.00 77.06 522 ARG A C 1
ATOM 4059 O O . ARG A 1 522 ? 27.213 -15.282 35.781 1.00 77.06 522 ARG A O 1
ATOM 4066 N N . VAL A 1 523 ? 25.076 -15.327 36.497 1.00 71.94 523 VAL A N 1
ATOM 4067 C CA . VAL A 1 523 ? 24.514 -14.430 35.494 1.00 71.94 523 VAL A CA 1
ATOM 4068 C C . VAL A 1 523 ? 23.762 -13.336 36.226 1.00 71.94 523 VAL A C 1
ATOM 4070 O O . VAL A 1 523 ? 22.880 -13.630 37.029 1.00 71.94 523 VAL A O 1
ATOM 4073 N N . ARG A 1 524 ? 24.100 -12.081 35.938 1.00 76.31 524 ARG A N 1
ATOM 4074 C CA . ARG A 1 524 ? 23.296 -10.938 36.362 1.00 76.31 524 ARG A CA 1
ATOM 4075 C C . ARG A 1 524 ? 22.388 -10.531 35.215 1.00 76.31 524 ARG A C 1
ATOM 4077 O O . ARG A 1 524 ? 22.876 -10.177 34.142 1.00 76.31 524 ARG A O 1
ATOM 4084 N N . MET A 1 525 ? 21.088 -10.586 35.459 1.00 71.19 525 MET A N 1
ATOM 4085 C CA . MET A 1 525 ? 20.047 -10.119 34.553 1.00 71.19 525 MET A CA 1
ATOM 4086 C C . MET A 1 525 ? 19.455 -8.830 35.112 1.00 71.19 525 MET A C 1
ATOM 4088 O O . MET A 1 525 ? 19.154 -8.753 36.298 1.00 71.19 525 MET A O 1
ATOM 4092 N N . ILE A 1 526 ? 19.281 -7.830 34.264 1.00 69.44 526 ILE A N 1
ATOM 4093 C CA . ILE A 1 526 ? 18.619 -6.568 34.574 1.00 69.44 526 ILE A CA 1
ATOM 4094 C C . ILE A 1 526 ? 17.383 -6.507 33.688 1.00 69.44 526 ILE A C 1
ATOM 4096 O O . ILE A 1 526 ? 17.493 -6.608 32.469 1.00 69.44 526 ILE A O 1
ATOM 4100 N N . VAL A 1 527 ? 16.215 -6.375 34.303 1.00 70.00 527 VAL A N 1
ATOM 4101 C CA . VAL A 1 527 ? 14.935 -6.200 33.617 1.00 70.00 527 VAL A CA 1
ATOM 4102 C C . VAL A 1 527 ? 14.503 -4.758 33.824 1.00 70.00 527 VAL A C 1
ATOM 4104 O O . VAL A 1 527 ? 14.258 -4.353 34.961 1.00 70.00 527 VAL A O 1
ATOM 4107 N N . LEU A 1 528 ? 14.436 -3.978 32.751 1.00 62.03 528 LEU A N 1
ATOM 4108 C CA . LEU A 1 528 ? 13.979 -2.591 32.809 1.00 62.03 528 LEU A CA 1
ATOM 4109 C C . LEU A 1 528 ? 12.446 -2.527 32.967 1.00 62.03 528 LEU A C 1
ATOM 4111 O O . LEU A 1 528 ? 11.759 -3.482 32.591 1.00 62.03 528 LEU A O 1
ATOM 4115 N N . PRO A 1 529 ? 11.874 -1.413 33.469 1.00 50.75 529 PRO A N 1
ATOM 4116 C CA . PRO A 1 529 ? 10.417 -1.234 33.535 1.00 50.75 529 PRO A CA 1
ATOM 4117 C C . PRO A 1 529 ? 9.716 -1.360 32.179 1.00 50.75 529 PRO A C 1
ATOM 4119 O O . PRO A 1 529 ? 8.553 -1.756 32.123 1.00 50.75 529 PRO A O 1
ATOM 4122 N N . SER A 1 530 ? 10.435 -1.045 31.095 1.00 50.91 530 SER A N 1
ATOM 4123 C CA . SER A 1 530 ? 10.002 -1.218 29.705 1.00 50.91 530 SER A CA 1
ATOM 4124 C C . SER A 1 530 ? 9.843 -2.688 29.297 1.00 50.91 530 SER A C 1
ATOM 4126 O O . SER A 1 530 ? 9.170 -2.979 28.315 1.00 50.91 530 SER A O 1
ATOM 4128 N N . GLY A 1 531 ? 10.433 -3.625 30.048 1.00 43.06 531 GLY A N 1
ATOM 4129 C CA . GLY A 1 531 ? 10.486 -5.051 29.721 1.00 43.06 531 GLY A CA 1
ATOM 4130 C C . GLY A 1 531 ? 11.773 -5.489 29.015 1.00 43.06 531 GLY A C 1
ATOM 4131 O O . GLY A 1 531 ? 11.987 -6.688 28.838 1.00 43.06 531 GLY A O 1
ATOM 4132 N N . GLU A 1 532 ? 12.658 -4.555 28.665 1.00 47.97 532 GLU A N 1
ATOM 4133 C CA . GLU A 1 532 ? 13.953 -4.852 28.047 1.00 47.97 532 GLU A CA 1
ATOM 4134 C C . GLU A 1 532 ? 14.914 -5.571 29.010 1.00 47.97 532 GLU A C 1
ATOM 4136 O O . GLU A 1 532 ? 14.894 -5.359 30.227 1.00 47.97 532 GLU A O 1
ATOM 4141 N N . LEU A 1 533 ? 15.772 -6.434 28.453 1.00 46.50 533 LEU A N 1
ATOM 4142 C CA . LEU A 1 533 ? 16.748 -7.237 29.193 1.00 46.50 533 LEU A CA 1
ATOM 4143 C C . LEU A 1 533 ? 18.178 -6.751 28.924 1.00 46.50 533 LEU A C 1
ATOM 4145 O O . LEU A 1 533 ? 18.624 -6.739 27.781 1.00 46.50 533 LEU A O 1
ATOM 4149 N N . GLY A 1 534 ? 18.926 -6.451 29.986 1.00 49.31 534 GLY A N 1
ATOM 4150 C CA . GLY A 1 534 ? 20.377 -6.237 29.958 1.00 49.31 534 GLY A CA 1
ATOM 4151 C C . GLY A 1 534 ? 21.107 -7.254 30.840 1.00 49.31 534 GLY A C 1
ATOM 4152 O O . GLY A 1 534 ? 20.554 -7.735 31.827 1.00 49.31 534 GLY A O 1
ATOM 4153 N N . GLY A 1 535 ? 22.352 -7.620 30.526 1.00 50.78 535 GLY A N 1
ATOM 4154 C CA . GLY A 1 535 ? 23.119 -8.537 31.378 1.00 50.78 535 GLY A CA 1
ATOM 4155 C C . GLY A 1 535 ? 24.568 -8.740 30.945 1.00 50.78 535 GLY A C 1
ATOM 4156 O O . GLY A 1 535 ? 24.917 -8.532 29.786 1.00 50.78 535 GLY A O 1
ATOM 4157 N N . ARG A 1 536 ? 25.423 -9.157 31.887 1.00 44.00 536 ARG A N 1
ATOM 4158 C CA . ARG A 1 536 ? 26.852 -9.436 31.657 1.00 44.00 536 ARG A CA 1
ATOM 4159 C C . ARG A 1 536 ? 27.223 -10.785 32.276 1.00 44.00 536 ARG A C 1
ATOM 4161 O O . ARG A 1 536 ? 26.796 -11.098 33.389 1.00 44.00 536 ARG A O 1
ATOM 4168 N N . TRP A 1 537 ? 28.013 -11.581 31.558 1.00 38.44 537 TRP A N 1
ATOM 4169 C CA . TRP A 1 537 ? 28.502 -12.882 32.022 1.00 38.44 537 TRP A CA 1
ATOM 4170 C C . TRP A 1 537 ? 29.825 -12.741 32.774 1.00 38.44 537 TRP A C 1
ATOM 4172 O O . TRP A 1 537 ? 30.728 -12.042 32.317 1.00 38.44 537 TRP A O 1
ATOM 4182 N N . GLY A 1 538 ? 29.957 -13.442 33.902 1.00 41.69 538 GLY A N 1
ATOM 4183 C CA . GLY A 1 538 ? 31.211 -13.549 34.645 1.00 41.69 538 GLY A CA 1
ATOM 4184 C C . GLY A 1 538 ? 31.499 -14.996 35.036 1.00 41.69 538 GLY A C 1
ATOM 4185 O O . GLY A 1 538 ? 30.686 -15.648 35.690 1.00 41.69 538 GLY A O 1
ATOM 4186 N N . THR A 1 539 ? 32.668 -15.517 34.663 1.00 39.75 539 THR A N 1
ATOM 4187 C CA . THR A 1 539 ? 33.133 -16.842 35.097 1.00 39.75 539 THR A CA 1
ATOM 4188 C C . THR A 1 539 ? 34.050 -16.702 36.310 1.00 39.75 539 THR A C 1
ATOM 4190 O O . THR A 1 539 ? 35.177 -16.232 36.178 1.00 39.75 539 THR A O 1
ATOM 4193 N N . GLY A 1 540 ? 33.598 -17.124 37.494 1.00 42.84 540 GLY A N 1
ATOM 4194 C CA . GLY A 1 540 ? 34.430 -17.183 38.701 1.00 42.84 540 GLY A CA 1
ATOM 4195 C C . GLY A 1 540 ? 34.785 -18.624 39.071 1.00 42.84 540 GLY A C 1
ATOM 4196 O O . GLY A 1 540 ? 33.894 -19.422 39.352 1.00 42.84 540 GLY A O 1
ATOM 4197 N N . ARG A 1 541 ? 36.078 -18.981 39.111 1.00 36.94 541 ARG A N 1
ATOM 4198 C CA . ARG A 1 541 ? 36.537 -20.256 39.699 1.00 36.94 541 ARG A CA 1
ATOM 4199 C C . ARG A 1 541 ? 36.705 -20.090 41.211 1.00 36.94 541 ARG A C 1
ATOM 4201 O O . ARG A 1 541 ? 37.662 -19.467 41.656 1.00 36.94 541 ARG A O 1
ATOM 4208 N N . ALA A 1 542 ? 35.822 -20.686 42.010 1.00 38.78 542 ALA A N 1
ATOM 4209 C CA . ALA A 1 542 ? 36.016 -20.774 43.457 1.00 38.78 542 ALA A CA 1
ATOM 4210 C C . ALA A 1 542 ? 36.911 -21.982 43.804 1.00 38.78 542 ALA A C 1
ATOM 4212 O O . ALA A 1 542 ? 36.504 -23.132 43.637 1.00 38.78 542 ALA A O 1
ATOM 4213 N N . ARG A 1 543 ? 38.135 -21.745 44.299 1.00 33.69 543 ARG A N 1
ATOM 4214 C CA . ARG A 1 543 ? 38.962 -22.791 44.933 1.00 33.69 543 ARG A CA 1
ATOM 4215 C C . ARG A 1 543 ? 38.409 -23.075 46.335 1.00 33.69 543 ARG A C 1
ATOM 4217 O O . ARG A 1 543 ? 38.412 -22.189 47.184 1.00 33.69 543 ARG A O 1
ATOM 4224 N N . ARG A 1 544 ? 37.973 -24.313 46.601 1.00 32.84 544 ARG A N 1
ATOM 4225 C CA . ARG A 1 544 ? 37.665 -24.782 47.964 1.00 32.84 544 ARG A CA 1
ATOM 4226 C C . ARG A 1 544 ? 38.953 -24.778 48.801 1.00 32.84 544 ARG A C 1
ATOM 4228 O O . ARG A 1 544 ? 39.829 -25.604 48.560 1.00 32.84 544 ARG A O 1
ATOM 4235 N N . ARG A 1 545 ? 39.072 -23.880 49.786 1.00 32.09 545 ARG A N 1
ATOM 4236 C CA . ARG A 1 545 ? 40.062 -24.020 50.869 1.00 32.09 545 ARG A CA 1
ATOM 4237 C C . ARG A 1 545 ? 39.600 -25.158 51.787 1.00 32.09 545 ARG A C 1
ATOM 4239 O O . ARG A 1 545 ? 38.483 -25.114 52.297 1.00 32.09 545 ARG A O 1
ATOM 4246 N N . ARG A 1 546 ? 40.429 -26.195 51.958 1.00 29.67 546 ARG A N 1
ATOM 4247 C CA . ARG A 1 546 ? 40.255 -27.191 53.027 1.00 29.67 546 ARG A CA 1
ATOM 4248 C C . ARG A 1 546 ? 40.544 -26.505 54.362 1.00 29.67 546 ARG A C 1
ATOM 4250 O O . ARG A 1 546 ? 41.553 -25.815 54.476 1.00 29.67 546 ARG A O 1
ATOM 4257 N N . ALA A 1 547 ? 39.662 -26.695 55.337 1.00 32.25 547 ALA A N 1
ATOM 4258 C CA . ALA A 1 547 ? 39.918 -26.336 56.724 1.00 32.25 547 ALA A CA 1
ATOM 4259 C C . ALA A 1 547 ? 41.062 -27.215 57.254 1.00 32.25 547 ALA A C 1
ATOM 4261 O O . ALA A 1 547 ? 40.959 -28.442 57.216 1.00 32.25 547 ALA A O 1
ATOM 4262 N N . ALA A 1 548 ? 42.155 -26.590 57.688 1.00 32.25 548 ALA A N 1
ATOM 4263 C CA . ALA A 1 548 ? 43.165 -27.238 58.509 1.00 32.25 548 ALA A CA 1
ATOM 4264 C C . ALA A 1 548 ? 42.678 -27.213 59.962 1.00 32.25 548 ALA A C 1
ATOM 4266 O O . ALA A 1 548 ? 42.198 -26.185 60.441 1.00 32.25 548 ALA A O 1
ATOM 4267 N N . ALA A 1 549 ? 42.759 -28.364 60.622 1.00 33.84 549 ALA A N 1
ATOM 4268 C CA . ALA A 1 549 ? 42.499 -28.512 62.042 1.00 33.84 549 ALA A CA 1
ATOM 4269 C C . ALA A 1 549 ? 43.560 -27.741 62.843 1.00 33.84 549 ALA A C 1
ATOM 4271 O O . ALA A 1 549 ? 44.754 -27.954 62.640 1.00 33.84 549 ALA A O 1
ATOM 4272 N N . CYS A 1 550 ? 43.121 -26.866 63.748 1.00 28.53 550 CYS A N 1
ATOM 4273 C CA . CYS A 1 550 ? 43.957 -26.356 64.828 1.00 28.53 550 CYS A CA 1
ATOM 4274 C C . CYS A 1 550 ? 43.848 -27.314 66.017 1.00 28.53 550 CYS A C 1
ATOM 4276 O O . CYS A 1 550 ? 42.759 -27.502 66.560 1.00 28.53 550 CYS A O 1
ATOM 4278 N N . THR A 1 551 ? 44.980 -27.878 66.424 1.00 33.06 551 THR A N 1
ATOM 4279 C CA . THR A 1 551 ? 45.182 -28.494 67.742 1.00 33.06 551 THR A CA 1
ATOM 4280 C C . THR A 1 551 ? 45.904 -27.462 68.621 1.00 33.06 551 THR A C 1
ATOM 4282 O O . THR A 1 551 ? 46.762 -26.747 68.097 1.00 33.06 551 THR A O 1
ATOM 4285 N N . PRO A 1 552 ? 45.560 -27.318 69.913 1.00 46.78 552 PRO A N 1
ATOM 4286 C CA . PRO A 1 552 ? 46.025 -26.206 70.735 1.00 46.78 552 PRO A CA 1
ATOM 4287 C C . PRO A 1 552 ? 47.414 -26.468 71.321 1.00 46.78 552 PRO A C 1
ATOM 4289 O O . PRO A 1 552 ? 47.704 -27.580 71.758 1.00 46.78 552 PRO A O 1
ATOM 4292 N N . GLN A 1 553 ? 48.228 -25.419 71.434 1.00 30.70 553 GLN A N 1
ATOM 4293 C CA . GLN A 1 553 ? 49.305 -25.377 72.416 1.00 30.70 553 GLN A CA 1
ATOM 4294 C C . GLN A 1 553 ? 49.428 -23.980 73.019 1.00 30.70 553 GLN A C 1
ATOM 4296 O O . GLN A 1 553 ? 49.504 -22.974 72.319 1.00 30.70 553 GLN A O 1
ATOM 4301 N N . ALA A 1 554 ? 49.386 -23.980 74.346 1.00 39.94 554 ALA A N 1
ATOM 4302 C CA . ALA A 1 554 ? 49.601 -22.859 75.231 1.00 39.94 554 ALA A CA 1
ATOM 4303 C C . ALA A 1 554 ? 51.098 -22.557 75.368 1.00 39.94 554 ALA A C 1
ATOM 4305 O O . ALA A 1 554 ? 51.878 -23.469 75.646 1.00 39.94 554 ALA A O 1
ATOM 4306 N N . ARG A 1 555 ? 51.467 -21.283 75.245 1.00 37.59 555 ARG A N 1
ATOM 4307 C CA . ARG A 1 555 ? 52.085 -20.449 76.288 1.00 37.59 555 ARG A CA 1
ATOM 4308 C C . ARG A 1 555 ? 52.253 -19.032 75.764 1.00 37.59 555 ARG A C 1
ATOM 4310 O O . ARG A 1 555 ? 52.622 -18.901 74.577 1.00 37.59 555 ARG A O 1
#